Protein AF-A0A4R0YDK5-F1 (afdb_monomer_lite)

Structure (mmCIF, N/CA/C/O backbone):
data_AF-A0A4R0YDK5-F1
#
_entry.id   AF-A0A4R0YDK5-F1
#
loop_
_atom_site.group_PDB
_atom_site.id
_atom_site.type_symbol
_atom_site.label_atom_id
_atom_site.label_alt_id
_atom_site.label_comp_id
_atom_site.label_asym_id
_atom_site.label_entity_id
_atom_site.label_seq_id
_atom_site.pdbx_PDB_ins_code
_atom_site.Cartn_x
_atom_site.Cartn_y
_atom_site.Cartn_z
_atom_site.occupancy
_atom_site.B_iso_or_equiv
_atom_site.auth_seq_id
_atom_site.auth_comp_id
_atom_site.auth_asym_id
_atom_site.auth_atom_id
_atom_site.pdbx_PDB_model_num
ATOM 1 N N . MET A 1 1 ? 19.450 -14.247 -1.147 1.00 50.06 1 MET A N 1
ATOM 2 C CA . MET A 1 1 ? 19.214 -15.461 -1.973 1.00 50.06 1 MET A CA 1
ATOM 3 C C . MET A 1 1 ? 20.019 -16.662 -1.452 1.00 50.06 1 MET A C 1
ATOM 5 O O . MET A 1 1 ? 21.128 -16.451 -0.973 1.00 50.06 1 MET A O 1
ATOM 9 N N . PRO A 1 2 ? 19.511 -17.913 -1.499 1.00 39.69 2 PRO A N 1
ATOM 10 C CA . PRO A 1 2 ? 20.296 -19.097 -1.129 1.00 39.69 2 PRO A CA 1
ATOM 11 C C . PRO A 1 2 ? 21.456 -19.315 -2.115 1.00 39.69 2 PRO A C 1
ATOM 13 O O . PRO A 1 2 ? 21.243 -19.306 -3.321 1.00 39.69 2 PRO A O 1
ATOM 16 N N . ALA A 1 3 ? 22.668 -19.568 -1.617 1.00 51.62 3 ALA A N 1
ATOM 17 C CA . ALA A 1 3 ? 23.927 -19.607 -2.381 1.00 51.62 3 ALA A CA 1
ATOM 18 C C . ALA A 1 3 ? 24.091 -20.772 -3.399 1.00 51.62 3 ALA A C 1
ATOM 20 O O . ALA A 1 3 ? 25.204 -21.069 -3.825 1.00 51.62 3 ALA A O 1
ATOM 21 N N . HIS A 1 4 ? 23.016 -21.467 -3.788 1.00 68.25 4 HIS A N 1
ATOM 22 C CA . HIS A 1 4 ? 23.076 -22.766 -4.480 1.00 68.25 4 HIS A CA 1
ATOM 23 C C . HIS A 1 4 ? 22.198 -22.846 -5.745 1.00 68.25 4 HIS A C 1
ATOM 25 O O . HIS A 1 4 ? 21.450 -23.806 -5.930 1.00 68.25 4 HIS A O 1
ATOM 31 N N . GLY A 1 5 ? 22.246 -21.832 -6.612 1.00 83.75 5 GLY A N 1
ATOM 32 C CA . GLY A 1 5 ? 21.664 -21.923 -7.958 1.00 83.75 5 GLY A CA 1
ATOM 33 C C . GLY A 1 5 ? 22.594 -22.659 -8.930 1.00 83.75 5 GLY A C 1
ATOM 34 O O . GLY A 1 5 ? 23.813 -22.619 -8.777 1.00 83.75 5 GLY A O 1
ATOM 35 N N . ALA A 1 6 ? 22.032 -23.332 -9.935 1.00 94.00 6 ALA A N 1
ATOM 36 C CA . ALA A 1 6 ? 22.816 -23.935 -11.015 1.00 94.00 6 ALA A CA 1
ATOM 37 C C . ALA A 1 6 ? 23.131 -22.884 -12.088 1.00 94.00 6 ALA A C 1
ATOM 39 O O . ALA A 1 6 ? 22.357 -21.954 -12.280 1.00 94.00 6 ALA A O 1
ATOM 40 N N . HIS A 1 7 ? 24.221 -23.032 -12.838 1.00 95.75 7 HIS A N 1
ATOM 41 C CA . HIS A 1 7 ? 24.425 -22.192 -14.022 1.00 95.75 7 HIS A CA 1
ATOM 42 C C . HIS A 1 7 ? 23.353 -22.470 -15.089 1.00 95.75 7 HIS A C 1
ATOM 44 O O . HIS A 1 7 ? 22.724 -23.537 -15.110 1.00 95.75 7 HIS A O 1
ATOM 50 N N . LEU A 1 8 ? 23.184 -21.522 -16.015 1.00 95.94 8 LEU A N 1
ATOM 51 C CA . LEU A 1 8 ? 22.477 -21.779 -17.269 1.00 95.94 8 LEU A CA 1
ATOM 52 C C . LEU A 1 8 ? 23.060 -23.030 -17.960 1.00 95.94 8 LEU A C 1
ATOM 54 O O . LEU A 1 8 ? 24.277 -23.239 -17.909 1.00 95.94 8 LEU A O 1
ATOM 58 N N . PRO A 1 9 ? 22.235 -23.856 -18.636 1.00 96.12 9 PRO A N 1
ATOM 59 C CA . PRO A 1 9 ? 22.744 -24.963 -19.440 1.00 96.12 9 PRO A CA 1
ATOM 60 C C . PRO A 1 9 ? 23.816 -24.462 -20.414 1.00 96.12 9 PRO A C 1
ATOM 62 O O . PRO A 1 9 ? 23.556 -23.515 -21.152 1.00 96.12 9 PRO A O 1
ATOM 65 N N . ALA A 1 10 ? 24.999 -25.086 -20.433 1.00 96.12 10 ALA A N 1
ATOM 66 C CA . ALA A 1 10 ? 26.175 -24.555 -21.136 1.00 96.12 10 ALA A CA 1
ATOM 67 C C . ALA A 1 10 ? 25.886 -24.183 -22.602 1.00 96.12 10 ALA A C 1
ATOM 69 O O . ALA A 1 10 ? 26.146 -23.062 -23.021 1.00 96.12 10 ALA A O 1
ATOM 70 N N . ALA A 1 11 ? 25.223 -25.071 -23.351 1.00 96.75 11 ALA A N 1
ATOM 71 C CA . ALA A 1 11 ? 24.863 -24.814 -24.747 1.00 96.75 11 ALA A CA 1
ATOM 72 C C . ALA A 1 11 ? 23.899 -23.624 -24.934 1.00 96.75 11 ALA A C 1
ATOM 74 O O . ALA A 1 11 ? 23.945 -22.951 -25.968 1.00 96.75 11 ALA A O 1
ATOM 75 N N . LEU A 1 12 ? 23.017 -23.373 -23.958 1.00 97.56 12 LEU A N 1
ATOM 76 C CA . LEU A 1 12 ? 22.140 -22.204 -23.956 1.00 97.56 12 LEU A CA 1
ATOM 77 C C . LEU A 1 12 ? 22.938 -20.950 -23.598 1.00 97.56 12 LEU A C 1
ATOM 79 O O . LEU A 1 12 ? 22.858 -19.975 -24.337 1.00 97.56 12 LEU A O 1
ATOM 83 N N . ARG A 1 13 ? 23.744 -20.994 -22.529 1.00 97.94 13 ARG A N 1
ATOM 84 C CA . ARG A 1 13 ? 24.600 -19.877 -22.109 1.00 97.94 13 ARG A CA 1
ATOM 85 C C . ARG A 1 13 ? 25.478 -19.401 -23.263 1.00 97.94 13 ARG A C 1
ATOM 87 O O . ARG A 1 13 ? 25.336 -18.262 -23.681 1.00 97.94 13 ARG A O 1
ATOM 94 N N . ASP A 1 14 ? 26.262 -20.295 -23.862 1.00 97.88 14 ASP A N 1
ATOM 95 C CA . ASP A 1 14 ? 27.186 -19.947 -24.945 1.00 97.88 14 ASP A CA 1
ATOM 96 C C . ASP A 1 14 ? 26.458 -19.333 -26.155 1.00 97.88 14 ASP A C 1
ATOM 98 O O . ASP A 1 14 ? 27.000 -18.493 -26.874 1.00 97.88 14 ASP A O 1
ATOM 102 N N . ARG A 1 15 ? 25.214 -19.762 -26.419 1.00 98.19 15 ARG A N 1
ATOM 103 C CA . ARG A 1 15 ? 24.383 -19.191 -27.488 1.00 98.19 15 ARG A CA 1
ATOM 104 C C . ARG A 1 15 ? 23.932 -17.772 -27.152 1.00 98.19 15 ARG A C 1
ATOM 106 O O . ARG A 1 15 ? 24.018 -16.901 -28.018 1.00 98.19 15 ARG A O 1
ATOM 113 N N . LEU A 1 16 ? 23.440 -17.555 -25.935 1.00 97.94 16 LEU A N 1
ATOM 114 C CA . LEU A 1 16 ? 22.965 -16.248 -25.488 1.00 97.94 16 LEU A CA 1
ATOM 115 C C . LEU A 1 16 ? 24.133 -15.258 -25.370 1.00 97.94 16 LEU A C 1
ATOM 117 O O . LEU A 1 16 ? 24.024 -14.155 -25.894 1.00 97.94 16 LEU A O 1
ATOM 121 N N . GLU A 1 17 ? 25.277 -15.668 -24.818 1.00 98.31 17 GLU A N 1
ATOM 122 C CA . GLU A 1 17 ? 26.487 -14.835 -24.718 1.00 98.31 17 GLU A CA 1
ATOM 123 C C . GLU A 1 17 ? 26.983 -14.384 -26.098 1.00 98.31 17 GLU A C 1
ATOM 125 O O . GLU A 1 17 ? 27.239 -13.199 -26.301 1.00 98.31 17 GLU A O 1
ATOM 130 N N . ARG A 1 18 ? 27.033 -15.286 -27.092 1.00 98.12 18 ARG A N 1
ATOM 131 C CA . ARG A 1 18 ? 27.377 -14.908 -28.478 1.00 98.12 18 ARG A CA 1
ATOM 132 C C . ARG A 1 18 ? 26.367 -13.953 -29.108 1.00 98.12 18 ARG A C 1
ATOM 134 O O . ARG A 1 18 ? 26.761 -13.086 -29.880 1.00 98.12 18 ARG A O 1
ATOM 141 N N . SER A 1 19 ? 25.080 -14.143 -28.824 1.00 98.25 19 SER A N 1
ATOM 142 C CA . SER A 1 19 ? 24.014 -13.342 -29.433 1.00 98.25 19 SER A CA 1
ATOM 143 C C . SER A 1 19 ? 23.964 -11.933 -28.845 1.00 98.25 19 SER A C 1
ATOM 145 O O . SER A 1 19 ? 23.814 -10.976 -29.596 1.00 98.25 19 SER A O 1
ATOM 147 N N . PHE A 1 20 ? 24.113 -11.798 -27.526 1.00 97.62 20 PHE A N 1
ATOM 148 C CA . PHE A 1 20 ? 24.037 -10.515 -26.820 1.00 97.62 20 PHE A CA 1
ATOM 149 C C . PHE A 1 20 ? 25.391 -9.821 -26.633 1.00 97.62 20 PHE A C 1
ATOM 151 O O . PHE A 1 20 ? 25.420 -8.641 -26.294 1.00 97.62 20 PHE A O 1
ATOM 158 N N . GLY A 1 21 ? 26.509 -10.531 -26.819 1.00 96.88 21 GLY A N 1
ATOM 159 C CA . GLY A 1 21 ? 27.841 -10.008 -26.509 1.00 96.88 21 GLY A CA 1
ATOM 160 C C . GLY A 1 21 ? 28.025 -9.691 -25.021 1.00 96.88 21 GLY A C 1
ATOM 161 O O . GLY A 1 21 ? 28.749 -8.759 -24.684 1.00 96.88 21 GLY A O 1
ATOM 162 N N . ALA A 1 22 ? 27.336 -10.423 -24.140 1.00 95.12 22 ALA A N 1
ATOM 163 C CA . ALA A 1 22 ? 27.299 -10.178 -22.700 1.00 95.12 22 ALA A CA 1
ATOM 164 C C . ALA A 1 22 ? 27.767 -11.407 -21.918 1.00 95.12 22 ALA A C 1
ATOM 166 O O . ALA A 1 22 ? 27.488 -12.529 -22.329 1.00 95.12 22 ALA A O 1
ATOM 167 N N . ASP A 1 23 ? 28.430 -11.186 -20.781 1.00 96.38 23 ASP A N 1
ATOM 168 C CA . ASP A 1 23 ? 28.826 -12.250 -19.855 1.00 96.38 23 ASP A CA 1
ATOM 169 C C . ASP A 1 23 ? 27.635 -12.691 -18.987 1.00 96.38 23 ASP A C 1
ATOM 171 O O . ASP A 1 23 ? 26.971 -11.865 -18.333 1.00 96.38 23 ASP A O 1
ATOM 175 N N . LEU A 1 24 ? 27.358 -13.998 -19.015 1.00 96.75 24 LEU A N 1
ATOM 176 C CA . LEU A 1 24 ? 26.296 -14.663 -18.269 1.00 96.75 24 LEU A CA 1
ATOM 177 C C . LEU A 1 24 ? 26.856 -15.721 -17.298 1.00 96.75 24 LEU A C 1
ATOM 179 O O . LEU A 1 24 ? 26.079 -16.520 -16.764 1.00 96.75 24 LEU A O 1
ATOM 183 N N . SER A 1 25 ? 28.172 -15.744 -17.032 1.00 93.75 25 SER A N 1
ATOM 184 C CA . SER A 1 25 ? 28.809 -16.698 -16.109 1.00 93.75 25 SER A CA 1
ATOM 185 C C . SER A 1 25 ? 28.205 -16.646 -14.709 1.00 93.75 25 SER A C 1
ATOM 187 O O . SER A 1 25 ? 28.039 -17.686 -14.063 1.00 93.75 25 SER A O 1
ATOM 189 N N . GLU A 1 26 ? 27.824 -15.446 -14.267 1.00 91.94 26 GLU A N 1
ATOM 190 C CA . GLU A 1 26 ? 27.266 -15.183 -12.942 1.00 91.94 26 GLU A CA 1
ATOM 191 C C . GLU A 1 26 ? 25.761 -15.424 -12.835 1.00 91.94 26 GLU A C 1
ATOM 193 O O . GLU A 1 26 ? 25.239 -15.499 -11.726 1.00 91.94 26 GLU A O 1
ATOM 198 N N . VAL A 1 27 ? 25.063 -15.669 -13.948 1.00 93.44 27 VAL A N 1
ATOM 199 C CA . VAL A 1 27 ? 23.628 -15.965 -13.895 1.00 93.44 27 VAL A CA 1
ATOM 200 C C . VAL A 1 27 ? 23.398 -17.323 -13.232 1.00 93.44 27 VAL A C 1
ATOM 202 O O . VAL A 1 27 ? 23.964 -18.350 -13.631 1.00 93.44 27 VAL A O 1
ATOM 205 N N . ARG A 1 28 ? 22.559 -17.332 -12.193 1.00 93.94 28 ARG A N 1
ATOM 206 C CA . ARG A 1 28 ? 22.176 -18.533 -11.437 1.00 93.94 28 ARG A CA 1
ATOM 207 C C . ARG A 1 28 ? 20.701 -18.849 -11.649 1.00 93.94 28 ARG A C 1
ATOM 209 O O . ARG A 1 28 ? 19.853 -17.976 -11.557 1.00 93.94 28 ARG A O 1
ATOM 216 N N . VAL A 1 29 ? 20.390 -20.116 -11.895 1.00 95.19 29 VAL A N 1
ATOM 217 C CA . VAL A 1 29 ? 19.039 -20.654 -12.064 1.00 95.19 29 VAL A CA 1
ATOM 218 C C . VAL A 1 29 ? 18.671 -21.471 -10.829 1.00 95.19 29 VAL A C 1
ATOM 220 O O . VAL A 1 29 ? 19.304 -22.489 -10.524 1.00 95.19 29 VAL A O 1
ATOM 223 N N . HIS A 1 30 ? 17.631 -21.053 -10.117 1.00 90.12 30 HIS A N 1
ATOM 224 C CA . HIS A 1 30 ? 17.153 -21.696 -8.900 1.00 90.12 30 HIS A CA 1
ATOM 225 C C . HIS A 1 30 ? 15.891 -22.514 -9.178 1.00 90.12 30 HIS A C 1
ATOM 227 O O . HIS A 1 30 ? 14.885 -21.997 -9.649 1.00 90.12 30 HIS A O 1
ATOM 233 N N . ARG A 1 31 ? 15.942 -23.806 -8.834 1.00 91.12 31 ARG A N 1
ATOM 234 C CA . ARG A 1 31 ? 14.825 -24.768 -8.958 1.00 91.12 31 ARG A CA 1
ATOM 235 C C . ARG A 1 31 ? 14.340 -25.308 -7.611 1.00 91.12 31 ARG A C 1
ATOM 237 O O . ARG A 1 31 ? 13.559 -26.253 -7.552 1.00 91.12 31 ARG A O 1
ATOM 244 N N . CYS A 1 32 ? 14.882 -24.789 -6.511 1.00 83.44 32 CYS A N 1
ATOM 245 C CA . CYS A 1 32 ? 14.547 -25.274 -5.179 1.00 83.44 32 CYS A CA 1
ATOM 246 C C . CYS A 1 32 ? 13.104 -24.901 -4.811 1.00 83.44 32 CYS A C 1
ATOM 248 O O . CYS A 1 32 ? 12.521 -23.984 -5.383 1.00 83.44 32 CYS A O 1
ATOM 250 N N . GLY A 1 33 ? 12.539 -25.568 -3.800 1.00 78.75 33 GLY A N 1
ATOM 251 C CA . GLY A 1 33 ? 11.164 -25.297 -3.366 1.00 78.75 33 GLY A CA 1
ATOM 252 C C . GLY A 1 33 ? 10.904 -23.836 -2.970 1.00 78.75 33 GLY A C 1
ATOM 253 O O . GLY A 1 33 ? 9.773 -23.384 -3.063 1.00 78.75 33 GLY A O 1
ATOM 254 N N . ALA A 1 34 ? 11.934 -23.084 -2.563 1.00 69.56 34 ALA A N 1
ATOM 255 C CA . ALA A 1 34 ? 11.810 -21.648 -2.312 1.00 69.56 34 ALA A CA 1
ATOM 256 C C . ALA A 1 34 ? 11.626 -20.841 -3.607 1.00 69.56 34 ALA A C 1
ATOM 258 O O . ALA A 1 34 ? 10.720 -20.023 -3.669 1.00 69.56 34 ALA A O 1
ATOM 259 N N . ALA A 1 35 ? 12.429 -21.109 -4.642 1.00 71.00 35 ALA A N 1
ATOM 260 C CA . ALA A 1 35 ? 12.285 -20.470 -5.952 1.00 71.00 35 ALA A CA 1
ATOM 261 C C . ALA A 1 35 ? 10.939 -20.810 -6.603 1.00 71.00 35 ALA A C 1
ATOM 263 O O . ALA A 1 35 ? 10.295 -19.930 -7.164 1.00 71.00 35 ALA A O 1
ATOM 264 N N . ARG A 1 36 ? 10.483 -22.062 -6.444 1.00 79.12 36 ARG A N 1
ATOM 265 C CA . ARG A 1 36 ? 9.173 -22.492 -6.935 1.00 79.12 36 ARG A CA 1
ATOM 266 C C . ARG A 1 36 ? 8.032 -21.711 -6.293 1.00 79.12 36 ARG A C 1
ATOM 268 O O . ARG A 1 36 ? 7.207 -21.168 -7.012 1.00 79.12 36 ARG A O 1
ATOM 275 N N . ARG A 1 37 ? 8.036 -21.605 -4.960 1.00 63.34 37 ARG A N 1
ATOM 276 C CA . ARG A 1 37 ? 7.031 -20.820 -4.231 1.00 63.34 37 ARG A CA 1
ATOM 277 C C . ARG A 1 37 ? 7.034 -19.356 -4.646 1.00 63.34 37 ARG A C 1
ATOM 279 O O . ARG A 1 37 ? 5.970 -18.813 -4.858 1.00 63.34 37 ARG A O 1
ATOM 286 N N . ILE A 1 38 ? 8.207 -18.743 -4.820 1.00 56.31 38 ILE A N 1
ATOM 287 C CA . ILE A 1 38 ? 8.290 -17.344 -5.266 1.00 56.31 38 ILE A CA 1
ATOM 288 C C . ILE A 1 38 ? 7.678 -17.183 -6.663 1.00 56.31 38 ILE A C 1
ATOM 290 O O . ILE A 1 38 ? 6.869 -16.289 -6.866 1.00 56.31 38 ILE A O 1
ATOM 294 N N . ALA A 1 39 ? 7.999 -18.060 -7.616 1.00 60.31 39 ALA A N 1
ATOM 295 C CA . ALA A 1 39 ? 7.409 -18.001 -8.954 1.00 60.31 39 ALA A CA 1
ATOM 296 C C . ALA A 1 39 ? 5.880 -18.238 -8.935 1.00 60.31 39 ALA A C 1
ATOM 298 O O . ALA A 1 39 ? 5.138 -17.494 -9.574 1.00 60.31 39 ALA A O 1
ATOM 299 N N . GLU A 1 40 ? 5.391 -19.202 -8.145 1.00 63.84 40 GLU A N 1
ATOM 300 C CA . GLU A 1 40 ? 3.953 -19.441 -7.915 1.00 63.84 40 GLU A CA 1
ATOM 301 C C . GLU A 1 40 ? 3.262 -18.226 -7.269 1.00 63.84 40 GLU A C 1
ATOM 303 O O . GLU A 1 40 ? 2.188 -17.799 -7.703 1.00 63.84 40 GLU A O 1
ATOM 308 N N . ASP A 1 41 ? 3.903 -17.619 -6.271 1.00 48.94 41 ASP A N 1
ATOM 309 C CA . ASP A 1 41 ? 3.436 -16.409 -5.598 1.00 48.94 41 ASP A CA 1
ATOM 310 C C . ASP A 1 41 ? 3.409 -15.219 -6.561 1.00 48.94 41 ASP A C 1
ATOM 312 O O . ASP A 1 41 ? 2.506 -14.401 -6.470 1.00 48.94 41 ASP A O 1
ATOM 316 N N . LEU A 1 42 ? 4.297 -15.159 -7.551 1.00 50.69 42 LEU A N 1
ATOM 317 C CA . LEU A 1 42 ? 4.264 -14.172 -8.637 1.00 50.69 42 LEU A CA 1
ATOM 318 C C . LEU A 1 42 ? 3.262 -14.540 -9.750 1.00 50.69 42 LEU A C 1
ATOM 320 O O . LEU A 1 42 ? 2.916 -13.711 -10.587 1.00 50.69 42 LEU A O 1
ATOM 324 N N . GLY A 1 43 ? 2.741 -15.771 -9.751 1.00 48.53 43 GLY A N 1
ATOM 325 C CA . GLY A 1 43 ? 1.853 -16.287 -10.792 1.00 48.53 43 GLY A CA 1
ATOM 326 C C . GLY A 1 43 ? 2.544 -16.488 -12.141 1.00 48.53 43 GLY A C 1
ATOM 327 O O . GLY A 1 43 ? 1.884 -16.441 -13.175 1.00 48.53 43 GLY A O 1
ATOM 328 N N . THR A 1 44 ? 3.856 -16.712 -12.128 1.00 59.28 44 THR A N 1
ATOM 329 C CA . THR A 1 44 ? 4.672 -16.990 -13.311 1.00 59.28 44 THR A CA 1
ATOM 330 C C . THR A 1 44 ? 5.344 -18.358 -13.195 1.00 59.28 44 THR A C 1
ATOM 332 O O . THR A 1 44 ? 5.497 -18.930 -12.117 1.00 59.28 44 THR A O 1
ATOM 335 N N . ILE A 1 45 ? 5.756 -18.917 -14.329 1.00 69.94 45 ILE A N 1
ATOM 336 C CA . ILE A 1 45 ? 6.531 -20.162 -14.385 1.00 69.94 45 ILE A CA 1
ATOM 337 C C . ILE A 1 45 ? 8.041 -19.916 -14.232 1.00 69.94 45 ILE A C 1
ATOM 339 O O . ILE A 1 45 ? 8.777 -20.856 -13.915 1.00 69.94 45 ILE A O 1
ATOM 343 N N . ALA A 1 46 ? 8.494 -18.673 -14.431 1.00 76.38 46 ALA A N 1
ATOM 344 C CA . ALA A 1 46 ? 9.863 -18.216 -14.215 1.00 76.38 46 ALA A CA 1
ATOM 345 C C . ALA A 1 46 ? 9.914 -16.695 -13.981 1.00 76.38 46 ALA A C 1
ATOM 347 O O . ALA A 1 46 ? 9.043 -15.976 -14.457 1.00 76.38 46 ALA A O 1
ATOM 348 N N . CYS A 1 47 ? 10.922 -16.203 -13.265 1.00 76.19 47 CYS A N 1
ATOM 349 C CA . CYS A 1 47 ? 11.199 -14.767 -13.188 1.00 76.19 47 CYS A CA 1
ATOM 350 C C . CYS A 1 47 ? 12.691 -14.475 -13.002 1.00 76.19 47 CYS A C 1
ATOM 352 O O . CYS A 1 47 ? 13.414 -15.240 -12.352 1.00 76.19 47 CYS A O 1
ATOM 354 N N . ALA A 1 48 ? 13.138 -13.354 -13.556 1.00 78.31 48 ALA A N 1
ATOM 355 C CA . ALA A 1 48 ? 14.451 -12.760 -13.350 1.00 78.31 48 ALA A CA 1
ATOM 356 C C . ALA A 1 48 ? 14.461 -11.830 -12.122 1.00 78.31 48 ALA A C 1
ATOM 358 O O . ALA A 1 48 ? 13.677 -10.889 -12.055 1.00 78.31 48 ALA A O 1
ATOM 359 N N . VAL A 1 49 ? 15.357 -12.073 -11.160 1.00 71.75 49 VAL A N 1
ATOM 360 C CA . VAL A 1 49 ? 15.514 -11.270 -9.930 1.00 71.75 49 VAL A CA 1
ATOM 361 C C . VAL A 1 49 ? 16.996 -11.212 -9.554 1.00 71.75 49 VAL A C 1
ATOM 363 O O . VAL A 1 49 ? 17.632 -12.260 -9.448 1.00 71.75 49 VAL A O 1
ATOM 366 N N . ASP A 1 50 ? 17.560 -10.015 -9.362 1.00 71.62 50 ASP A N 1
ATOM 367 C CA . ASP A 1 50 ? 18.929 -9.787 -8.858 1.00 71.62 50 ASP A CA 1
ATOM 368 C C . ASP A 1 50 ? 20.036 -10.627 -9.519 1.00 71.62 50 ASP A C 1
ATOM 370 O O . ASP A 1 50 ? 20.869 -11.260 -8.865 1.00 71.62 50 ASP A O 1
ATOM 374 N N . GLY A 1 51 ? 20.053 -10.680 -10.852 1.00 76.75 51 GLY A N 1
ATOM 375 C CA . GLY A 1 51 ? 21.060 -11.464 -11.582 1.00 76.75 51 GLY A CA 1
ATOM 376 C C . GLY A 1 51 ? 20.807 -12.978 -11.581 1.00 76.75 51 GLY A C 1
ATOM 377 O O . GLY A 1 51 ? 21.608 -13.733 -12.136 1.00 76.75 51 GLY A O 1
ATOM 378 N N . ALA A 1 52 ? 19.700 -13.436 -10.999 1.00 84.94 52 ALA A N 1
ATOM 379 C CA . ALA A 1 52 ? 19.289 -14.829 -10.942 1.00 84.94 52 ALA A CA 1
ATOM 380 C C . ALA A 1 52 ? 17.944 -15.062 -11.648 1.00 84.94 52 ALA A C 1
ATOM 382 O O . ALA A 1 52 ? 17.182 -14.140 -11.915 1.00 84.94 52 ALA A O 1
ATOM 383 N N . ILE A 1 53 ? 17.656 -16.326 -11.955 1.00 85.25 53 ILE A N 1
ATOM 384 C CA . ILE A 1 53 ? 16.391 -16.791 -12.529 1.00 85.25 53 ILE A CA 1
ATOM 385 C C . ILE A 1 53 ? 15.768 -17.787 -11.553 1.00 85.25 53 ILE A C 1
ATOM 387 O O . ILE A 1 53 ? 16.393 -18.790 -11.197 1.00 85.25 53 ILE A O 1
ATOM 391 N N . LEU A 1 54 ? 14.535 -17.538 -11.130 1.00 81.81 54 LEU A N 1
ATOM 392 C CA . LEU A 1 54 ? 13.760 -18.422 -10.262 1.00 81.81 54 LEU A CA 1
ATOM 393 C C . LEU A 1 54 ? 12.767 -19.213 -11.112 1.00 81.81 54 LEU A C 1
ATOM 395 O O . LEU A 1 54 ? 12.092 -18.634 -11.954 1.00 81.81 54 LEU A O 1
ATOM 399 N N . LEU A 1 55 ? 12.675 -20.529 -10.908 1.00 85.31 55 LEU A N 1
ATOM 400 C CA . LEU A 1 55 ? 11.787 -21.400 -11.683 1.00 85.31 55 LEU A CA 1
ATOM 401 C C . LEU A 1 55 ? 10.657 -21.984 -10.826 1.00 85.31 55 LEU A C 1
ATOM 403 O O . LEU A 1 55 ? 10.913 -22.685 -9.843 1.00 85.31 55 LEU A O 1
ATOM 407 N N . GLY A 1 56 ? 9.416 -21.750 -11.263 1.00 76.19 56 GLY A N 1
ATOM 408 C CA . GLY A 1 56 ? 8.188 -22.374 -10.753 1.00 76.19 56 GLY A CA 1
ATOM 409 C C . GLY A 1 56 ? 8.031 -23.817 -11.221 1.00 76.19 56 GLY A C 1
ATOM 410 O O . GLY A 1 56 ? 7.669 -24.713 -10.461 1.00 76.19 56 GLY A O 1
ATOM 411 N N . ALA A 1 57 ? 8.403 -24.086 -12.466 1.00 81.62 57 ALA A N 1
ATOM 412 C CA . ALA A 1 57 ? 8.350 -25.411 -13.070 1.00 81.62 57 ALA A CA 1
ATOM 413 C C . ALA A 1 57 ? 9.572 -25.643 -13.967 1.00 81.62 57 ALA A C 1
ATOM 415 O O . ALA A 1 57 ? 10.420 -24.766 -14.129 1.00 81.62 57 ALA A O 1
ATOM 416 N N . ASP A 1 58 ? 9.673 -26.833 -14.554 1.00 89.75 58 ASP A N 1
ATOM 417 C CA . ASP A 1 58 ? 10.588 -27.019 -15.675 1.00 89.75 58 ASP A CA 1
ATOM 418 C C . ASP A 1 58 ? 10.067 -26.220 -16.873 1.00 89.75 58 ASP A C 1
ATOM 420 O O . ASP A 1 58 ? 8.915 -26.362 -17.280 1.00 89.75 58 ASP A O 1
ATOM 424 N N . VAL A 1 59 ? 10.919 -25.354 -17.418 1.00 86.25 59 VAL A N 1
ATOM 425 C CA . VAL A 1 59 ? 10.556 -24.416 -18.484 1.00 86.25 59 VAL A CA 1
ATOM 426 C C . VAL A 1 59 ? 11.421 -24.633 -19.727 1.00 86.25 59 VAL A C 1
ATOM 428 O O . VAL A 1 59 ? 12.581 -25.049 -19.615 1.00 86.25 59 VAL A O 1
ATOM 431 N N . PRO A 1 60 ? 10.896 -24.352 -20.931 1.00 87.69 60 PRO A N 1
ATOM 432 C CA . PRO A 1 60 ? 11.673 -24.464 -22.157 1.00 87.69 60 PRO A CA 1
ATOM 433 C C . PRO A 1 60 ? 12.764 -23.386 -22.234 1.00 87.69 60 PRO A C 1
ATOM 435 O O . PRO A 1 60 ? 12.693 -22.339 -21.591 1.00 87.69 60 PRO A O 1
ATOM 438 N N . ALA A 1 61 ? 13.751 -23.604 -23.108 1.00 92.12 61 ALA A N 1
ATOM 439 C CA . ALA A 1 61 ? 14.849 -22.659 -23.334 1.00 92.12 61 ALA A CA 1
ATOM 440 C C . ALA A 1 61 ? 14.378 -21.249 -23.746 1.00 92.12 61 ALA A C 1
ATOM 442 O O . ALA A 1 61 ? 15.079 -20.282 -23.474 1.00 92.12 61 ALA A O 1
ATOM 443 N N . ALA A 1 62 ? 13.198 -21.132 -24.368 1.00 87.25 62 ALA A N 1
ATOM 444 C CA . ALA A 1 62 ? 12.578 -19.851 -24.718 1.00 87.25 62 ALA A CA 1
ATOM 445 C C . ALA A 1 62 ? 12.259 -18.990 -23.496 1.00 87.25 62 ALA A C 1
ATOM 447 O O . ALA A 1 62 ? 12.542 -17.798 -23.519 1.00 87.25 62 ALA A O 1
ATOM 448 N N . VAL A 1 63 ? 11.752 -19.599 -22.424 1.00 85.56 63 VAL A N 1
ATOM 449 C CA . VAL A 1 63 ? 11.460 -18.887 -21.174 1.00 85.56 63 VAL A CA 1
ATOM 450 C C . VAL A 1 63 ? 12.766 -18.467 -20.504 1.00 85.56 63 VAL A C 1
ATOM 452 O O . VAL A 1 63 ? 12.931 -17.306 -20.171 1.00 85.56 63 VAL A O 1
ATOM 455 N N . LEU A 1 64 ? 13.762 -19.355 -20.414 1.00 92.38 64 LEU A N 1
ATOM 456 C CA . LEU A 1 64 ? 15.076 -18.980 -19.867 1.00 92.38 64 LEU A CA 1
ATOM 457 C C . LEU A 1 64 ? 15.750 -17.852 -20.660 1.00 92.38 64 LEU A C 1
ATOM 459 O O . LEU A 1 64 ? 16.367 -16.975 -20.068 1.00 92.38 64 LEU A O 1
ATOM 463 N N . ALA A 1 65 ? 15.653 -17.877 -21.991 1.00 92.12 65 ALA A N 1
ATOM 464 C CA . ALA A 1 65 ? 16.189 -16.815 -22.835 1.00 92.12 65 ALA A CA 1
ATOM 465 C C . ALA A 1 65 ? 15.455 -15.484 -22.611 1.00 92.12 65 ALA A C 1
ATOM 467 O O . ALA A 1 65 ? 16.108 -14.447 -22.610 1.00 92.12 65 ALA A O 1
ATOM 468 N N . HIS A 1 66 ? 14.138 -15.521 -22.391 1.00 89.06 66 HIS A N 1
ATOM 469 C CA . HIS A 1 66 ? 13.323 -14.355 -22.046 1.00 89.06 66 HIS A CA 1
ATOM 470 C C . HIS A 1 66 ? 13.748 -13.744 -20.704 1.00 89.06 66 HIS A C 1
ATOM 472 O O . HIS A 1 66 ? 14.100 -12.568 -20.669 1.00 89.06 66 HIS A O 1
ATOM 478 N N . GLU A 1 67 ? 13.890 -14.555 -19.652 1.00 92.19 67 GLU A N 1
ATOM 479 C CA . GLU A 1 67 ? 14.377 -14.076 -18.348 1.00 92.19 67 GLU A CA 1
ATOM 480 C C . GLU A 1 67 ? 15.806 -13.508 -18.414 1.00 92.19 67 GLU A C 1
ATOM 482 O O . GLU A 1 67 ? 16.132 -12.527 -17.748 1.00 92.19 67 GLU A O 1
ATOM 487 N N . VAL A 1 68 ? 16.681 -14.076 -19.254 1.00 96.50 68 VAL A N 1
ATOM 488 C CA . VAL A 1 68 ? 18.020 -13.505 -19.485 1.00 96.50 68 VAL A CA 1
ATOM 489 C C . VAL A 1 68 ? 17.935 -12.109 -20.101 1.00 96.50 68 VAL A C 1
ATOM 491 O O . VAL A 1 68 ? 18.757 -11.262 -19.753 1.00 96.50 68 VAL A O 1
ATOM 494 N N . VAL A 1 69 ? 16.964 -11.839 -20.982 1.00 94.75 69 VAL A N 1
ATOM 495 C CA . VAL A 1 69 ? 16.789 -10.482 -21.516 1.00 94.75 69 VAL A CA 1
ATOM 496 C C . VAL A 1 69 ? 16.435 -9.521 -20.390 1.00 94.75 69 VAL A C 1
ATOM 498 O O . VAL A 1 69 ? 17.098 -8.497 -20.292 1.00 94.75 69 VAL A O 1
ATOM 501 N N . HIS A 1 70 ? 15.522 -9.873 -19.483 1.00 85.19 70 HIS A N 1
ATOM 502 C CA . HIS A 1 70 ? 15.213 -9.032 -18.319 1.00 85.19 70 HIS A CA 1
ATOM 503 C C . HIS A 1 70 ? 16.439 -8.749 -17.439 1.00 85.19 70 HIS A C 1
ATOM 505 O O . HIS A 1 70 ? 16.667 -7.606 -17.043 1.00 85.19 70 HIS A O 1
ATOM 511 N N . LEU A 1 71 ? 17.311 -9.740 -17.217 1.00 89.19 71 LEU A N 1
ATOM 512 C CA . LEU A 1 71 ? 18.575 -9.520 -16.500 1.00 89.19 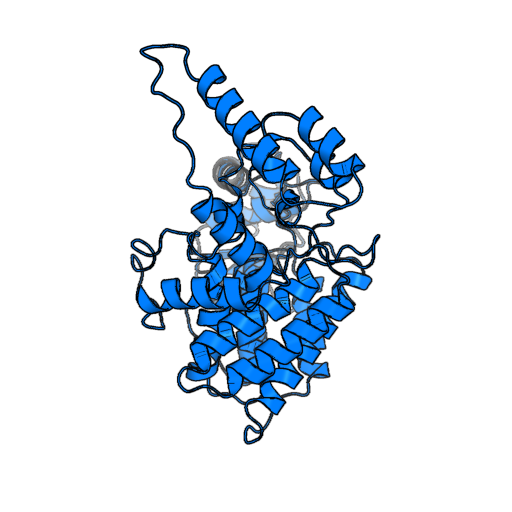71 LEU A CA 1
ATOM 513 C C . LEU A 1 71 ? 19.530 -8.562 -17.224 1.00 89.19 71 LEU A C 1
ATOM 515 O O . LEU A 1 71 ? 20.304 -7.863 -16.573 1.00 89.19 71 LEU A O 1
ATOM 519 N N . LEU A 1 72 ? 19.522 -8.542 -18.558 1.00 94.00 72 LEU A N 1
ATOM 520 C CA . LEU A 1 72 ? 20.327 -7.613 -19.355 1.00 94.00 72 LEU A CA 1
ATOM 521 C C . LEU A 1 72 ? 19.692 -6.220 -19.422 1.00 94.00 72 LEU A C 1
ATOM 523 O O . LEU A 1 72 ? 20.414 -5.229 -19.362 1.00 94.00 72 LEU A O 1
ATOM 527 N N . GLN A 1 73 ? 18.365 -6.144 -19.496 1.00 90.56 73 GLN A N 1
ATOM 528 C CA . GLN A 1 73 ? 17.590 -4.908 -19.409 1.00 90.56 73 GLN A CA 1
ATOM 529 C C . GLN A 1 73 ? 17.852 -4.201 -18.072 1.00 90.56 73 GLN A C 1
ATOM 531 O O . GLN A 1 73 ? 18.082 -2.996 -18.060 1.00 90.56 73 GLN A O 1
ATOM 536 N N . ALA A 1 74 ? 17.950 -4.953 -16.969 1.00 83.31 74 ALA A N 1
ATOM 537 C CA . ALA A 1 74 ? 18.294 -4.431 -15.644 1.00 83.31 74 ALA A CA 1
ATOM 538 C C . ALA A 1 74 ? 19.730 -3.869 -15.533 1.00 83.31 74 ALA A C 1
ATOM 540 O O . ALA A 1 74 ? 20.053 -3.188 -14.564 1.00 83.31 74 ALA A O 1
ATOM 541 N N . ARG A 1 75 ? 20.613 -4.140 -16.510 1.00 88.06 75 ARG A N 1
ATOM 542 C CA . ARG A 1 75 ? 21.967 -3.550 -16.576 1.00 88.06 75 ARG A CA 1
ATOM 543 C C . ARG A 1 75 ? 21.994 -2.216 -17.323 1.00 88.06 75 ARG A C 1
ATOM 545 O O . ARG A 1 75 ? 23.021 -1.536 -17.295 1.00 88.06 75 ARG A O 1
ATOM 552 N N . LEU A 1 76 ? 20.930 -1.873 -18.050 1.00 85.31 76 LEU A N 1
ATOM 553 C CA . LEU A 1 76 ? 20.854 -0.621 -18.792 1.00 85.31 76 LEU A CA 1
ATOM 554 C C . LEU A 1 76 ? 20.432 0.526 -17.864 1.00 85.31 76 LEU A C 1
ATOM 556 O O . LEU A 1 76 ? 19.616 0.322 -16.970 1.00 85.31 76 LEU A O 1
ATOM 560 N N . PRO A 1 77 ? 20.956 1.744 -18.076 1.00 76.44 77 PRO A N 1
ATOM 561 C CA . PRO A 1 77 ? 20.483 2.918 -17.360 1.00 76.44 77 PRO A CA 1
ATOM 562 C C . PRO A 1 77 ? 19.104 3.358 -17.874 1.00 76.44 77 PRO A C 1
ATOM 564 O O . PRO A 1 77 ? 18.856 3.353 -19.081 1.00 76.44 77 PRO A O 1
ATOM 567 N N . GLY A 1 78 ? 18.253 3.823 -16.960 1.00 74.81 78 GLY A N 1
ATOM 568 C CA . GLY A 1 78 ? 16.920 4.354 -17.257 1.00 74.81 78 GLY A CA 1
ATOM 569 C C . GLY A 1 78 ? 15.794 3.397 -16.872 1.00 74.81 78 GLY A C 1
ATOM 570 O O . GLY A 1 78 ? 16.035 2.361 -16.264 1.00 74.81 78 GLY A O 1
ATOM 571 N N . ALA A 1 79 ? 14.569 3.773 -17.228 1.00 68.75 79 ALA A N 1
ATOM 572 C CA . ALA A 1 79 ? 13.366 2.965 -17.070 1.00 68.75 79 ALA A CA 1
ATOM 573 C C . ALA A 1 79 ? 12.535 3.063 -18.351 1.00 68.75 79 ALA A C 1
ATOM 575 O O . ALA A 1 79 ? 12.607 4.064 -19.073 1.00 68.75 79 ALA A O 1
ATOM 576 N N . ALA A 1 80 ? 11.772 2.021 -18.650 1.00 70.06 80 ALA A N 1
ATOM 577 C CA . ALA A 1 80 ? 10.856 2.008 -19.776 1.00 70.06 80 ALA A CA 1
ATOM 578 C C . ALA A 1 80 ? 9.563 1.281 -19.398 1.00 70.06 80 ALA A C 1
ATOM 580 O O . ALA A 1 80 ? 9.598 0.409 -18.533 1.00 70.06 80 ALA A O 1
ATOM 581 N N . PRO A 1 81 ? 8.436 1.585 -20.072 1.00 72.25 81 PRO A N 1
ATOM 582 C CA . PRO A 1 81 ? 7.167 0.930 -19.781 1.00 72.25 81 PRO A CA 1
ATOM 583 C C . PRO A 1 81 ? 7.271 -0.597 -19.862 1.00 72.25 81 PRO A C 1
ATOM 585 O O . PRO A 1 81 ? 7.824 -1.124 -20.835 1.00 72.25 81 PRO A O 1
ATOM 588 N N . VAL A 1 82 ? 6.655 -1.303 -18.908 1.00 64.38 82 VAL A N 1
ATOM 589 C CA . VAL A 1 82 ? 6.636 -2.779 -18.834 1.00 64.38 82 VAL A CA 1
ATOM 590 C C . VAL A 1 82 ? 6.284 -3.416 -20.179 1.00 64.38 82 VAL A C 1
ATOM 592 O O . VAL A 1 82 ? 6.987 -4.304 -20.650 1.00 64.38 82 VAL A O 1
ATOM 595 N N . ALA A 1 83 ? 5.254 -2.914 -20.868 1.00 64.94 83 ALA A N 1
ATOM 596 C CA . ALA A 1 83 ? 4.836 -3.446 -22.167 1.00 64.94 83 ALA A CA 1
ATOM 597 C C . ALA A 1 83 ? 5.944 -3.383 -23.240 1.00 64.94 83 ALA A C 1
ATOM 599 O O . ALA A 1 83 ? 6.043 -4.280 -24.081 1.00 64.94 83 ALA A O 1
ATOM 600 N N . ALA A 1 84 ? 6.788 -2.346 -23.211 1.00 74.19 84 ALA A N 1
ATOM 601 C CA . ALA A 1 84 ? 7.919 -2.208 -24.123 1.00 74.19 84 ALA A CA 1
ATOM 602 C C . ALA A 1 84 ? 9.059 -3.168 -23.749 1.00 74.19 84 ALA A C 1
ATOM 604 O O . ALA A 1 84 ? 9.612 -3.824 -24.636 1.00 74.19 84 ALA A O 1
ATOM 605 N N . ALA A 1 85 ? 9.366 -3.296 -22.453 1.00 77.88 85 ALA A N 1
ATOM 606 C CA . ALA A 1 85 ? 10.373 -4.231 -21.955 1.00 77.88 85 ALA A CA 1
ATOM 607 C C . ALA A 1 85 ? 9.988 -5.691 -22.265 1.00 77.88 85 ALA A C 1
ATOM 609 O O . ALA A 1 85 ? 10.810 -6.444 -22.788 1.00 77.88 85 ALA A O 1
ATOM 610 N N . GLU A 1 86 ? 8.722 -6.058 -22.057 1.00 80.12 86 GLU A N 1
ATOM 611 C CA . GLU A 1 86 ? 8.130 -7.364 -22.379 1.00 80.12 86 GLU A CA 1
ATOM 612 C C . GLU A 1 86 ? 8.159 -7.684 -23.879 1.00 80.12 86 GLU A C 1
ATOM 614 O O . GLU A 1 86 ? 8.516 -8.791 -24.304 1.00 80.12 86 GLU A O 1
ATOM 619 N N . ALA A 1 87 ? 7.790 -6.709 -24.717 1.00 74.38 87 ALA A N 1
ATOM 620 C CA . ALA A 1 87 ? 7.823 -6.865 -26.166 1.00 74.38 87 ALA A CA 1
ATOM 621 C C . ALA A 1 87 ? 9.258 -7.077 -26.675 1.00 74.38 87 ALA A C 1
ATOM 623 O O . ALA A 1 87 ? 9.491 -7.963 -27.507 1.00 74.38 87 ALA A O 1
ATOM 624 N N . GLU A 1 88 ? 10.223 -6.313 -26.150 1.00 92.50 88 GLU A N 1
ATOM 625 C CA . GLU A 1 88 ? 11.638 -6.490 -26.470 1.00 92.50 88 GLU A CA 1
ATOM 626 C C . GLU A 1 88 ? 12.156 -7.849 -25.978 1.00 92.50 88 GLU A C 1
ATOM 628 O O . GLU A 1 88 ? 12.767 -8.578 -26.762 1.00 92.50 88 GLU A O 1
ATOM 633 N N . ALA A 1 89 ? 11.857 -8.243 -24.737 1.00 87.56 89 ALA A N 1
ATOM 634 C CA . ALA A 1 89 ? 12.287 -9.517 -24.168 1.00 87.56 89 ALA A CA 1
ATOM 635 C C . ALA A 1 89 ? 11.799 -10.709 -24.995 1.00 87.56 89 ALA A C 1
ATOM 637 O O . ALA A 1 89 ? 12.580 -11.601 -25.338 1.00 87.56 89 ALA A O 1
ATOM 638 N N . ARG A 1 90 ? 10.527 -10.707 -25.414 1.00 86.06 90 ARG A N 1
ATOM 639 C CA . ARG A 1 90 ? 9.964 -11.743 -26.296 1.00 86.06 90 ARG A CA 1
ATOM 640 C C . ARG A 1 90 ? 10.656 -11.782 -27.661 1.00 86.06 90 ARG A C 1
ATOM 642 O O . ARG A 1 90 ? 10.984 -12.862 -28.158 1.00 86.06 90 ARG A O 1
ATOM 649 N N . HIS A 1 91 ? 10.892 -10.617 -28.265 1.00 86.94 91 HIS A N 1
ATOM 650 C CA . HIS A 1 91 ? 11.531 -10.513 -29.576 1.00 86.94 91 HIS A CA 1
ATOM 651 C C . HIS A 1 91 ? 13.000 -10.964 -29.545 1.00 86.94 91 HIS A C 1
ATOM 653 O O . HIS A 1 91 ? 13.426 -11.774 -30.375 1.00 86.94 91 HIS A O 1
ATOM 659 N N . LEU A 1 92 ? 13.776 -10.466 -28.580 1.00 93.75 92 LEU A N 1
ATOM 660 C CA . LEU A 1 92 ? 15.203 -10.749 -28.467 1.00 93.75 92 LEU A CA 1
ATOM 661 C C . LEU A 1 92 ? 15.474 -12.181 -28.004 1.00 93.75 92 LEU A C 1
ATOM 663 O O . LEU A 1 92 ? 16.405 -12.797 -28.520 1.00 93.75 92 LEU A O 1
ATOM 667 N N . ALA A 1 93 ? 14.644 -12.759 -27.131 1.00 93.62 93 ALA A N 1
ATOM 668 C CA . ALA A 1 93 ? 14.760 -14.169 -26.761 1.00 93.62 93 ALA A CA 1
ATOM 669 C C . ALA A 1 93 ? 14.633 -15.090 -27.985 1.00 93.62 93 ALA A C 1
ATOM 671 O O . ALA A 1 93 ? 15.470 -15.971 -28.196 1.00 93.62 93 ALA A O 1
ATOM 672 N N . ALA A 1 94 ? 13.632 -14.852 -28.841 1.00 87.06 94 ALA A N 1
ATOM 673 C CA . ALA A 1 94 ? 13.439 -15.621 -30.068 1.00 87.06 94 ALA A CA 1
ATOM 674 C C . ALA A 1 94 ? 14.628 -15.473 -31.036 1.00 87.06 94 ALA A C 1
ATOM 676 O O . ALA A 1 94 ? 15.119 -16.464 -31.583 1.00 87.06 94 ALA A O 1
ATOM 677 N N . ARG A 1 95 ? 15.139 -14.248 -31.211 1.00 95.88 95 ARG A N 1
ATOM 678 C CA . ARG A 1 95 ? 16.302 -13.971 -32.070 1.00 95.88 95 ARG A CA 1
ATOM 679 C C . ARG A 1 95 ? 17.593 -14.598 -31.552 1.00 95.88 95 ARG A C 1
ATOM 681 O O . ARG A 1 95 ? 18.314 -15.222 -32.329 1.00 95.88 95 ARG A O 1
ATOM 688 N N . ALA A 1 96 ? 17.871 -14.474 -30.258 1.00 96.00 96 ALA A N 1
ATOM 689 C CA . ALA A 1 96 ? 19.056 -15.053 -29.637 1.00 96.00 96 ALA A CA 1
ATOM 690 C C . ALA A 1 96 ? 19.021 -16.587 -29.701 1.00 96.00 96 ALA A C 1
ATOM 692 O O . ALA A 1 96 ? 20.033 -17.236 -29.975 1.00 96.00 96 ALA A O 1
ATOM 693 N N . LEU A 1 97 ? 17.840 -17.197 -29.552 1.00 94.31 97 LEU A N 1
ATOM 694 C CA . LEU A 1 97 ? 17.679 -18.633 -29.769 1.00 94.31 97 LEU A CA 1
ATOM 695 C C . LEU A 1 97 ? 17.897 -19.049 -31.226 1.00 94.31 97 LEU A C 1
ATOM 697 O O . LEU A 1 97 ? 18.409 -20.145 -31.453 1.00 94.31 97 LEU A O 1
ATOM 701 N N . ALA A 1 98 ? 17.597 -18.184 -32.193 1.00 94.62 98 ALA A N 1
ATOM 702 C CA . ALA A 1 98 ? 17.961 -18.378 -33.597 1.00 94.62 98 ALA A CA 1
ATOM 703 C C . ALA A 1 98 ? 19.458 -18.117 -33.887 1.00 94.62 98 ALA A C 1
ATOM 705 O O . ALA A 1 98 ? 19.898 -18.299 -35.019 1.00 94.62 98 ALA A O 1
ATOM 706 N N . GLY A 1 99 ? 20.251 -17.719 -32.882 1.00 94.81 99 GLY A N 1
ATOM 707 C CA . GLY A 1 99 ? 21.680 -17.421 -33.016 1.00 94.81 99 GLY A CA 1
ATOM 708 C C . GLY A 1 99 ? 21.972 -16.080 -33.690 1.00 94.81 99 GLY A C 1
ATOM 709 O O . GLY A 1 99 ? 23.079 -15.876 -34.188 1.00 94.81 99 GLY A O 1
ATOM 710 N N . LEU A 1 100 ? 20.985 -15.184 -33.746 1.00 96.06 100 LEU A N 1
ATOM 711 C CA . LEU A 1 100 ? 21.138 -13.866 -34.350 1.00 96.06 100 LEU A CA 1
ATOM 712 C C . LEU A 1 100 ? 21.711 -12.867 -33.335 1.00 96.06 100 LEU A C 1
ATOM 714 O O . LEU A 1 100 ? 21.290 -12.881 -32.175 1.00 96.06 100 LEU A O 1
ATOM 718 N N . PRO A 1 101 ? 22.585 -11.938 -33.766 1.00 97.19 101 PRO A N 1
ATOM 719 C CA . PRO A 1 101 ? 23.018 -10.831 -32.926 1.00 97.19 101 PRO A CA 1
ATOM 720 C C . PRO A 1 101 ? 21.828 -10.007 -32.423 1.00 97.19 101 PRO A C 1
ATOM 722 O O . PRO A 1 101 ? 20.890 -9.697 -33.176 1.00 97.19 101 PRO A O 1
ATOM 725 N N . CYS A 1 102 ? 21.885 -9.663 -31.142 1.00 96.88 102 CYS A N 1
ATOM 726 C CA . CYS A 1 102 ? 20.856 -8.963 -30.395 1.00 96.88 102 CYS A CA 1
ATOM 727 C C . CYS A 1 102 ? 21.491 -7.835 -29.581 1.00 96.88 102 CYS A C 1
ATOM 729 O O . CYS A 1 102 ? 22.565 -7.995 -29.007 1.00 96.88 102 CYS A O 1
ATOM 731 N N . ARG A 1 103 ? 20.799 -6.699 -29.502 1.00 95.69 103 ARG A N 1
ATOM 732 C CA . ARG A 1 103 ? 21.156 -5.588 -28.622 1.00 95.69 103 ARG A CA 1
ATOM 733 C C . ARG A 1 103 ? 19.926 -5.246 -27.805 1.00 95.69 103 ARG A C 1
ATOM 735 O O . ARG A 1 103 ? 18.885 -4.970 -28.389 1.00 95.69 103 ARG A O 1
ATOM 742 N N . VAL A 1 104 ? 20.073 -5.282 -26.489 1.00 95.56 104 VAL A N 1
ATOM 743 C CA . VAL A 1 104 ? 19.053 -4.793 -25.564 1.00 95.56 104 VAL A CA 1
ATOM 744 C C . VAL A 1 104 ? 19.092 -3.267 -25.602 1.00 95.56 104 VAL A C 1
ATOM 746 O O . VAL A 1 104 ? 20.176 -2.680 -25.515 1.00 95.56 104 VAL A O 1
ATOM 749 N N . ALA A 1 105 ? 17.944 -2.637 -25.821 1.00 93.31 105 ALA A N 1
ATOM 750 C CA . ALA A 1 105 ? 17.808 -1.192 -25.968 1.00 93.31 105 ALA A CA 1
ATOM 751 C C . ALA A 1 105 ? 16.788 -0.601 -24.991 1.00 93.31 105 ALA A C 1
ATOM 753 O O . ALA A 1 105 ? 16.894 0.581 -24.665 1.00 93.31 105 ALA A O 1
ATOM 754 N N . VAL A 1 106 ? 15.832 -1.403 -24.527 1.00 87.19 106 VAL A N 1
ATOM 755 C CA . VAL A 1 106 ? 14.827 -0.985 -23.556 1.00 87.19 106 VAL A CA 1
ATOM 756 C C . VAL A 1 106 ? 15.363 -1.316 -22.160 1.00 87.19 106 VAL A C 1
ATOM 758 O O . VAL A 1 106 ? 15.586 -2.492 -21.879 1.00 87.19 106 VAL A O 1
ATOM 761 N N . PRO A 1 107 ? 15.647 -0.331 -21.284 1.00 85.50 107 PRO A N 1
ATOM 762 C CA . PRO A 1 107 ? 15.991 -0.646 -19.903 1.00 85.50 107 PRO A CA 1
ATOM 763 C C . PRO A 1 107 ? 14.830 -1.383 -19.240 1.00 85.50 107 PRO A C 1
ATOM 765 O O . PRO A 1 107 ? 13.675 -1.212 -19.636 1.00 85.50 107 PRO A O 1
ATOM 768 N N . ALA A 1 108 ? 15.139 -2.220 -18.248 1.00 69.06 108 ALA A N 1
ATOM 769 C CA . ALA A 1 108 ? 14.080 -2.823 -17.452 1.00 69.06 108 ALA A CA 1
ATOM 770 C C . ALA A 1 108 ? 13.278 -1.681 -16.839 1.00 69.06 108 ALA A C 1
ATOM 772 O O . ALA A 1 108 ? 13.828 -0.601 -16.594 1.00 69.06 108 ALA A O 1
ATOM 773 N N . ASP A 1 109 ? 11.991 -1.905 -16.609 1.00 58.75 109 ASP A N 1
ATOM 774 C CA . ASP A 1 109 ? 11.282 -0.979 -15.755 1.00 58.75 109 ASP A CA 1
ATOM 775 C C . ASP A 1 109 ? 12.018 -0.980 -14.412 1.00 58.75 109 ASP A C 1
ATOM 777 O O . ASP A 1 109 ? 12.006 -1.973 -13.680 1.00 58.75 109 ASP A O 1
ATOM 781 N N . ALA A 1 110 ? 12.694 0.124 -14.098 1.00 42.53 110 ALA A N 1
ATOM 782 C CA . ALA A 1 110 ? 12.870 0.504 -12.717 1.00 42.53 110 ALA A CA 1
ATOM 783 C C . ALA A 1 110 ? 11.498 1.005 -12.273 1.00 42.53 110 ALA A C 1
ATOM 785 O O . ALA A 1 110 ? 11.339 2.184 -11.961 1.00 42.53 110 ALA A O 1
ATOM 786 N N . ALA A 1 111 ? 10.515 0.097 -12.261 1.00 39.22 111 ALA A N 1
ATOM 787 C CA . ALA A 1 111 ? 9.400 0.243 -11.366 1.00 39.22 111 ALA A CA 1
ATOM 788 C C . ALA A 1 111 ? 10.110 0.413 -10.036 1.00 39.22 111 ALA A C 1
ATOM 790 O O . ALA A 1 111 ? 10.905 -0.439 -9.622 1.00 39.22 111 ALA A O 1
ATOM 791 N N . GLN A 1 112 ? 10.014 1.626 -9.510 1.00 32.97 112 GLN A N 1
ATOM 792 C CA . GLN A 1 112 ? 10.616 1.951 -8.242 1.00 32.97 112 GLN A CA 1
ATOM 793 C C . GLN A 1 112 ? 10.033 0.982 -7.212 1.00 32.97 112 GLN A C 1
ATOM 795 O O . GLN A 1 112 ? 8.975 0.422 -7.441 1.00 32.97 112 GLN A O 1
ATOM 800 N N . PRO A 1 113 ? 10.689 0.735 -6.081 1.00 37.56 113 PRO A N 1
ATOM 801 C CA . PRO A 1 113 ? 10.069 -0.018 -4.996 1.00 37.56 113 PRO A CA 1
ATOM 802 C C . PRO A 1 113 ? 8.757 0.654 -4.558 1.00 37.56 113 PRO A C 1
ATOM 804 O O . PRO A 1 113 ? 8.836 1.609 -3.796 1.00 37.56 113 PRO A O 1
ATOM 807 N N . LEU A 1 114 ? 7.593 0.166 -4.989 1.00 52.38 114 LEU A N 1
ATOM 808 C CA . LEU A 1 114 ? 6.285 0.795 -4.766 1.00 52.38 114 LEU A CA 1
ATOM 809 C C . LEU A 1 114 ? 5.749 0.420 -3.373 1.00 52.38 114 LEU A C 1
ATOM 811 O O . LEU A 1 114 ? 5.147 -0.631 -3.167 1.00 52.38 114 LEU A O 1
ATOM 815 N N . ARG A 1 115 ? 6.074 1.234 -2.366 1.00 62.03 115 ARG A N 1
ATOM 816 C CA . ARG A 1 115 ? 5.837 0.976 -0.926 1.00 62.03 115 ARG A CA 1
ATOM 817 C C . ARG A 1 115 ? 4.531 1.554 -0.438 1.00 62.03 115 ARG A C 1
ATOM 819 O O . ARG A 1 115 ? 3.986 1.066 0.551 1.00 62.03 115 ARG A O 1
ATOM 826 N N . TRP A 1 116 ? 4.140 2.642 -1.084 1.00 59.00 116 TRP A N 1
ATOM 827 C CA . TRP A 1 116 ? 2.970 3.453 -0.802 1.00 59.00 116 TRP A CA 1
ATOM 828 C C . TRP A 1 116 ? 1.977 3.443 -1.960 1.00 59.00 116 TRP A C 1
ATOM 830 O O . TRP A 1 116 ? 0.974 4.133 -1.875 1.00 59.00 116 TRP A O 1
ATOM 840 N N . GLU A 1 117 ? 2.248 2.691 -3.029 1.00 68.44 117 GLU A N 1
ATOM 841 C CA . GLU A 1 117 ? 1.223 2.429 -4.033 1.00 68.44 117 GLU A CA 1
ATOM 842 C C . GLU A 1 117 ? 0.090 1.590 -3.460 1.00 68.44 117 GLU A C 1
ATOM 844 O O . GLU A 1 117 ? 0.217 0.996 -2.385 1.00 68.44 117 GLU A O 1
ATOM 849 N N . GLU A 1 118 ? -0.974 1.491 -4.253 1.00 70.06 118 GLU A N 1
ATOM 850 C CA . GLU A 1 118 ? -2.223 0.810 -3.961 1.00 70.06 118 GLU A CA 1
ATOM 851 C C . GLU A 1 118 ? -1.978 -0.466 -3.145 1.00 70.06 118 GLU A C 1
ATOM 853 O O . GLU A 1 118 ? -2.264 -0.490 -1.950 1.00 70.06 118 GLU A O 1
ATOM 858 N N . ALA A 1 119 ? -1.305 -1.480 -3.705 1.00 77.81 119 ALA A N 1
ATOM 859 C CA . ALA A 1 119 ? -1.081 -2.764 -3.030 1.00 77.81 119 ALA A CA 1
ATOM 860 C C . ALA A 1 119 ? -0.278 -2.675 -1.709 1.00 77.81 119 ALA A C 1
ATOM 862 O O . ALA A 1 119 ? -0.382 -3.561 -0.847 1.00 77.81 119 ALA A O 1
ATOM 863 N N . GLY A 1 120 ? 0.532 -1.630 -1.530 1.00 83.88 120 GLY A N 1
ATOM 864 C CA . GLY A 1 120 ? 1.290 -1.361 -0.311 1.00 83.88 120 GLY A CA 1
ATOM 865 C C . GLY A 1 120 ? 0.388 -1.171 0.910 1.00 83.88 120 GLY A C 1
ATOM 866 O O . GLY A 1 120 ? 0.717 -1.688 1.990 1.00 83.88 120 GLY A O 1
ATOM 867 N N . HIS A 1 121 ? -0.779 -0.537 0.735 1.00 90.12 121 HIS A N 1
ATOM 868 C CA . HIS A 1 121 ? -1.786 -0.374 1.788 1.00 90.12 121 HIS A CA 1
ATOM 869 C C . HIS A 1 121 ? -2.293 -1.726 2.282 1.00 90.12 121 HIS A C 1
ATOM 871 O O . HIS A 1 121 ? -2.259 -1.997 3.489 1.00 90.12 121 HIS A O 1
ATOM 877 N N . TYR A 1 122 ? -2.661 -2.625 1.366 1.00 94.00 122 TYR A N 1
ATOM 878 C CA . TYR A 1 122 ? -3.095 -3.972 1.720 1.00 94.00 122 TYR A CA 1
ATOM 879 C C . TYR A 1 122 ? -2.012 -4.756 2.471 1.00 94.00 122 TYR A C 1
ATOM 881 O O . TYR A 1 122 ? -2.228 -5.211 3.600 1.00 94.00 122 TYR A O 1
ATOM 889 N N . TYR A 1 123 ? -0.828 -4.938 1.876 1.00 93.69 123 TYR A N 1
ATOM 890 C CA . TYR A 1 123 ? 0.173 -5.860 2.427 1.00 93.69 123 TYR A CA 1
ATOM 891 C C . TYR A 1 123 ? 0.809 -5.351 3.725 1.00 93.69 123 TYR A C 1
ATOM 893 O O . TYR A 1 123 ? 1.088 -6.160 4.619 1.00 93.69 123 TYR A O 1
ATOM 901 N N . THR A 1 124 ? 0.985 -4.034 3.873 1.00 94.62 124 THR A N 1
ATOM 902 C CA . THR A 1 124 ? 1.496 -3.433 5.113 1.00 94.62 124 THR A CA 1
ATOM 903 C C . THR A 1 124 ? 0.496 -3.614 6.248 1.00 94.62 124 THR A C 1
ATOM 905 O O . THR A 1 124 ? 0.852 -4.159 7.298 1.00 94.62 124 THR A O 1
ATOM 908 N N . VAL A 1 125 ? -0.772 -3.247 6.033 1.00 97.00 125 VAL A N 1
ATOM 909 C CA . VAL A 1 125 ? -1.827 -3.392 7.047 1.00 97.00 125 VAL A CA 1
ATOM 910 C C . VAL A 1 125 ? -2.009 -4.859 7.434 1.00 97.00 125 VAL A C 1
ATOM 912 O O . VAL A 1 125 ? -2.059 -5.178 8.625 1.00 97.00 125 VAL A O 1
ATOM 915 N N . TYR A 1 126 ? -2.023 -5.767 6.454 1.00 97.50 126 TYR A N 1
ATOM 916 C CA . TYR A 1 126 ? -2.156 -7.200 6.704 1.00 97.50 126 TYR A CA 1
ATOM 917 C C . TYR A 1 126 ? -0.992 -7.726 7.557 1.00 97.50 126 TYR A C 1
ATOM 919 O O . TYR A 1 126 ? -1.206 -8.409 8.565 1.00 97.50 126 TYR A O 1
ATOM 927 N N . TYR A 1 127 ? 0.251 -7.381 7.205 1.00 97.31 127 TYR A N 1
ATOM 928 C CA . TYR A 1 127 ? 1.416 -7.813 7.973 1.00 97.31 127 TYR A CA 1
ATOM 929 C C . TYR A 1 127 ? 1.352 -7.311 9.419 1.00 97.31 127 TYR A C 1
ATOM 931 O O . TYR A 1 127 ? 1.540 -8.092 10.355 1.00 97.31 127 TYR A O 1
ATOM 939 N N . VAL A 1 128 ? 1.049 -6.025 9.618 1.00 98.12 128 VAL A N 1
ATOM 940 C CA . VAL A 1 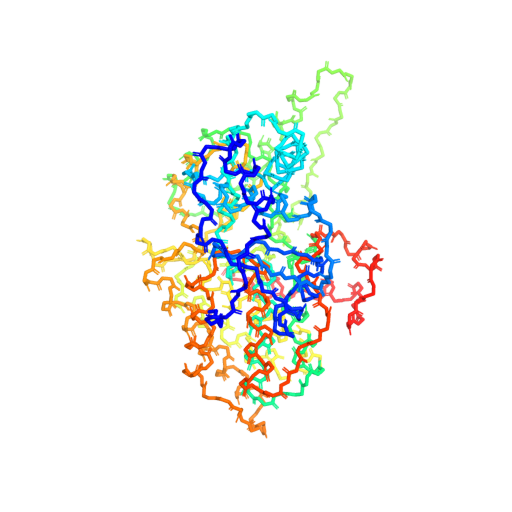128 ? 0.989 -5.415 10.953 1.00 98.12 128 VAL A CA 1
ATOM 941 C C . VAL A 1 128 ? -0.125 -6.031 11.799 1.00 98.12 128 VAL A C 1
ATOM 943 O O . VAL A 1 128 ? 0.111 -6.368 12.961 1.00 98.12 128 VAL A O 1
ATOM 946 N N . ALA A 1 129 ? -1.306 -6.268 11.225 1.00 98.25 129 ALA A N 1
ATOM 947 C CA . ALA A 1 129 ? -2.408 -6.940 11.911 1.00 98.25 129 ALA A CA 1
ATOM 948 C C . ALA A 1 129 ? -2.006 -8.347 12.396 1.00 98.25 129 ALA A C 1
ATOM 950 O O . ALA A 1 129 ? -2.207 -8.696 13.567 1.00 98.25 129 ALA A O 1
ATOM 951 N N . LEU A 1 130 ? -1.367 -9.142 11.527 1.00 98.44 130 LEU A N 1
ATOM 952 C CA . LEU A 1 130 ? -0.838 -10.463 11.883 1.00 98.44 130 LEU A CA 1
ATOM 953 C C . LEU A 1 130 ? 0.242 -10.369 12.973 1.00 98.44 130 LEU A C 1
ATOM 955 O O . LEU A 1 130 ? 0.237 -11.167 13.916 1.00 98.44 130 LEU A O 1
ATOM 959 N N . ALA A 1 131 ? 1.137 -9.381 12.890 1.00 98.25 131 ALA A N 1
ATOM 960 C CA . ALA A 1 131 ? 2.171 -9.131 13.894 1.00 98.25 131 ALA A CA 1
ATOM 961 C C . ALA A 1 131 ? 1.580 -8.751 15.260 1.00 98.25 131 ALA A C 1
ATOM 963 O O . ALA A 1 131 ? 2.115 -9.146 16.299 1.00 98.25 131 ALA A O 1
ATOM 964 N N . CYS A 1 132 ? 0.430 -8.076 15.287 1.00 98.38 132 CYS A N 1
ATOM 965 C CA . CYS A 1 132 ? -0.326 -7.795 16.508 1.00 98.38 132 CYS A CA 1
ATOM 966 C C . CYS A 1 132 ? -1.096 -9.002 17.068 1.00 98.38 132 CYS A C 1
ATOM 968 O O . CYS A 1 132 ? -1.676 -8.889 18.149 1.00 98.38 132 CYS A O 1
ATOM 970 N N . GLY A 1 133 ? -1.053 -10.156 16.394 1.00 97.94 133 GLY A N 1
ATOM 971 C CA . GLY A 1 133 ? -1.655 -11.405 16.857 1.00 97.94 133 GLY A CA 1
ATOM 972 C C . GLY A 1 133 ? -3.051 -11.683 16.317 1.00 97.94 133 GLY A C 1
ATOM 973 O O . GLY A 1 133 ? -3.686 -12.631 16.776 1.00 97.94 133 GLY A O 1
ATOM 974 N N . MET A 1 134 ? -3.525 -10.891 15.356 1.00 97.50 134 MET A N 1
ATOM 975 C CA . MET A 1 134 ? -4.845 -11.068 14.762 1.00 97.50 134 MET A CA 1
ATOM 976 C C . MET A 1 134 ? -4.959 -12.407 14.012 1.00 97.50 134 MET A C 1
ATOM 978 O O . MET A 1 134 ? -3.954 -13.008 13.605 1.00 97.50 134 MET A O 1
ATOM 982 N N . SER A 1 135 ? -6.190 -12.908 13.870 1.00 97.19 135 SER A N 1
ATOM 983 C CA . SER A 1 135 ? -6.469 -14.072 13.029 1.00 97.19 135 SER A CA 1
ATOM 984 C C . SER A 1 135 ? -6.160 -13.745 11.563 1.00 97.19 135 SER A C 1
ATOM 986 O O . SER A 1 135 ? -6.125 -12.579 11.170 1.00 97.19 135 SER A O 1
ATOM 988 N N . ASN A 1 136 ? -5.912 -14.772 10.749 1.00 97.00 136 ASN A N 1
ATOM 989 C CA . ASN A 1 136 ? -5.596 -14.554 9.340 1.00 97.00 136 ASN A CA 1
ATOM 990 C C . ASN A 1 136 ? -6.764 -13.905 8.579 1.00 97.00 136 ASN A C 1
ATOM 992 O O . ASN A 1 136 ? -6.539 -13.029 7.749 1.00 97.00 136 ASN A O 1
ATOM 996 N N . ASP A 1 137 ? -7.991 -14.311 8.907 1.00 96.44 137 ASP A N 1
ATOM 997 C CA . ASP A 1 137 ? -9.210 -13.851 8.244 1.00 96.44 137 ASP A CA 1
ATOM 998 C C . ASP A 1 137 ? -9.545 -12.403 8.619 1.00 96.44 137 ASP A C 1
ATOM 1000 O O . ASP A 1 137 ? -9.862 -11.601 7.743 1.00 96.44 137 ASP A O 1
ATOM 1004 N N . ASP A 1 138 ? -9.422 -12.034 9.897 1.00 96.56 138 ASP A N 1
ATOM 1005 C CA . ASP A 1 138 ? -9.704 -10.662 10.339 1.00 96.56 138 ASP A CA 1
ATOM 1006 C C . ASP A 1 138 ? -8.633 -9.689 9.836 1.00 96.56 138 ASP A C 1
ATOM 1008 O O . ASP A 1 138 ? -8.948 -8.586 9.391 1.00 96.56 138 ASP A O 1
ATOM 1012 N N . ALA A 1 139 ? -7.366 -10.118 9.839 1.00 97.56 139 ALA A N 1
ATOM 1013 C CA . ALA A 1 139 ? -6.266 -9.325 9.305 1.00 97.56 139 ALA A CA 1
ATOM 1014 C C . ALA A 1 139 ? -6.438 -9.064 7.799 1.00 97.56 139 ALA A C 1
ATOM 1016 O O . ALA A 1 139 ? -6.251 -7.934 7.351 1.00 97.56 139 ALA A O 1
ATOM 1017 N N . MET A 1 140 ? -6.862 -10.079 7.037 1.00 97.06 140 MET A N 1
ATOM 1018 C CA . MET A 1 140 ? -7.202 -9.934 5.621 1.00 97.06 140 MET A CA 1
ATOM 1019 C C . MET A 1 140 ? -8.380 -8.978 5.409 1.00 97.06 140 MET A C 1
ATOM 1021 O O . MET A 1 140 ? -8.305 -8.128 4.529 1.00 97.06 140 MET A O 1
ATOM 1025 N N . ARG A 1 141 ? -9.448 -9.073 6.213 1.00 96.88 141 ARG A N 1
ATOM 1026 C CA . ARG A 1 141 ? -10.628 -8.198 6.084 1.00 96.88 141 ARG A CA 1
ATOM 1027 C C . ARG A 1 141 ? -10.288 -6.730 6.296 1.00 96.88 141 ARG A C 1
ATOM 1029 O O . ARG A 1 141 ? -10.731 -5.888 5.525 1.00 96.88 141 ARG A O 1
ATOM 1036 N N . ILE A 1 142 ? -9.499 -6.424 7.324 1.00 97.56 142 ILE A N 1
ATOM 1037 C CA . ILE A 1 142 ? -9.060 -5.048 7.586 1.00 97.56 142 ILE A CA 1
ATOM 1038 C C . ILE A 1 142 ? -8.162 -4.553 6.454 1.00 97.56 142 ILE A C 1
ATOM 1040 O O . ILE A 1 142 ? -8.337 -3.429 5.996 1.00 97.56 142 ILE A O 1
ATOM 1044 N N . ALA A 1 143 ? -7.233 -5.388 5.982 1.00 96.75 143 ALA A N 1
ATOM 1045 C CA . ALA A 1 143 ? -6.358 -5.041 4.868 1.00 96.75 143 ALA A CA 1
ATOM 1046 C C . ALA A 1 143 ? -7.137 -4.800 3.567 1.00 96.75 143 ALA A C 1
ATOM 1048 O O . ALA A 1 143 ? -6.857 -3.839 2.862 1.00 96.75 143 ALA A O 1
ATOM 1049 N N . PHE A 1 144 ? -8.147 -5.625 3.276 1.00 96.38 144 PHE A N 1
ATOM 1050 C CA . PHE A 1 144 ? -9.048 -5.436 2.140 1.00 96.38 144 PHE A CA 1
ATOM 1051 C C . PHE A 1 144 ? -9.733 -4.067 2.201 1.00 96.38 144 PHE A C 1
ATOM 1053 O O . PHE A 1 144 ? -9.748 -3.338 1.218 1.00 96.38 144 PHE A O 1
ATOM 1060 N N . TRP A 1 145 ? -10.246 -3.678 3.369 1.00 97.19 145 TRP A N 1
ATOM 1061 C CA . TRP A 1 145 ? -10.884 -2.372 3.529 1.00 97.19 145 TRP A CA 1
ATOM 1062 C C . TRP A 1 145 ? -9.911 -1.197 3.556 1.00 97.19 145 TRP A C 1
ATOM 1064 O O . TRP A 1 145 ? -10.310 -0.091 3.212 1.00 97.19 145 TRP A O 1
ATOM 1074 N N . ALA A 1 146 ? -8.654 -1.424 3.937 1.00 96.69 146 ALA A N 1
ATOM 1075 C CA . ALA A 1 146 ? -7.604 -0.430 3.766 1.00 96.69 146 ALA A CA 1
ATOM 1076 C C . ALA A 1 146 ? -7.279 -0.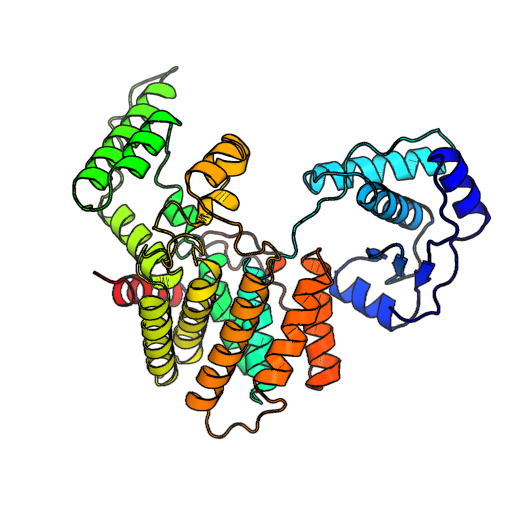206 2.285 1.00 96.69 146 ALA A C 1
ATOM 1078 O O . ALA A 1 146 ? -7.032 0.916 1.907 1.00 96.69 146 ALA A O 1
ATOM 1079 N N . GLN A 1 147 ? -7.347 -1.234 1.443 1.00 94.25 147 GLN A N 1
ATOM 1080 C CA . GLN A 1 147 ? -7.111 -1.108 0.001 1.00 94.25 147 GLN A CA 1
ATOM 1081 C C . GLN A 1 147 ? -8.280 -0.480 -0.773 1.00 94.25 147 GLN A C 1
ATOM 1083 O O . GLN A 1 147 ? -8.108 0.063 -1.860 1.00 94.25 147 GLN A O 1
ATOM 1088 N N . PHE A 1 148 ? -9.491 -0.612 -0.233 1.00 95.06 148 PHE A N 1
ATOM 1089 C CA . PHE A 1 148 ? -10.740 -0.294 -0.922 1.00 95.06 148 PHE A CA 1
ATOM 1090 C C . PHE A 1 148 ? -10.831 1.123 -1.529 1.00 95.06 148 PHE A C 1
ATOM 1092 O O . PHE A 1 148 ? -11.451 1.230 -2.586 1.00 95.06 148 PHE A O 1
ATOM 1099 N N . PRO A 1 149 ? -10.261 2.195 -0.928 1.00 94.62 149 PRO A N 1
ATOM 1100 C CA . PRO A 1 149 ? -10.242 3.523 -1.545 1.00 94.62 149 PRO A CA 1
ATOM 1101 C C . PRO A 1 149 ? -9.560 3.559 -2.907 1.00 94.62 149 PRO A C 1
ATOM 1103 O O . PRO A 1 149 ? -10.079 4.208 -3.804 1.00 94.62 149 PRO A O 1
ATOM 1106 N N . ASP A 1 150 ? -8.461 2.828 -3.071 1.00 89.38 150 ASP A N 1
ATOM 1107 C CA . ASP A 1 150 ? -7.687 2.850 -4.313 1.00 89.38 150 ASP A CA 1
ATOM 1108 C C . ASP A 1 150 ? -8.298 1.944 -5.395 1.00 89.38 150 ASP A C 1
ATOM 1110 O O . ASP A 1 150 ? -8.182 2.221 -6.579 1.00 89.38 150 ASP A O 1
ATOM 1114 N N . GLU A 1 151 ? -8.994 0.861 -5.019 1.00 87.50 151 GLU A N 1
ATOM 1115 C CA . GLU A 1 151 ? -9.567 -0.070 -6.009 1.00 87.50 151 GLU A CA 1
ATOM 1116 C C . GLU A 1 151 ? -10.934 0.375 -6.568 1.00 87.50 151 GLU A C 1
ATOM 1118 O O . GLU A 1 151 ? -11.405 -0.176 -7.569 1.00 87.50 151 GLU A O 1
ATOM 1123 N N . VAL A 1 152 ? -11.612 1.327 -5.917 1.00 88.81 152 VAL A N 1
ATOM 1124 C CA . VAL A 1 152 ? -12.960 1.775 -6.297 1.00 88.81 152 VAL A CA 1
ATOM 1125 C C . VAL A 1 152 ? -12.914 3.224 -6.753 1.00 88.81 152 VAL A C 1
ATOM 1127 O O . VAL A 1 152 ? -12.738 4.126 -5.937 1.00 88.81 152 VAL A O 1
ATOM 1130 N N . SER A 1 153 ? -13.169 3.468 -8.041 1.00 85.00 153 SER A N 1
ATOM 1131 C CA . SER A 1 153 ? -13.004 4.793 -8.658 1.00 85.00 153 SER A CA 1
ATOM 1132 C C . SER A 1 153 ? -13.806 5.919 -7.982 1.00 85.00 153 SER A C 1
ATOM 1134 O O . SER A 1 153 ? -13.431 7.084 -8.080 1.00 85.00 153 SER A O 1
ATOM 1136 N N . GLU A 1 154 ? -14.925 5.618 -7.312 1.00 87.44 154 GLU A N 1
ATOM 1137 C CA . GLU A 1 154 ? -15.694 6.610 -6.542 1.00 87.44 154 GLU A CA 1
ATOM 1138 C C . GLU A 1 154 ? -15.002 7.079 -5.252 1.00 87.44 154 GLU A C 1
ATOM 1140 O O . GLU A 1 154 ? -15.362 8.127 -4.709 1.00 87.44 154 GLU A O 1
ATOM 1145 N N . LEU A 1 155 ? -14.063 6.290 -4.738 1.00 90.50 155 LEU A N 1
ATOM 1146 C CA . LEU A 1 155 ? -13.285 6.571 -3.536 1.00 90.50 155 LEU A CA 1
ATOM 1147 C C . LEU A 1 155 ? -11.822 6.897 -3.847 1.00 90.50 155 LEU A C 1
ATOM 1149 O O . LEU A 1 155 ? -11.159 7.394 -2.946 1.00 90.50 155 LEU A O 1
ATOM 1153 N N . ASP A 1 156 ? -11.366 6.680 -5.081 1.00 86.38 156 ASP A N 1
ATOM 1154 C CA . ASP A 1 156 ? -9.999 6.956 -5.518 1.00 86.38 156 ASP A CA 1
ATOM 1155 C C . ASP A 1 156 ? -9.739 8.461 -5.712 1.00 86.38 156 ASP A C 1
ATOM 1157 O O . ASP A 1 156 ? -10.520 9.204 -6.323 1.00 86.38 156 ASP A O 1
ATOM 1161 N N . ALA A 1 157 ? -8.588 8.925 -5.231 1.00 71.19 157 ALA A N 1
ATOM 1162 C CA . ALA A 1 157 ? -8.178 10.318 -5.321 1.00 71.19 157 ALA A CA 1
ATOM 1163 C C . ALA A 1 157 ? -7.827 10.780 -6.744 1.00 71.19 157 ALA A C 1
ATOM 1165 O O . ALA A 1 157 ? -8.026 11.968 -7.053 1.00 71.19 157 ALA A O 1
ATOM 1166 N N . VAL A 1 158 ? -7.329 9.894 -7.615 1.00 63.53 158 VAL A N 1
ATOM 1167 C CA . VAL A 1 158 ? -6.913 10.233 -8.985 1.00 63.53 158 VAL A CA 1
ATOM 1168 C C . VAL A 1 158 ? -8.125 10.413 -9.892 1.00 63.53 158 VAL A C 1
ATOM 1170 O O . VAL A 1 158 ? -8.218 11.439 -10.569 1.00 63.53 158 VAL A O 1
ATOM 1173 N N . LYS A 1 159 ? -9.102 9.504 -9.889 1.00 62.56 159 LYS A N 1
ATOM 1174 C CA . LYS A 1 159 ? -10.361 9.652 -10.644 1.00 62.56 159 LYS A CA 1
ATOM 1175 C C . LYS A 1 159 ? -11.228 10.772 -10.094 1.00 62.56 159 LYS A C 1
ATOM 1177 O O . LYS A 1 159 ? -11.788 11.537 -10.884 1.00 62.56 159 LYS A O 1
ATOM 1182 N N . ALA A 1 160 ? -11.248 10.956 -8.774 1.00 51.69 160 ALA A N 1
ATOM 1183 C CA . ALA A 1 160 ? -11.795 12.163 -8.167 1.00 51.69 160 ALA A CA 1
ATOM 1184 C C . ALA A 1 160 ? -11.074 13.429 -8.693 1.00 51.69 160 ALA A C 1
ATOM 1186 O O . ALA A 1 160 ? -11.689 14.468 -8.937 1.00 51.69 160 ALA A O 1
ATOM 1187 N N . GLY A 1 161 ? -9.765 13.354 -8.941 1.00 41.59 161 GLY A N 1
ATOM 1188 C CA . GLY A 1 161 ? -8.969 14.436 -9.526 1.00 41.59 161 GLY A CA 1
ATOM 1189 C C . GLY A 1 161 ? -9.195 14.670 -11.025 1.00 41.59 161 GLY A C 1
ATOM 1190 O O . GLY A 1 161 ? -9.240 15.821 -11.448 1.00 41.59 161 GLY A O 1
ATOM 1191 N N . PHE A 1 162 ? -9.395 13.623 -11.835 1.00 40.91 162 PHE A N 1
ATOM 1192 C CA . PHE A 1 162 ? -9.530 13.697 -13.304 1.00 40.91 162 PHE A CA 1
ATOM 1193 C C . PHE A 1 162 ? -10.789 14.419 -13.802 1.00 40.91 162 PHE A C 1
ATOM 1195 O O . PHE A 1 162 ? -10.898 14.713 -14.993 1.00 40.91 162 PHE A O 1
ATOM 1202 N N . ALA A 1 163 ? -11.703 14.793 -12.906 1.00 38.66 163 ALA A N 1
ATOM 1203 C CA . ALA A 1 163 ? -12.737 15.771 -13.222 1.00 38.66 163 ALA A CA 1
ATOM 1204 C C . ALA A 1 163 ? -12.161 17.184 -13.490 1.00 38.66 163 ALA A C 1
ATOM 1206 O O . ALA A 1 163 ? -12.889 18.032 -13.995 1.00 38.66 163 ALA A O 1
ATOM 1207 N N . MET A 1 164 ? -10.886 17.455 -13.176 1.00 37.06 164 MET A N 1
ATOM 1208 C CA . MET A 1 164 ? -10.141 18.675 -13.520 1.00 37.06 164 MET A CA 1
ATOM 1209 C C . MET A 1 164 ? -9.259 18.444 -14.753 1.00 37.06 164 MET A C 1
ATOM 1211 O O . MET A 1 164 ? -8.162 17.894 -14.629 1.00 37.06 164 MET A O 1
ATOM 1215 N N . PRO A 1 165 ? -9.647 18.891 -15.951 1.00 39.62 165 PRO A N 1
ATOM 1216 C CA . PRO A 1 165 ? -8.762 18.762 -17.089 1.00 39.62 165 PRO A CA 1
ATOM 1217 C C . PRO A 1 165 ? -7.843 19.987 -17.153 1.00 39.62 165 PRO A C 1
ATOM 1219 O O . PRO A 1 165 ? -8.130 20.927 -17.866 1.00 39.62 165 PRO A O 1
ATOM 1222 N N . LEU A 1 166 ? -6.735 20.030 -16.410 1.00 44.28 166 LEU A N 1
ATOM 1223 C CA . LEU A 1 166 ? -5.793 21.160 -16.474 1.00 44.28 166 LEU A CA 1
ATOM 1224 C C . LEU A 1 166 ? -5.090 21.238 -17.843 1.00 44.28 166 LEU A C 1
ATOM 1226 O O . LEU A 1 166 ? -4.027 20.659 -18.050 1.00 44.28 166 LEU A O 1
ATOM 1230 N N . THR A 1 167 ? -5.644 21.982 -18.803 1.00 38.56 167 THR A N 1
ATOM 1231 C CA . THR A 1 167 ? -4.918 22.327 -20.033 1.00 38.56 167 THR A CA 1
ATOM 1232 C C . THR A 1 167 ? -3.977 23.499 -19.795 1.00 38.56 167 THR A C 1
ATOM 1234 O O . THR A 1 167 ? -4.390 24.655 -19.832 1.00 38.56 167 THR A O 1
ATOM 1237 N N . GLY A 1 168 ? -2.689 23.196 -19.636 1.00 40.25 168 GLY A N 1
ATOM 1238 C CA . GLY A 1 168 ? -1.606 24.131 -19.935 1.00 40.25 168 GLY A CA 1
ATOM 1239 C C . GLY A 1 168 ? -0.652 24.430 -18.765 1.00 40.25 168 GLY A C 1
ATOM 1240 O O . GLY A 1 168 ? -1.113 24.779 -17.678 1.00 40.25 168 GLY A O 1
ATOM 1241 N N . PRO A 1 169 ? 0.679 24.415 -18.991 1.00 41.34 169 PRO A N 1
ATOM 1242 C CA . PRO A 1 169 ? 1.695 24.748 -17.979 1.00 41.34 169 PRO A CA 1
ATOM 1243 C C . PRO A 1 169 ? 1.541 26.142 -17.338 1.00 41.34 169 PRO A C 1
ATOM 1245 O O . PRO A 1 169 ? 1.986 26.368 -16.215 1.00 41.34 169 PRO A O 1
ATOM 1248 N N . ALA A 1 170 ? 0.900 27.086 -18.037 1.00 41.69 170 ALA A N 1
ATOM 1249 C CA . ALA A 1 170 ? 0.750 28.473 -17.592 1.00 41.69 170 ALA A CA 1
ATOM 1250 C C . ALA A 1 170 ? -0.259 28.647 -16.441 1.00 41.69 170 ALA A C 1
ATOM 1252 O O . ALA A 1 170 ? 0.008 29.407 -15.511 1.00 41.69 170 ALA A O 1
ATOM 1253 N N . ALA A 1 171 ? -1.381 27.919 -16.466 1.00 44.09 171 ALA A N 1
ATOM 1254 C CA . ALA A 1 171 ? -2.399 27.989 -15.413 1.00 44.09 171 ALA A CA 1
ATOM 1255 C C . ALA A 1 171 ? -1.871 27.421 -14.082 1.00 44.09 171 ALA A C 1
ATOM 1257 O O . ALA A 1 171 ? -2.129 27.966 -13.010 1.00 44.09 171 ALA A O 1
ATOM 1258 N N . LEU A 1 172 ? -1.041 26.375 -14.159 1.00 45.84 172 LEU A N 1
ATOM 1259 C CA . LEU A 1 172 ? -0.432 25.739 -12.992 1.00 45.84 172 LEU A CA 1
ATOM 1260 C C . LEU A 1 172 ? 0.636 26.625 -12.325 1.00 45.84 172 LEU A C 1
ATOM 1262 O O . LEU A 1 172 ? 0.693 26.700 -11.100 1.00 45.84 172 LEU A O 1
ATOM 1266 N N . ALA A 1 173 ? 1.451 27.340 -13.111 1.00 42.75 173 ALA A N 1
ATOM 1267 C CA . ALA A 1 173 ? 2.462 28.264 -12.588 1.00 42.75 173 ALA A CA 1
ATOM 1268 C C . ALA A 1 173 ? 1.837 29.470 -11.861 1.00 42.75 173 ALA A C 1
ATOM 1270 O O . ALA A 1 173 ? 2.346 29.914 -10.831 1.00 42.75 173 ALA A O 1
ATOM 1271 N N . GLN A 1 174 ? 0.706 29.972 -12.366 1.00 43.22 174 GLN A N 1
ATOM 1272 C CA . GLN A 1 174 ? -0.058 31.044 -11.726 1.00 43.22 174 GLN A CA 1
ATOM 1273 C C . GLN A 1 174 ? -0.703 30.579 -10.410 1.00 43.22 174 GLN A C 1
ATOM 1275 O O . GLN A 1 174 ? -0.733 31.327 -9.434 1.00 43.22 174 GLN A O 1
ATOM 1280 N N . TRP A 1 175 ? -1.156 29.326 -10.362 1.00 47.06 175 TRP A N 1
ATOM 1281 C CA . TRP A 1 175 ? -1.739 28.708 -9.176 1.00 47.06 175 TRP A CA 1
ATOM 1282 C C . TRP A 1 175 ? -0.689 28.417 -8.085 1.00 47.06 175 TRP A C 1
ATOM 1284 O O . TRP A 1 175 ? -0.865 28.835 -6.938 1.00 47.06 175 TRP A O 1
ATOM 1294 N N . ALA A 1 176 ? 0.450 27.809 -8.441 1.00 44.06 176 ALA A N 1
ATOM 1295 C CA . ALA A 1 176 ? 1.537 27.481 -7.511 1.00 44.06 176 ALA A CA 1
ATOM 1296 C C . ALA A 1 176 ? 2.179 28.723 -6.856 1.00 44.06 176 ALA A C 1
ATOM 1298 O O . ALA A 1 176 ? 2.669 28.654 -5.730 1.00 44.06 176 ALA A O 1
ATOM 1299 N N . GLY A 1 177 ? 2.141 29.877 -7.532 1.00 41.31 177 GLY A N 1
ATOM 1300 C CA . GLY A 1 177 ? 2.656 31.145 -7.007 1.00 41.31 177 GLY A CA 1
ATOM 1301 C C . GLY A 1 177 ? 1.726 31.884 -6.035 1.00 41.31 177 GLY A C 1
ATOM 1302 O O . GLY A 1 177 ? 2.135 32.905 -5.486 1.00 41.31 177 GLY A O 1
ATOM 1303 N N . SER A 1 178 ? 0.489 31.419 -5.821 1.00 44.28 178 SER A N 1
ATOM 1304 C CA . SER A 1 178 ? -0.561 32.231 -5.180 1.00 44.28 178 SER A CA 1
ATOM 1305 C C . SER A 1 178 ? -0.690 32.106 -3.654 1.00 44.28 178 SER A C 1
ATOM 1307 O O . SER A 1 178 ? -1.468 32.851 -3.070 1.00 44.28 178 SER A O 1
ATOM 1309 N N . GLY A 1 179 ? 0.091 31.246 -2.987 1.00 36.50 179 GLY A N 1
ATOM 1310 C CA . GLY A 1 179 ? 0.290 31.308 -1.528 1.00 36.50 179 GLY A CA 1
ATOM 1311 C C . GLY A 1 179 ? -0.991 31.424 -0.679 1.00 36.50 179 GLY A C 1
ATOM 1312 O O . GLY A 1 179 ? -1.134 32.387 0.057 1.00 36.50 179 GLY A O 1
ATOM 1313 N N . PHE A 1 180 ? -1.878 30.427 -0.763 1.00 36.47 180 PHE A N 1
ATOM 1314 C CA . PHE A 1 180 ? -3.057 30.165 0.089 1.00 36.47 180 PHE A CA 1
ATOM 1315 C C . PHE A 1 180 ? -4.155 31.241 0.268 1.00 36.47 180 PHE A C 1
ATOM 1317 O O . PHE A 1 180 ? -3.968 32.314 0.833 1.00 36.47 180 PHE A O 1
ATOM 1324 N N . GLY A 1 181 ? -5.380 30.802 -0.051 1.00 33.34 181 GLY A N 1
ATOM 1325 C CA . GLY A 1 181 ? -6.672 31.406 0.283 1.00 33.34 181 GLY A CA 1
ATOM 1326 C C . GLY A 1 181 ? -7.726 30.932 -0.718 1.00 33.34 181 GLY A C 1
ATOM 1327 O O . GLY A 1 181 ? -7.990 31.636 -1.684 1.00 33.34 181 GLY A O 1
ATOM 1328 N N . ILE A 1 182 ? -8.246 29.706 -0.565 1.00 50.78 182 ILE A N 1
ATOM 1329 C CA . ILE A 1 182 ? -8.995 29.039 -1.643 1.00 50.78 182 ILE A CA 1
ATOM 1330 C C . ILE A 1 182 ? -10.323 28.441 -1.162 1.00 50.78 182 ILE A C 1
ATOM 1332 O O . ILE A 1 182 ? -10.335 27.394 -0.509 1.00 50.78 182 ILE A O 1
ATOM 1336 N N . PRO A 1 183 ? -11.433 29.125 -1.478 1.00 47.88 183 PRO A N 1
ATOM 1337 C CA . PRO A 1 183 ? -12.585 28.440 -2.083 1.00 47.88 183 PRO A CA 1
ATOM 1338 C C . PRO A 1 183 ? -12.932 28.964 -3.494 1.00 47.88 183 PRO A C 1
ATOM 1340 O O . PRO A 1 183 ? -12.876 28.196 -4.450 1.00 47.88 183 PRO A O 1
ATOM 1343 N N . ASP A 1 184 ? -13.180 30.268 -3.652 1.00 43.28 184 ASP A N 1
ATOM 1344 C CA . ASP A 1 184 ? -13.844 30.816 -4.853 1.00 43.28 184 ASP A CA 1
ATOM 1345 C C . ASP A 1 184 ? -12.970 30.761 -6.126 1.00 43.28 184 ASP A C 1
ATOM 1347 O O . ASP A 1 184 ? -13.440 30.434 -7.212 1.00 43.28 184 ASP A O 1
ATOM 1351 N N . ALA A 1 185 ? -11.657 30.989 -5.997 1.00 45.34 185 ALA A N 1
ATOM 1352 C CA . ALA A 1 185 ? -10.742 31.026 -7.143 1.00 45.34 185 ALA A CA 1
ATOM 1353 C C . ALA A 1 185 ? -10.461 29.644 -7.773 1.00 45.34 185 ALA A C 1
ATOM 1355 O O . ALA A 1 185 ? -10.117 29.569 -8.951 1.00 45.34 185 ALA A O 1
ATOM 1356 N N . LEU A 1 186 ? -10.592 28.546 -7.012 1.00 46.69 186 LEU A N 1
ATOM 1357 C CA . LEU A 1 186 ? -10.441 27.184 -7.555 1.00 46.69 186 LEU A CA 1
ATOM 1358 C C . LEU A 1 186 ? -11.701 26.745 -8.305 1.00 46.69 186 LEU A C 1
ATOM 1360 O O . LEU A 1 186 ? -11.580 26.036 -9.299 1.00 46.69 186 LEU A O 1
ATOM 1364 N N . GLU A 1 187 ? -12.878 27.173 -7.843 1.00 48.56 187 GLU A N 1
ATOM 1365 C CA . GLU A 1 187 ? -14.160 26.910 -8.502 1.00 48.56 187 GLU A CA 1
ATOM 1366 C C . GLU A 1 187 ? -14.239 27.644 -9.849 1.00 48.56 187 GLU A C 1
ATOM 1368 O O . GLU A 1 187 ? -14.526 27.022 -10.874 1.00 48.56 187 GLU A O 1
ATOM 1373 N N . ASP A 1 188 ? -13.860 28.925 -9.881 1.00 46.00 188 ASP A N 1
ATOM 1374 C CA . ASP A 1 188 ? -13.816 29.715 -11.116 1.00 46.00 188 ASP A CA 1
ATOM 1375 C C . ASP A 1 188 ? -12.780 29.169 -12.114 1.00 46.00 188 ASP A C 1
ATOM 1377 O O . ASP A 1 188 ? -13.090 28.997 -13.295 1.00 46.00 188 ASP A O 1
ATOM 1381 N N . MET A 1 189 ? -11.581 28.799 -11.645 1.00 49.69 189 MET A N 1
ATOM 1382 C CA . MET A 1 189 ? -10.544 28.184 -12.483 1.00 49.69 189 MET A CA 1
ATOM 1383 C C . MET A 1 189 ? -10.983 26.816 -13.029 1.00 49.69 189 MET A C 1
ATOM 1385 O O . MET A 1 189 ? -10.752 26.516 -14.199 1.00 49.69 189 MET A O 1
ATOM 1389 N N . TYR A 1 190 ? -11.643 25.987 -12.212 1.00 48.00 190 TYR A N 1
ATOM 1390 C CA . TYR A 1 190 ? -12.204 24.698 -12.634 1.00 48.00 190 TYR A CA 1
ATOM 1391 C C . TYR A 1 190 ? -13.206 24.887 -13.780 1.00 48.00 190 TYR A C 1
ATOM 1393 O O . TYR A 1 190 ? -13.119 24.214 -14.810 1.00 48.00 190 TYR A O 1
ATOM 1401 N N . VAL A 1 191 ? -14.141 25.829 -13.621 1.00 48.31 191 VAL A N 1
ATOM 1402 C CA . VAL A 1 191 ? -15.161 26.151 -14.627 1.00 48.31 191 VAL A CA 1
ATOM 1403 C C . VAL A 1 191 ? -14.518 26.704 -15.900 1.00 48.31 191 VAL A C 1
ATOM 1405 O O . VAL A 1 191 ? -14.884 26.292 -17.001 1.00 48.31 191 VAL A O 1
ATOM 1408 N N . GLU A 1 192 ? -13.548 27.607 -15.777 1.00 46.12 192 GLU A N 1
ATOM 1409 C CA . GLU A 1 192 ? -12.867 28.238 -16.910 1.00 46.12 192 GLU A CA 1
ATOM 1410 C C . GLU A 1 192 ? -12.075 27.225 -17.749 1.00 46.12 192 GLU A C 1
ATOM 1412 O O . GLU A 1 192 ? -12.192 27.202 -18.978 1.00 46.12 192 GLU A O 1
ATOM 1417 N N . VAL A 1 193 ? -11.343 26.322 -17.097 1.00 45.62 193 VAL A N 1
ATOM 1418 C CA . VAL A 1 193 ? -10.528 25.314 -17.777 1.00 45.62 193 VAL A CA 1
ATOM 1419 C C . VAL A 1 193 ? -11.397 24.227 -18.432 1.00 45.62 193 VAL A C 1
ATOM 1421 O O . VAL A 1 193 ? -11.159 23.877 -19.591 1.00 45.62 193 VAL A O 1
ATOM 1424 N N . ASN A 1 194 ? -12.459 23.750 -17.767 1.00 42.38 194 ASN A N 1
ATOM 1425 C CA . ASN A 1 194 ? -13.416 22.818 -18.387 1.00 42.38 194 ASN A CA 1
ATOM 1426 C C . ASN A 1 194 ? -14.102 23.438 -19.622 1.00 42.38 194 ASN A C 1
ATOM 1428 O O . ASN A 1 194 ? -14.269 22.778 -20.652 1.00 42.38 194 ASN A O 1
ATOM 1432 N N . ASN A 1 195 ? -14.446 24.730 -19.559 1.00 43.69 195 ASN A N 1
ATOM 1433 C CA . ASN A 1 195 ? -15.036 25.461 -20.685 1.00 43.69 195 ASN A CA 1
ATOM 1434 C C . ASN A 1 195 ? -14.047 25.667 -21.848 1.00 43.69 195 ASN A C 1
ATOM 1436 O O . ASN A 1 195 ? -14.453 25.614 -23.012 1.00 43.69 195 ASN A O 1
ATOM 1440 N N . GLY A 1 196 ? -12.753 25.854 -21.564 1.00 42.31 196 GLY A N 1
ATOM 1441 C CA . GLY A 1 196 ? -11.707 25.975 -22.586 1.00 42.31 196 GLY A CA 1
ATOM 1442 C C . GLY A 1 196 ? -11.541 24.712 -23.443 1.00 42.31 196 GLY A C 1
ATOM 1443 O O . GLY A 1 196 ? -11.289 24.793 -24.647 1.00 42.31 196 GLY A O 1
ATOM 1444 N N . ILE A 1 197 ? -11.762 23.535 -22.857 1.00 38.34 197 ILE A N 1
ATOM 1445 C CA . ILE A 1 197 ? -11.577 22.234 -23.521 1.00 38.34 197 ILE A CA 1
ATOM 1446 C C . ILE A 1 197 ? -12.762 21.845 -24.395 1.00 38.34 197 ILE A C 1
ATOM 1448 O O . ILE A 1 197 ? -12.563 21.329 -25.498 1.00 38.34 197 ILE A O 1
ATOM 1452 N N . ALA A 1 198 ? -13.985 22.168 -23.968 1.00 37.66 198 ALA A N 1
ATOM 1453 C CA . ALA A 1 198 ? -15.169 22.035 -24.815 1.00 37.66 198 ALA A CA 1
ATOM 1454 C C . ALA A 1 198 ? -15.041 22.861 -26.115 1.00 37.66 198 ALA A C 1
ATOM 1456 O O . ALA A 1 198 ? -15.550 22.459 -27.162 1.00 37.66 198 ALA A O 1
ATOM 1457 N N . GLY A 1 199 ? -14.303 23.978 -26.072 1.00 37.47 199 GLY A N 1
ATOM 1458 C CA . GLY A 1 199 ? -13.964 24.787 -27.247 1.00 37.47 199 GLY A CA 1
ATOM 1459 C C . GLY A 1 199 ? -12.883 24.179 -28.152 1.00 37.47 199 GLY A C 1
ATOM 1460 O O . GLY A 1 199 ? -12.957 24.333 -29.370 1.00 37.47 199 GLY A O 1
ATOM 1461 N N . LEU A 1 200 ? -11.907 23.457 -27.590 1.00 36.84 200 LEU A N 1
ATOM 1462 C CA . LEU A 1 200 ? -10.781 22.865 -28.331 1.00 36.84 200 LEU A CA 1
ATOM 1463 C C . LEU A 1 200 ? -11.150 21.581 -29.097 1.00 36.84 200 LEU A C 1
ATOM 1465 O O . LEU A 1 200 ? -10.573 21.319 -30.150 1.00 36.84 200 LEU A O 1
ATOM 1469 N N . TYR A 1 201 ? -12.134 20.811 -28.621 1.00 35.44 201 TYR A N 1
ATOM 1470 C CA . TYR A 1 201 ? -12.606 19.584 -29.288 1.00 35.44 201 TYR A CA 1
ATOM 1471 C C . TYR A 1 201 ? -13.819 19.794 -30.219 1.00 35.44 201 TYR A C 1
ATOM 1473 O O . TYR A 1 201 ? -14.236 18.871 -30.918 1.00 35.44 201 TYR A O 1
ATOM 1481 N N . GLY A 1 202 ? -14.358 21.016 -30.309 1.00 32.78 202 GLY A N 1
ATOM 1482 C CA . GLY A 1 202 ? -15.535 21.377 -31.116 1.00 32.78 202 GLY A CA 1
ATOM 1483 C C . GLY A 1 202 ? -15.297 21.534 -32.626 1.00 32.78 202 GLY A C 1
ATOM 1484 O O . GLY A 1 202 ? -15.978 22.328 -33.274 1.00 32.78 202 GLY A O 1
ATOM 1485 N N . GLY A 1 203 ? -14.337 20.804 -33.201 1.00 32.62 203 GLY A N 1
ATOM 1486 C CA . GLY A 1 203 ? -13.953 20.917 -34.612 1.00 32.62 203 GLY A CA 1
ATOM 1487 C C . GLY A 1 203 ? -14.957 20.352 -35.626 1.00 32.62 203 GLY A C 1
ATOM 1488 O O . GLY A 1 203 ? -14.891 20.729 -36.791 1.00 32.62 203 GLY A O 1
ATOM 1489 N N . TYR A 1 204 ? -15.910 19.500 -35.232 1.00 32.38 204 TYR A N 1
ATOM 1490 C CA . TYR A 1 204 ? -16.961 19.017 -36.138 1.00 32.38 204 TYR A CA 1
ATOM 1491 C C . TYR A 1 204 ? -18.285 18.763 -35.402 1.00 32.38 204 TYR A C 1
ATOM 1493 O O . TYR A 1 204 ? -18.468 17.736 -34.761 1.00 32.38 204 TYR A O 1
ATOM 1501 N N . GLY A 1 205 ? -19.243 19.679 -35.590 1.00 33.06 205 GLY A N 1
ATOM 1502 C CA . GLY A 1 205 ? -20.677 19.410 -35.435 1.00 33.06 205 GLY A CA 1
ATOM 1503 C C . GLY A 1 205 ? -21.303 19.807 -34.094 1.00 33.06 205 GLY A C 1
ATOM 1504 O O . GLY A 1 205 ? -21.219 19.068 -33.130 1.00 33.06 205 GLY A O 1
ATOM 1505 N N . ARG A 1 206 ? -22.030 20.938 -34.107 1.00 33.94 206 ARG A N 1
ATOM 1506 C CA . ARG A 1 206 ? -22.965 21.452 -33.078 1.00 33.94 206 ARG A CA 1
ATOM 1507 C C . ARG A 1 206 ? -22.432 21.492 -31.637 1.00 33.94 206 ARG A C 1
ATOM 1509 O O . ARG A 1 206 ? -22.424 20.500 -30.926 1.00 33.94 206 ARG A O 1
ATOM 1516 N N . ILE A 1 207 ? -22.139 22.716 -31.194 1.00 33.66 207 ILE A N 1
ATOM 1517 C CA . ILE A 1 207 ? -21.910 23.106 -29.799 1.00 33.66 207 ILE A CA 1
ATOM 1518 C C . ILE A 1 207 ? -23.050 22.549 -28.929 1.00 33.66 207 ILE A C 1
ATOM 1520 O O . ILE A 1 207 ? -24.171 23.062 -28.966 1.00 33.66 207 ILE A O 1
ATOM 1524 N N . ALA A 1 208 ? -22.775 21.492 -28.165 1.00 33.59 208 ALA A N 1
ATOM 1525 C CA . ALA A 1 208 ? -23.573 21.184 -26.990 1.00 33.59 208 ALA A CA 1
ATOM 1526 C C . ALA A 1 208 ? -23.305 22.297 -25.959 1.00 33.59 208 ALA A C 1
ATOM 1528 O O . ALA A 1 208 ? -22.149 22.699 -25.805 1.00 33.59 208 ALA A O 1
ATOM 1529 N N . PRO A 1 209 ? -24.335 22.853 -25.295 1.00 32.53 209 PRO A N 1
ATOM 1530 C CA . PRO A 1 209 ? -24.115 23.822 -24.228 1.00 32.53 209 PRO A CA 1
ATOM 1531 C C . PRO A 1 209 ? -23.201 23.214 -23.151 1.00 32.53 209 PRO A C 1
ATOM 1533 O O . PRO A 1 209 ? -23.209 21.992 -22.983 1.00 32.53 209 PRO A O 1
ATOM 1536 N N . PRO A 1 210 ? -22.416 24.043 -22.438 1.00 38.69 210 PRO A N 1
ATOM 1537 C CA . PRO A 1 210 ? -21.470 23.572 -21.434 1.00 38.69 210 PRO A CA 1
ATOM 1538 C C . PRO A 1 210 ? -22.180 22.634 -20.463 1.00 38.69 210 PRO A C 1
ATOM 1540 O O . PRO A 1 210 ? -23.186 23.004 -19.847 1.00 38.69 210 PRO A O 1
ATOM 1543 N N . VAL A 1 211 ? -21.666 21.411 -20.333 1.00 40.22 211 VAL A N 1
ATOM 1544 C CA . VAL A 1 211 ? -22.052 20.545 -19.225 1.00 40.22 211 VAL A CA 1
ATOM 1545 C C . VAL A 1 211 ? -21.437 21.203 -17.999 1.00 40.22 211 VAL A C 1
ATOM 1547 O O . VAL A 1 211 ? -20.236 21.093 -17.771 1.00 40.22 211 VAL A O 1
ATOM 1550 N N . ARG A 1 212 ? -22.237 21.962 -17.243 1.00 42.28 212 ARG A N 1
ATOM 1551 C CA . ARG A 1 212 ? -21.862 22.311 -15.872 1.00 42.28 212 ARG A CA 1
ATOM 1552 C C . ARG A 1 212 ? -21.593 20.987 -15.173 1.00 42.28 212 ARG A C 1
ATOM 1554 O O . ARG A 1 212 ? -22.532 20.220 -14.967 1.00 42.28 212 ARG A O 1
ATOM 1561 N N . VAL A 1 213 ? -20.334 20.707 -14.854 1.00 45.78 213 VAL A N 1
ATOM 1562 C CA . VAL A 1 213 ? -20.053 19.684 -13.853 1.00 45.78 213 VAL A CA 1
ATOM 1563 C C . VAL A 1 213 ? -20.686 20.205 -12.572 1.00 45.78 213 VAL A C 1
ATOM 1565 O O . VAL A 1 213 ? -20.500 21.369 -12.210 1.00 45.78 213 VAL A O 1
ATOM 1568 N N . ASP A 1 214 ? -21.545 19.393 -11.972 1.00 55.34 214 ASP A N 1
ATOM 1569 C CA . ASP A 1 214 ? -22.251 19.766 -10.757 1.00 55.34 214 ASP A CA 1
ATOM 1570 C C . ASP A 1 214 ? -21.212 20.090 -9.673 1.00 55.34 214 ASP A C 1
ATOM 1572 O O . ASP A 1 214 ? -20.336 19.270 -9.389 1.00 55.34 214 ASP A O 1
ATOM 1576 N N . THR A 1 215 ? -21.276 21.281 -9.073 1.00 55.06 215 THR A N 1
ATOM 1577 C CA . THR A 1 215 ? -20.335 21.710 -8.023 1.00 55.06 215 THR A CA 1
ATOM 1578 C C . THR A 1 215 ? -20.365 20.759 -6.826 1.00 55.06 215 THR A C 1
ATOM 1580 O O . THR A 1 215 ? -19.375 20.627 -6.101 1.00 55.06 215 THR A O 1
ATOM 1583 N N . SER A 1 216 ? -21.455 19.999 -6.663 1.00 63.66 216 SER A N 1
ATOM 1584 C CA . SER A 1 216 ? -21.524 18.916 -5.690 1.00 63.66 216 SER A CA 1
ATOM 1585 C C . SER A 1 216 ? -20.498 17.808 -5.947 1.00 63.66 216 SER A C 1
ATOM 1587 O O . SER A 1 216 ? -19.985 17.245 -4.984 1.00 63.66 216 SER A O 1
ATOM 1589 N N . GLN A 1 217 ? -20.182 17.486 -7.208 1.00 64.75 217 GLN A N 1
ATOM 1590 C CA . GLN A 1 217 ? -19.190 16.460 -7.556 1.00 64.75 217 GLN A CA 1
ATOM 1591 C C . GLN A 1 217 ? -17.772 16.922 -7.217 1.00 64.75 217 GLN A C 1
ATOM 1593 O O . GLN A 1 217 ? -16.988 16.149 -6.675 1.00 64.75 217 GLN A O 1
ATOM 1598 N N . PHE A 1 218 ? -17.463 18.203 -7.431 1.00 65.62 218 PHE A N 1
ATOM 1599 C CA . PHE A 1 218 ? -16.170 18.764 -7.040 1.00 65.62 218 PHE A CA 1
ATOM 1600 C C . PHE A 1 218 ? -15.947 18.689 -5.525 1.00 65.62 218 PHE A C 1
ATOM 1602 O O . PHE A 1 218 ? -14.888 18.258 -5.066 1.00 65.62 218 PHE A O 1
ATOM 1609 N N . GLN A 1 219 ? -16.967 19.043 -4.737 1.00 76.19 219 GLN A N 1
ATOM 1610 C CA . GLN A 1 219 ? -16.878 18.936 -3.284 1.00 76.19 219 GLN A CA 1
ATOM 1611 C C . GLN A 1 219 ? -16.701 17.483 -2.825 1.00 76.19 219 GLN A C 1
ATOM 1613 O O . GLN A 1 219 ? -15.948 17.242 -1.887 1.00 76.19 219 GLN A O 1
ATOM 1618 N N . VAL A 1 220 ? -17.364 16.522 -3.477 1.00 79.81 220 VAL A N 1
ATOM 1619 C CA . VAL A 1 220 ? -17.181 15.091 -3.187 1.00 79.81 220 VAL A CA 1
ATOM 1620 C C . VAL A 1 220 ? -15.739 14.662 -3.453 1.00 79.81 220 VAL A C 1
ATOM 1622 O O . VAL A 1 220 ? -15.131 14.019 -2.604 1.00 79.81 220 VAL A O 1
ATOM 1625 N N . ASN A 1 221 ? -15.156 15.093 -4.567 1.00 79.12 221 ASN A N 1
ATOM 1626 C CA . ASN A 1 221 ? -13.784 14.743 -4.920 1.00 79.12 221 ASN A CA 1
ATOM 1627 C C . ASN A 1 221 ? -12.763 15.340 -3.942 1.00 79.12 221 ASN A C 1
ATOM 1629 O O . ASN A 1 221 ? -11.820 14.667 -3.532 1.00 79.12 221 ASN A O 1
ATOM 1633 N N . LEU A 1 222 ? -12.974 16.584 -3.504 1.00 78.19 222 LEU A N 1
ATOM 1634 C CA . LEU A 1 222 ? -12.164 17.183 -2.441 1.00 78.19 222 LEU A CA 1
ATOM 1635 C C . LEU A 1 222 ? -12.355 16.478 -1.096 1.00 78.19 222 LEU A C 1
ATOM 1637 O O . LEU A 1 222 ? -11.384 16.312 -0.358 1.00 78.19 222 LEU A O 1
ATOM 1641 N N . ASP A 1 223 ? -13.586 16.075 -0.773 1.00 87.88 223 ASP A N 1
ATOM 1642 C CA . ASP A 1 223 ? -13.885 15.294 0.426 1.00 87.88 223 ASP A CA 1
ATOM 1643 C C . ASP A 1 223 ? -13.125 13.957 0.390 1.00 87.88 223 ASP A C 1
ATOM 1645 O O . ASP A 1 223 ? -12.529 13.594 1.398 1.00 87.88 223 ASP A O 1
ATOM 1649 N N . VAL A 1 224 ? -13.056 13.275 -0.758 1.00 89.56 224 VAL A N 1
ATOM 1650 C CA . VAL A 1 224 ? -12.264 12.048 -0.970 1.00 89.56 224 VAL A CA 1
ATOM 1651 C C . VAL A 1 224 ? -10.766 12.307 -0.818 1.00 89.56 224 VAL A C 1
ATOM 1653 O O . VAL A 1 224 ? -10.133 11.735 0.069 1.00 89.56 224 VAL A O 1
ATOM 1656 N N . GLN A 1 225 ? -10.199 13.232 -1.594 1.00 85.31 225 GLN A N 1
ATOM 1657 C CA . GLN A 1 225 ? -8.757 13.505 -1.579 1.00 85.31 225 GLN A CA 1
ATOM 1658 C C . GLN A 1 225 ? -8.252 13.926 -0.195 1.00 85.31 225 GLN A C 1
ATOM 1660 O O . GLN A 1 225 ? -7.195 13.496 0.260 1.00 85.31 225 GLN A O 1
ATOM 1665 N N . ARG A 1 226 ? -9.006 14.773 0.510 1.00 88.38 226 ARG A N 1
ATOM 1666 C CA . ARG A 1 226 ? -8.622 15.246 1.847 1.00 88.38 226 ARG A CA 1
ATOM 1667 C C . ARG A 1 226 ? -9.011 14.264 2.934 1.00 88.38 226 ARG A C 1
ATOM 1669 O O . ARG A 1 226 ? -8.321 14.166 3.941 1.00 88.38 226 ARG A O 1
ATOM 1676 N N . GLY A 1 227 ? -10.149 13.602 2.785 1.00 94.50 227 GLY A N 1
ATOM 1677 C CA . GLY A 1 227 ? -10.748 12.748 3.797 1.00 94.50 227 GLY A CA 1
ATOM 1678 C C . GLY A 1 227 ? -10.155 11.351 3.828 1.00 94.50 227 GLY A C 1
ATOM 1679 O O . GLY A 1 227 ? -9.818 10.894 4.915 1.00 94.50 227 GLY A O 1
ATOM 1680 N N . LEU A 1 228 ? -10.004 10.700 2.678 1.00 95.44 228 LEU A N 1
ATOM 1681 C CA . LEU A 1 228 ? -9.454 9.348 2.576 1.00 95.44 228 LEU A CA 1
ATOM 1682 C C . LEU A 1 228 ? -7.958 9.364 2.255 1.00 95.44 228 LEU A C 1
ATOM 1684 O O . LEU A 1 228 ? -7.240 8.602 2.884 1.00 95.44 228 LEU A O 1
ATOM 1688 N N . HIS A 1 229 ? -7.477 10.307 1.433 1.00 92.62 229 HIS A N 1
ATOM 1689 C CA . HIS A 1 229 ? -6.084 10.294 0.950 1.00 92.62 229 HIS A CA 1
ATOM 1690 C C . HIS A 1 229 ? -5.154 11.353 1.552 1.00 92.62 229 HIS A C 1
ATOM 1692 O O . HIS A 1 229 ? -4.055 11.600 1.073 1.00 92.62 229 HIS A O 1
ATOM 1698 N N . CYS A 1 230 ? -5.580 12.047 2.609 1.00 92.56 230 CYS A N 1
ATOM 1699 C CA . CYS A 1 230 ? -4.743 13.012 3.338 1.00 92.56 230 CYS A CA 1
ATOM 1700 C C . CYS A 1 230 ? -4.062 14.105 2.486 1.00 92.56 230 CYS A C 1
ATOM 1702 O O . CYS A 1 230 ? -3.088 14.719 2.933 1.00 92.56 230 CYS A O 1
ATOM 1704 N N . LEU A 1 231 ? -4.608 14.432 1.312 1.00 84.12 231 LEU A N 1
ATOM 1705 C CA . LEU A 1 231 ? -4.129 15.517 0.458 1.00 84.12 231 LEU A CA 1
ATOM 1706 C C . LEU A 1 231 ? -4.646 16.871 0.944 1.00 84.12 231 LEU A C 1
ATOM 1708 O O . LEU A 1 231 ? -5.410 17.564 0.267 1.00 84.12 231 LEU A O 1
ATOM 1712 N N . THR A 1 232 ? -4.295 17.231 2.173 1.00 84.88 232 THR A N 1
ATOM 1713 C CA . THR A 1 232 ? -4.885 18.371 2.882 1.00 84.88 232 THR A CA 1
ATOM 1714 C C . THR A 1 232 ? -4.082 19.657 2.734 1.00 84.88 232 THR A C 1
ATOM 1716 O O . THR A 1 232 ? -4.611 20.734 3.000 1.00 84.88 232 THR A O 1
ATOM 1719 N N . GLY A 1 233 ? -2.806 19.573 2.344 1.00 82.19 233 GLY A N 1
ATOM 1720 C CA . GLY A 1 233 ? -1.869 20.697 2.433 1.00 82.19 233 GLY A CA 1
ATOM 1721 C C . GLY A 1 233 ? -1.546 21.134 3.871 1.00 82.19 233 GLY A C 1
ATOM 1722 O O . GLY A 1 233 ? -0.834 22.116 4.066 1.00 82.19 233 GLY A O 1
ATOM 1723 N N . ALA A 1 234 ? -2.077 20.447 4.890 1.00 86.25 234 ALA A N 1
ATOM 1724 C CA . ALA A 1 234 ? -1.900 20.810 6.292 1.00 86.25 234 ALA A CA 1
ATOM 1725 C C . ALA A 1 234 ? -0.500 20.441 6.799 1.00 86.25 234 ALA A C 1
ATOM 1727 O O . ALA A 1 234 ? 0.229 19.684 6.168 1.00 86.25 234 ALA A O 1
ATOM 1728 N N . ASN A 1 235 ? -0.115 20.931 7.978 1.00 92.94 235 ASN A N 1
ATOM 1729 C CA . ASN A 1 235 ? 1.101 20.457 8.637 1.00 92.94 235 ASN A CA 1
ATOM 1730 C C . ASN A 1 235 ? 1.021 18.937 8.877 1.00 92.94 235 ASN A C 1
ATOM 1732 O O . ASN A 1 235 ? 0.052 18.463 9.478 1.00 92.94 235 ASN A O 1
ATOM 1736 N N . TRP A 1 236 ? 2.043 18.175 8.471 1.00 93.81 236 TRP A N 1
ATOM 1737 C CA . TRP A 1 236 ? 1.959 16.708 8.493 1.00 93.81 236 TRP A CA 1
ATOM 1738 C C . TRP A 1 236 ? 1.814 16.118 9.899 1.00 93.81 236 TRP A C 1
ATOM 1740 O O . TRP A 1 236 ? 1.249 15.039 10.066 1.00 93.81 236 TRP A O 1
ATOM 1750 N N . THR A 1 237 ? 2.300 16.813 10.934 1.00 95.25 237 THR A N 1
ATOM 1751 C CA . THR A 1 237 ? 2.270 16.308 12.314 1.00 95.25 237 THR A CA 1
ATOM 1752 C C . THR A 1 237 ? 0.856 16.438 12.847 1.00 95.25 237 THR A C 1
ATOM 1754 O O . THR A 1 237 ? 0.330 15.521 13.476 1.00 95.25 237 THR A O 1
ATOM 1757 N N . VAL A 1 238 ? 0.220 17.575 12.554 1.00 95.38 238 VAL A N 1
ATOM 1758 C CA . VAL A 1 238 ? -1.191 17.813 12.863 1.00 95.38 238 VAL A CA 1
ATOM 1759 C C . VAL A 1 238 ? -2.066 16.805 12.120 1.00 95.38 238 VAL A C 1
ATOM 1761 O O . VAL A 1 238 ? -2.933 16.191 12.743 1.00 95.38 238 VAL A O 1
ATOM 1764 N N . GLU A 1 239 ? -1.795 16.577 10.833 1.00 95.62 239 GLU A N 1
ATOM 1765 C CA . GLU A 1 239 ? -2.531 15.609 10.018 1.00 95.62 239 GLU A CA 1
ATOM 1766 C C . GLU A 1 239 ? -2.399 14.183 10.572 1.00 95.62 239 GLU A C 1
ATOM 1768 O O . GLU A 1 239 ? -3.400 13.546 10.894 1.00 95.62 239 GLU A O 1
ATOM 1773 N N . THR A 1 240 ? -1.175 13.701 10.796 1.00 97.12 240 THR A N 1
ATOM 1774 C CA . THR A 1 240 ? -0.918 12.345 11.317 1.00 97.12 240 THR A CA 1
ATOM 1775 C C . THR A 1 240 ? -1.576 12.131 12.685 1.00 97.12 240 THR A C 1
ATOM 1777 O O . THR A 1 240 ? -2.182 11.087 12.949 1.00 97.12 240 THR A O 1
ATOM 1780 N N . ASN A 1 241 ? -1.529 13.137 13.566 1.00 97.62 241 ASN A N 1
ATOM 1781 C CA . ASN A 1 241 ? -2.204 13.080 14.864 1.00 97.62 241 ASN A CA 1
ATOM 1782 C C . ASN A 1 241 ? -3.727 12.996 14.712 1.00 97.62 241 ASN A C 1
ATOM 1784 O O . ASN A 1 241 ? -4.372 12.210 15.409 1.00 97.62 241 ASN A O 1
ATOM 1788 N N . ARG A 1 242 ? -4.313 13.757 13.781 1.00 97.50 242 ARG A N 1
ATOM 1789 C CA . ARG A 1 242 ? -5.742 13.668 13.459 1.00 97.50 242 ARG A CA 1
ATOM 1790 C C . ARG A 1 242 ? -6.105 12.268 12.959 1.00 97.50 242 ARG A C 1
ATOM 1792 O O . ARG A 1 242 ? -7.065 11.689 13.466 1.00 97.50 242 ARG A O 1
ATOM 1799 N N . ARG A 1 243 ? -5.328 11.692 12.035 1.00 97.88 243 ARG A N 1
ATOM 1800 C CA . ARG A 1 243 ? -5.555 10.330 11.507 1.00 97.88 243 ARG A CA 1
ATOM 1801 C C . ARG A 1 243 ? -5.419 9.251 12.566 1.00 97.88 243 ARG A C 1
ATOM 1803 O O . ARG A 1 243 ? -6.208 8.308 12.583 1.00 97.88 243 ARG A O 1
ATOM 1810 N N . THR A 1 244 ? -4.510 9.446 13.515 1.00 98.00 244 THR A N 1
ATOM 1811 C CA . THR A 1 244 ? -4.413 8.598 14.708 1.00 98.00 244 THR A CA 1
ATOM 1812 C C . THR A 1 244 ? -5.731 8.609 15.493 1.00 98.00 244 THR A C 1
ATOM 1814 O O . THR A 1 244 ? -6.266 7.550 15.810 1.00 98.00 244 THR A O 1
ATOM 1817 N N . GLN A 1 245 ? -6.298 9.790 15.776 1.00 97.62 245 GLN A N 1
ATOM 1818 C CA . GLN A 1 245 ? -7.563 9.894 16.520 1.00 97.62 245 GLN A CA 1
ATOM 1819 C C . GLN A 1 245 ? -8.755 9.317 15.751 1.00 97.62 245 GLN A C 1
ATOM 1821 O O . GLN A 1 245 ? -9.588 8.634 16.347 1.00 97.62 245 GLN A O 1
ATOM 1826 N N . ILE A 1 246 ? -8.819 9.552 14.438 1.00 96.94 246 ILE A N 1
ATOM 1827 C CA . ILE A 1 246 ? -9.838 8.960 13.562 1.00 96.94 246 ILE A CA 1
ATOM 1828 C C . ILE A 1 246 ? -9.775 7.431 13.645 1.00 96.94 246 ILE A C 1
ATOM 1830 O O . ILE A 1 246 ? -10.791 6.800 13.929 1.00 96.94 246 ILE A O 1
ATOM 1834 N N . SER A 1 247 ? -8.581 6.848 13.509 1.00 97.38 247 SER A N 1
ATOM 1835 C CA . SER A 1 247 ? -8.391 5.393 13.545 1.00 97.38 247 SER A CA 1
ATOM 1836 C C . SER A 1 247 ? -8.780 4.781 14.893 1.00 97.38 247 SER A C 1
ATOM 1838 O O . SER A 1 247 ? -9.447 3.749 14.957 1.00 97.38 247 SER A O 1
ATOM 1840 N N . LEU A 1 248 ? -8.435 5.446 16.001 1.00 95.50 248 LEU A N 1
ATOM 1841 C CA . LEU A 1 248 ? -8.844 5.014 17.342 1.00 95.50 248 LEU A CA 1
ATOM 1842 C C . LEU A 1 248 ? -10.363 5.089 17.562 1.00 95.50 248 LEU A C 1
ATOM 1844 O O . LEU A 1 248 ? -10.907 4.295 18.333 1.00 95.50 248 LEU A O 1
ATOM 1848 N N . GLY A 1 249 ? -11.042 6.044 16.922 1.00 95.19 249 GLY A N 1
ATOM 1849 C CA . GLY A 1 249 ? -12.500 6.157 16.938 1.00 95.19 249 GLY A CA 1
ATOM 1850 C C . GLY A 1 249 ? -13.179 5.071 16.102 1.00 95.19 249 GLY A C 1
ATOM 1851 O O . GLY A 1 249 ? -14.120 4.437 16.581 1.00 95.19 249 GLY A O 1
ATOM 1852 N N . ALA A 1 250 ? -12.664 4.825 14.896 1.00 94.00 250 ALA A N 1
ATOM 1853 C CA . ALA A 1 250 ? -13.165 3.829 13.951 1.00 94.00 250 ALA A CA 1
ATOM 1854 C C . ALA A 1 250 ? -13.153 2.404 14.531 1.00 94.00 250 ALA A C 1
ATOM 1856 O O . ALA A 1 250 ? -14.130 1.667 14.416 1.00 94.00 250 ALA A O 1
ATOM 1857 N N . ALA A 1 251 ? -12.091 2.051 15.261 1.00 89.31 251 ALA A N 1
ATOM 1858 C CA . ALA A 1 251 ? -11.936 0.742 15.895 1.00 89.31 251 ALA A CA 1
ATOM 1859 C C . ALA A 1 251 ? -13.022 0.378 16.931 1.00 89.31 251 ALA A C 1
ATOM 1861 O O . ALA A 1 251 ? -13.110 -0.776 17.344 1.00 89.31 251 ALA A O 1
ATOM 1862 N N . ARG A 1 252 ? -13.826 1.341 17.404 1.00 82.81 252 ARG A N 1
ATOM 1863 C CA . ARG A 1 252 ? -14.813 1.142 18.485 1.00 82.81 252 ARG A CA 1
ATOM 1864 C C . ARG A 1 252 ? -16.244 0.917 17.987 1.00 82.81 252 ARG A C 1
ATOM 1866 O O . ARG A 1 252 ? -17.164 0.927 18.805 1.00 82.81 252 ARG A O 1
ATOM 1873 N N . ARG A 1 253 ? -16.456 0.791 16.675 1.00 80.31 253 ARG A N 1
ATOM 1874 C CA . ARG A 1 253 ? -17.792 0.748 16.058 1.00 80.31 253 ARG A CA 1
ATOM 1875 C C . ARG A 1 253 ? -18.270 -0.668 15.750 1.00 80.31 253 ARG A C 1
ATOM 1877 O O . ARG A 1 253 ? -17.507 -1.620 15.823 1.00 80.31 253 ARG A O 1
ATOM 1884 N N . GLU A 1 254 ? -19.559 -0.810 15.446 1.00 67.88 254 GLU A N 1
ATOM 1885 C CA . GLU A 1 254 ? -20.163 -2.119 15.154 1.00 67.88 254 GLU A CA 1
ATOM 1886 C C . GLU A 1 254 ? -19.567 -2.739 13.877 1.00 67.88 254 GLU A C 1
ATOM 1888 O O . GLU A 1 254 ? -19.102 -3.878 13.921 1.00 67.88 254 GLU A O 1
ATOM 1893 N N . ASP A 1 255 ? -19.444 -1.964 12.792 1.00 76.06 255 ASP A N 1
ATOM 1894 C CA . ASP A 1 255 ? -18.728 -2.354 11.563 1.00 76.06 255 ASP A CA 1
ATOM 1895 C C . ASP A 1 255 ? -17.250 -1.925 11.591 1.00 76.06 255 ASP A C 1
ATOM 1897 O O . ASP A 1 255 ? -16.734 -1.204 10.734 1.00 76.06 255 ASP A O 1
ATOM 1901 N N . HIS A 1 256 ? -16.568 -2.313 12.666 1.00 83.75 256 HIS A N 1
ATOM 1902 C CA . HIS A 1 256 ? -15.202 -1.877 12.929 1.00 83.75 256 HIS A CA 1
ATOM 1903 C C . HIS A 1 256 ? -14.215 -2.258 11.822 1.00 83.75 256 HIS A C 1
ATOM 1905 O O . HIS A 1 256 ? -13.265 -1.516 11.634 1.00 83.75 256 HIS A O 1
ATOM 1911 N N . TYR A 1 257 ? -14.390 -3.354 11.074 1.00 94.94 257 TYR A N 1
ATOM 1912 C CA . TYR A 1 257 ? -13.412 -3.717 10.038 1.00 94.94 257 TYR A CA 1
ATOM 1913 C C . TYR A 1 257 ? -13.409 -2.746 8.860 1.00 94.94 257 TYR A C 1
ATOM 1915 O O . TYR A 1 257 ? -12.326 -2.388 8.398 1.00 94.94 257 TYR A O 1
ATOM 1923 N N . PHE A 1 258 ? -14.585 -2.310 8.405 1.00 96.44 258 PHE A N 1
ATOM 1924 C CA . PHE A 1 258 ? -14.701 -1.371 7.294 1.00 96.44 258 PHE A CA 1
ATOM 1925 C C . PHE A 1 258 ? -14.133 0.003 7.660 1.00 96.44 258 PHE A C 1
ATOM 1927 O O . PHE A 1 258 ? -13.159 0.455 7.057 1.00 96.44 258 PHE A O 1
ATOM 1934 N N . GLU A 1 259 ? -14.684 0.645 8.697 1.00 96.62 259 GLU A N 1
ATOM 1935 C CA . GLU A 1 259 ? -14.271 2.003 9.074 1.00 96.62 259 GLU A CA 1
ATOM 1936 C C . GLU A 1 259 ? -12.816 2.028 9.567 1.00 96.62 259 GLU A C 1
ATOM 1938 O O . GLU A 1 259 ? -12.081 2.970 9.266 1.00 96.62 259 GLU A O 1
ATOM 1943 N N . PHE A 1 260 ? -12.366 0.994 10.293 1.00 97.69 260 PHE A N 1
ATOM 1944 C CA . PHE A 1 260 ? -10.975 0.923 10.740 1.00 97.69 260 PHE A CA 1
ATOM 1945 C C . PHE A 1 260 ? -10.019 0.683 9.571 1.00 97.69 260 PHE A C 1
ATOM 1947 O O . PHE A 1 260 ? -9.001 1.364 9.504 1.00 97.69 260 PHE A O 1
ATOM 1954 N N . GLY A 1 261 ? -10.351 -0.203 8.625 1.00 97.50 261 GLY A N 1
ATOM 1955 C CA . GLY A 1 261 ? -9.560 -0.407 7.408 1.00 97.50 261 GLY A CA 1
ATOM 1956 C C . GLY A 1 261 ? -9.377 0.893 6.624 1.00 97.50 261 GLY A C 1
ATOM 1957 O O . GLY A 1 261 ? -8.242 1.330 6.438 1.00 97.50 261 GLY A O 1
ATOM 1958 N N . LEU A 1 262 ? -10.476 1.586 6.304 1.00 97.44 262 LEU A N 1
ATOM 1959 C CA . LEU A 1 262 ? -10.435 2.902 5.651 1.00 97.44 262 LEU A CA 1
ATOM 1960 C C . LEU A 1 262 ? -9.612 3.932 6.437 1.00 97.44 262 LEU A C 1
ATOM 1962 O O . LEU A 1 262 ? -8.908 4.758 5.862 1.00 97.44 262 LEU A O 1
ATOM 1966 N N . SER A 1 263 ? -9.689 3.912 7.769 1.00 97.94 263 SER A N 1
ATOM 1967 C CA . SER A 1 263 ? -8.908 4.845 8.584 1.00 97.94 263 SER A CA 1
ATOM 1968 C C . SER A 1 263 ? -7.407 4.545 8.559 1.00 97.94 263 SER A C 1
ATOM 1970 O O . SER A 1 263 ? -6.603 5.474 8.632 1.00 97.94 263 SER A O 1
ATOM 1972 N N . LEU A 1 264 ? -7.024 3.267 8.431 1.00 97.88 264 LEU A N 1
ATOM 1973 C CA . LEU A 1 264 ? -5.630 2.844 8.312 1.00 97.88 264 LEU A CA 1
ATOM 1974 C C . LEU A 1 264 ? -5.046 3.200 6.945 1.00 97.88 264 LEU A C 1
ATOM 1976 O O . LEU A 1 264 ? -3.871 3.558 6.897 1.00 97.88 264 LEU A O 1
ATOM 1980 N N . HIS A 1 265 ? -5.860 3.174 5.884 1.00 97.00 265 HIS A N 1
ATOM 1981 C CA . HIS A 1 265 ? -5.507 3.744 4.578 1.00 97.00 265 HIS A CA 1
ATOM 1982 C C . HIS A 1 265 ? -5.066 5.200 4.731 1.00 97.00 265 HIS A C 1
ATOM 1984 O O . HIS A 1 265 ? -3.893 5.530 4.565 1.00 97.00 265 HIS A O 1
ATOM 1990 N N . ALA A 1 266 ? -5.980 6.039 5.229 1.00 96.88 266 ALA A N 1
ATOM 1991 C CA . ALA A 1 266 ? -5.723 7.458 5.446 1.00 96.88 266 ALA A CA 1
ATOM 1992 C C . ALA A 1 266 ? -4.548 7.696 6.414 1.00 96.88 266 ALA A C 1
ATOM 1994 O O . ALA A 1 266 ? -3.791 8.658 6.288 1.00 96.88 266 ALA A O 1
ATOM 1995 N N . TYR A 1 267 ? -4.369 6.830 7.414 1.00 97.81 267 TYR A N 1
ATOM 1996 C CA . TYR A 1 267 ? -3.207 6.893 8.294 1.00 97.81 267 TYR A CA 1
ATOM 1997 C C . TYR A 1 267 ? -1.901 6.649 7.529 1.00 97.81 267 TYR A C 1
ATOM 1999 O O . TYR A 1 267 ? -0.957 7.414 7.723 1.00 97.81 267 TYR A O 1
ATOM 2007 N N . GLY A 1 268 ? -1.848 5.641 6.655 1.00 95.12 268 GLY A N 1
ATOM 2008 C CA . GLY A 1 268 ? -0.721 5.399 5.750 1.00 95.12 268 GLY A CA 1
ATOM 2009 C C . GLY A 1 268 ? -0.411 6.615 4.876 1.00 95.12 268 GLY A C 1
ATOM 2010 O O . GLY A 1 268 ? 0.717 7.112 4.886 1.00 95.12 268 GLY A O 1
ATOM 2011 N N . ASP A 1 269 ? -1.442 7.188 4.260 1.00 93.62 269 ASP A N 1
ATOM 2012 C CA . ASP A 1 269 ? -1.341 8.362 3.384 1.00 93.62 269 ASP A CA 1
ATOM 2013 C C . ASP A 1 269 ? -0.814 9.610 4.096 1.00 93.62 269 ASP A C 1
ATOM 2015 O O . ASP A 1 269 ? -0.125 10.444 3.503 1.00 93.62 269 ASP A O 1
ATOM 2019 N N . SER A 1 270 ? -1.031 9.720 5.412 1.00 94.50 270 SER A N 1
ATOM 2020 C CA . SER A 1 270 ? -0.443 10.799 6.219 1.00 94.50 270 SER A CA 1
ATOM 2021 C C . SER A 1 270 ? 1.095 10.749 6.315 1.00 94.50 270 SER A C 1
ATOM 2023 O O . SER A 1 270 ? 1.730 11.737 6.701 1.00 94.50 270 SER A O 1
ATOM 2025 N N . PHE A 1 271 ? 1.710 9.617 5.955 1.00 92.94 271 PHE A N 1
ATOM 2026 C CA . PHE A 1 271 ? 3.158 9.452 5.803 1.00 92.94 271 PHE A CA 1
ATOM 2027 C C . PHE A 1 271 ? 3.578 9.500 4.333 1.00 92.94 271 PHE A C 1
ATOM 2029 O O . PHE A 1 271 ? 4.575 10.157 4.021 1.00 92.94 271 PHE A O 1
ATOM 2036 N N . ALA A 1 272 ? 2.816 8.856 3.442 1.00 86.31 272 ALA A N 1
ATOM 2037 C CA . ALA A 1 272 ? 3.106 8.836 2.010 1.00 86.31 272 ALA A CA 1
ATOM 2038 C C . ALA A 1 272 ? 3.136 10.258 1.428 1.00 86.31 272 ALA A C 1
ATOM 2040 O O . ALA A 1 272 ? 4.130 10.680 0.832 1.00 86.31 272 ALA A O 1
ATOM 2041 N N . HIS A 1 273 ? 2.126 11.076 1.721 1.00 85.25 273 HIS A N 1
ATOM 2042 C CA . HIS A 1 273 ? 1.970 12.392 1.102 1.00 85.25 273 HIS A CA 1
ATOM 2043 C C . HIS A 1 273 ? 2.674 13.536 1.841 1.00 85.25 273 HIS A C 1
ATOM 2045 O O . HIS A 1 273 ? 2.206 14.672 1.838 1.00 85.25 273 HIS A O 1
ATOM 2051 N N . ARG A 1 274 ? 3.807 13.269 2.494 1.00 85.56 274 ARG A N 1
ATOM 2052 C CA . ARG A 1 274 ? 4.618 14.303 3.152 1.00 85.56 274 ARG A CA 1
ATOM 2053 C C . ARG A 1 274 ? 5.545 15.011 2.170 1.00 85.56 274 ARG A C 1
ATOM 2055 O O . ARG A 1 274 ? 6.335 14.375 1.479 1.00 85.56 274 ARG A O 1
ATOM 2062 N N . ASN A 1 275 ? 5.519 16.340 2.183 1.00 79.38 275 ASN A N 1
ATOM 2063 C CA . ASN A 1 275 ? 6.499 17.179 1.507 1.00 79.38 275 ASN A CA 1
ATOM 2064 C C . ASN A 1 275 ? 7.632 17.544 2.477 1.00 79.38 275 ASN A C 1
ATOM 2066 O O . ASN A 1 275 ? 7.480 18.415 3.339 1.00 79.38 275 ASN A O 1
ATOM 2070 N N . HIS A 1 276 ? 8.775 16.869 2.334 1.00 79.75 276 HIS A N 1
ATOM 2071 C CA . HIS A 1 276 ? 9.932 17.035 3.219 1.00 79.75 276 HIS A CA 1
ATOM 2072 C C . HIS A 1 276 ? 10.573 18.424 3.181 1.00 79.75 276 HIS A C 1
ATOM 2074 O O . HIS A 1 276 ? 11.216 18.804 4.161 1.00 79.75 276 HIS A O 1
ATOM 2080 N N . ASP A 1 277 ? 10.347 19.195 2.121 1.00 76.94 277 ASP A N 1
ATOM 2081 C CA . ASP A 1 277 ? 10.896 20.542 1.989 1.00 76.94 277 ASP A CA 1
ATOM 2082 C C . ASP A 1 277 ? 10.053 21.572 2.757 1.00 76.94 277 ASP A C 1
ATOM 2084 O O . ASP A 1 277 ? 10.583 22.568 3.249 1.00 76.94 277 ASP A O 1
ATOM 2088 N N . SER A 1 278 ? 8.744 21.327 2.904 1.00 79.50 278 SER A N 1
ATOM 2089 C CA . SER A 1 278 ? 7.813 22.271 3.535 1.00 79.50 278 SER A CA 1
ATOM 2090 C C . SER A 1 278 ? 7.330 21.863 4.928 1.00 79.50 278 SER A C 1
ATOM 2092 O O . SER A 1 278 ? 6.812 22.709 5.660 1.00 79.50 278 SER A O 1
ATOM 2094 N N . GLY A 1 279 ? 7.445 20.590 5.317 1.00 84.69 279 GLY A N 1
ATOM 2095 C CA . GLY A 1 279 ? 6.865 20.089 6.570 1.00 84.69 279 GLY A CA 1
ATOM 2096 C C . GLY A 1 279 ? 5.337 19.940 6.540 1.00 84.69 279 GLY A C 1
ATOM 2097 O O . GLY A 1 279 ? 4.695 19.879 7.594 1.00 84.69 279 GLY A O 1
ATOM 2098 N N . HIS A 1 280 ? 4.744 19.936 5.345 1.00 86.31 280 HIS A N 1
ATOM 2099 C CA . HIS A 1 280 ? 3.301 19.850 5.122 1.00 86.31 280 HIS A CA 1
ATOM 2100 C C . HIS A 1 280 ? 2.942 18.607 4.303 1.00 86.31 280 HIS A C 1
ATOM 2102 O O . HIS A 1 280 ? 3.799 17.973 3.691 1.00 86.31 280 HIS A O 1
ATOM 2108 N N . MET A 1 281 ? 1.662 18.257 4.306 1.00 82.56 281 MET A N 1
ATOM 2109 C CA . MET A 1 281 ? 1.081 17.303 3.373 1.00 82.56 281 MET A CA 1
ATOM 2110 C C . MET A 1 281 ? 1.089 17.884 1.959 1.00 82.56 281 MET A C 1
ATOM 2112 O O . MET A 1 281 ? 1.055 19.105 1.782 1.00 82.56 281 MET A O 1
ATOM 2116 N N . TYR A 1 282 ? 1.058 17.030 0.941 1.00 76.50 282 TYR A N 1
ATOM 2117 C CA . TYR A 1 282 ? 0.693 17.477 -0.394 1.00 76.50 282 TYR A CA 1
ATOM 2118 C C . TYR A 1 282 ? -0.725 18.053 -0.386 1.00 76.50 282 TYR A C 1
ATOM 2120 O O . TYR A 1 282 ? -1.608 17.618 0.357 1.00 76.50 282 TYR A O 1
ATOM 2128 N N . ALA A 1 283 ? -0.930 19.088 -1.195 1.00 72.31 283 ALA A N 1
ATOM 2129 C CA . ALA A 1 283 ? -2.254 19.641 -1.408 1.00 72.31 283 ALA A CA 1
ATOM 2130 C C . ALA A 1 283 ? -3.071 18.716 -2.321 1.00 72.31 283 ALA A C 1
ATOM 2132 O O . ALA A 1 283 ? -2.514 17.992 -3.153 1.00 72.31 283 ALA A O 1
ATOM 2133 N N . SER A 1 284 ? -4.397 18.795 -2.190 1.00 69.19 284 SER A N 1
ATOM 2134 C CA . SER A 1 284 ? -5.354 18.203 -3.131 1.00 69.19 284 SER A CA 1
ATOM 2135 C C . SER A 1 284 ? -4.945 18.545 -4.566 1.00 69.19 284 SER A C 1
ATOM 2137 O O . SER A 1 284 ? -4.391 19.622 -4.804 1.00 69.19 284 SER A O 1
ATOM 2139 N N . ILE A 1 285 ? -5.222 17.653 -5.516 1.00 61.81 285 ILE A N 1
ATOM 2140 C CA . ILE A 1 285 ? -4.877 17.775 -6.944 1.00 61.81 285 ILE A CA 1
ATOM 2141 C C . ILE A 1 285 ? -3.370 17.622 -7.239 1.00 61.81 285 ILE A C 1
ATOM 2143 O O . ILE A 1 285 ? -3.019 16.947 -8.201 1.00 61.81 285 ILE A O 1
ATOM 2147 N N . LEU A 1 286 ? -2.466 18.179 -6.423 1.00 55.16 286 LEU A N 1
ATOM 2148 C CA . LEU A 1 286 ? -1.016 18.072 -6.654 1.00 55.16 286 LEU A CA 1
ATOM 2149 C C . LEU A 1 286 ? -0.387 16.760 -6.188 1.00 55.16 286 LEU A C 1
ATOM 2151 O O . LEU A 1 286 ? 0.608 16.338 -6.769 1.00 55.16 286 LEU A O 1
ATOM 2155 N N . GLY A 1 287 ? -0.896 16.166 -5.106 1.00 50.97 287 GLY A N 1
ATOM 2156 C CA . GLY A 1 287 ? -0.220 15.059 -4.419 1.00 50.97 287 GLY A CA 1
ATOM 2157 C C . GLY A 1 287 ? -0.033 13.785 -5.238 1.00 50.97 287 GLY A C 1
ATOM 2158 O O . GLY A 1 287 ? 0.927 13.069 -4.986 1.00 50.97 287 GLY A O 1
ATOM 2159 N N . HIS A 1 288 ? -0.867 13.573 -6.259 1.00 54.16 288 HIS A N 1
ATOM 2160 C CA . HIS A 1 288 ? -0.722 12.483 -7.231 1.00 54.16 288 HIS A CA 1
ATOM 2161 C C . HIS A 1 288 ? -0.019 12.922 -8.517 1.00 54.16 288 HIS A C 1
ATOM 2163 O O . HIS A 1 288 ? 0.016 12.177 -9.488 1.00 54.16 288 HIS A O 1
ATOM 2169 N N . GLY A 1 289 ? 0.548 14.131 -8.565 1.00 46.03 289 GLY A N 1
ATOM 2170 C CA . GLY A 1 289 ? 1.299 14.634 -9.714 1.00 46.03 289 GLY A CA 1
ATOM 2171 C C . GLY A 1 289 ? 2.279 13.615 -10.315 1.00 46.03 289 GLY A C 1
ATOM 2172 O O . GLY A 1 289 ? 2.287 13.524 -11.533 1.00 46.03 289 GLY A O 1
ATOM 2173 N N . PRO A 1 290 ? 3.022 12.810 -9.522 1.00 42.09 290 PRO A N 1
ATOM 2174 C CA . PRO A 1 290 ? 3.886 11.737 -10.026 1.00 42.09 290 PRO A CA 1
ATOM 2175 C C . PRO A 1 290 ? 3.150 10.512 -10.607 1.00 42.09 290 PRO A C 1
ATOM 2177 O O . PRO A 1 290 ? 3.590 9.992 -11.631 1.00 42.09 290 PRO A O 1
ATOM 2180 N N . GLU A 1 291 ? 2.034 10.096 -10.001 1.00 42.22 291 GLU A N 1
ATOM 2181 C CA . GLU A 1 291 ? 1.238 8.894 -10.340 1.00 42.22 291 GLU A CA 1
ATOM 2182 C C . GLU A 1 291 ? 0.174 9.157 -11.424 1.00 42.22 291 GLU A C 1
ATOM 2184 O O . GLU A 1 291 ? -0.307 8.253 -12.107 1.00 42.22 291 GLU A O 1
ATOM 2189 N N . THR A 1 292 ? -0.218 10.415 -11.620 1.00 39.69 292 THR A N 1
ATOM 2190 C CA . THR A 1 292 ? -1.243 10.786 -12.598 1.00 39.69 292 THR A CA 1
ATOM 2191 C C . THR A 1 292 ? -0.771 10.540 -14.033 1.00 39.69 292 THR A C 1
ATOM 2193 O O . THR A 1 292 ? 0.380 10.778 -14.392 1.00 39.69 292 THR A O 1
ATOM 2196 N N . LYS A 1 293 ? -1.698 10.229 -14.955 1.00 36.34 293 LYS A N 1
ATOM 2197 C CA . LYS A 1 293 ? -1.405 10.294 -16.407 1.00 36.34 293 LYS A CA 1
ATOM 2198 C C . LYS A 1 293 ? -0.897 11.684 -16.844 1.00 36.34 293 LYS A C 1
ATOM 2200 O O . LYS A 1 293 ? -0.407 11.828 -17.957 1.00 36.34 293 LYS A O 1
ATOM 2205 N N . PHE A 1 294 ? -0.988 12.708 -15.988 1.00 35.38 294 PHE A N 1
ATOM 2206 C CA . PHE A 1 294 ? -0.458 14.043 -16.232 1.00 35.38 294 PHE A CA 1
ATOM 2207 C C . PHE A 1 294 ? 1.075 14.081 -16.257 1.00 35.38 294 PHE A C 1
ATOM 2209 O O . PHE A 1 294 ? 1.613 14.741 -17.134 1.00 35.38 294 PHE A O 1
ATOM 2216 N N . THR A 1 295 ? 1.800 13.338 -15.416 1.00 36.81 295 THR A N 1
ATOM 2217 C CA . THR A 1 295 ? 3.265 13.172 -15.552 1.00 36.81 295 THR A CA 1
ATOM 2218 C C . THR A 1 295 ? 3.631 12.423 -16.821 1.00 36.81 295 THR A C 1
ATOM 2220 O O . THR A 1 295 ? 4.576 12.805 -17.509 1.00 36.81 295 THR A O 1
ATOM 2223 N N . GLN A 1 296 ? 2.842 11.406 -17.181 1.00 36.75 296 GLN A N 1
ATOM 2224 C CA . GLN A 1 296 ? 3.022 10.660 -18.431 1.00 36.75 296 GLN A CA 1
ATOM 2225 C C . GLN A 1 296 ? 2.797 11.539 -19.678 1.00 36.75 296 GLN A C 1
ATOM 2227 O O . GLN A 1 296 ? 3.389 11.280 -20.724 1.00 36.75 296 GLN A O 1
ATOM 2232 N N . ILE A 1 297 ? 1.960 12.581 -19.576 1.00 33.94 297 ILE A N 1
ATOM 2233 C CA . ILE A 1 297 ? 1.607 13.490 -20.681 1.00 33.94 297 ILE A CA 1
ATOM 2234 C C . ILE A 1 297 ? 2.451 14.780 -20.683 1.00 33.94 297 ILE A C 1
ATOM 2236 O O . ILE A 1 297 ? 2.779 15.287 -21.755 1.00 33.94 297 ILE A O 1
ATOM 2240 N N . ALA A 1 298 ? 2.797 15.330 -19.518 1.00 34.78 298 ALA A N 1
ATOM 2241 C CA . ALA A 1 298 ? 3.409 16.653 -19.360 1.00 34.78 298 ALA A CA 1
ATOM 2242 C C . ALA A 1 298 ? 4.895 16.625 -18.944 1.00 34.78 298 ALA A C 1
ATOM 2244 O O . ALA A 1 298 ? 5.553 17.664 -18.995 1.00 34.78 298 ALA A O 1
ATOM 2245 N N . GLY A 1 299 ? 5.436 15.449 -18.600 1.00 35.97 299 GLY A N 1
ATOM 2246 C CA . GLY A 1 299 ? 6.856 15.224 -18.310 1.00 35.97 299 GLY A CA 1
ATOM 2247 C C . GLY A 1 299 ? 7.330 15.676 -16.918 1.00 35.97 299 GLY A C 1
ATOM 2248 O O . GLY A 1 299 ? 6.671 16.446 -16.219 1.00 35.97 299 GLY A O 1
ATOM 2249 N N . ASP A 1 300 ? 8.526 15.209 -16.536 1.00 41.03 300 ASP A N 1
ATOM 2250 C CA . ASP A 1 300 ? 9.173 15.368 -15.214 1.00 41.03 300 ASP A CA 1
ATOM 2251 C C . ASP A 1 300 ? 9.319 16.815 -14.695 1.00 41.03 300 ASP A C 1
ATOM 2253 O O . ASP A 1 300 ? 9.645 17.029 -13.524 1.00 41.03 300 ASP A O 1
ATOM 2257 N N . GLU A 1 301 ? 9.151 17.830 -15.547 1.00 38.72 301 GLU A N 1
ATOM 2258 C CA . GLU A 1 301 ? 9.303 19.236 -15.157 1.00 38.72 301 GLU A CA 1
ATOM 2259 C C . GLU A 1 301 ? 8.182 19.717 -14.229 1.00 38.72 301 GLU A C 1
ATOM 2261 O O . GLU A 1 301 ? 8.456 20.488 -13.309 1.00 38.72 301 GLU A O 1
ATOM 2266 N N . ILE A 1 302 ? 6.950 19.224 -14.390 1.00 42.47 302 ILE A N 1
ATOM 2267 C CA . ILE A 1 302 ? 5.820 19.648 -13.549 1.00 42.47 302 ILE A CA 1
ATOM 2268 C C . ILE A 1 302 ? 5.908 19.046 -12.141 1.00 42.47 302 ILE A C 1
ATOM 2270 O O . ILE A 1 302 ? 5.701 19.766 -11.163 1.00 42.47 302 ILE A O 1
ATOM 2274 N N . SER A 1 303 ? 6.312 17.779 -12.013 1.00 43.06 303 SER A N 1
ATOM 2275 C CA . SER A 1 303 ? 6.578 17.154 -10.705 1.00 43.06 303 SER A CA 1
ATOM 2276 C C . SER A 1 303 ? 7.679 17.882 -9.937 1.00 43.06 303 SER A C 1
ATOM 2278 O O . SER A 1 303 ? 7.542 18.135 -8.739 1.00 43.06 303 SER A O 1
ATOM 2280 N N . ARG A 1 304 ? 8.736 18.317 -10.641 1.00 44.25 304 ARG A N 1
ATOM 2281 C CA . ARG A 1 304 ? 9.802 19.148 -10.062 1.00 44.25 304 ARG A CA 1
ATOM 2282 C C . ARG A 1 304 ? 9.313 20.537 -9.647 1.00 44.25 304 ARG A C 1
ATOM 2284 O O . ARG A 1 304 ? 9.711 21.011 -8.588 1.00 44.25 304 ARG A O 1
ATOM 2291 N N . MET A 1 305 ? 8.443 21.181 -10.430 1.00 39.78 305 MET A N 1
ATOM 2292 C CA . MET A 1 305 ? 7.860 22.489 -10.083 1.00 39.78 305 MET A CA 1
ATOM 2293 C C . MET A 1 305 ? 6.900 22.425 -8.886 1.00 39.78 305 MET A C 1
ATOM 2295 O O . MET A 1 305 ? 6.817 23.390 -8.131 1.00 39.78 305 MET A O 1
ATOM 2299 N N . ALA A 1 306 ? 6.205 21.302 -8.687 1.00 43.59 306 ALA A N 1
ATOM 2300 C CA . ALA A 1 306 ? 5.323 21.087 -7.539 1.00 43.59 306 ALA A CA 1
ATOM 2301 C C . ALA A 1 306 ? 6.072 20.697 -6.247 1.00 43.59 306 ALA A C 1
ATOM 2303 O O . ALA A 1 306 ? 5.453 20.618 -5.184 1.00 43.59 306 ALA A O 1
ATOM 2304 N N . GLY A 1 307 ? 7.383 20.424 -6.321 1.00 45.47 307 GLY A N 1
ATOM 2305 C CA . GLY A 1 307 ? 8.163 19.903 -5.191 1.00 45.47 307 GLY A CA 1
ATOM 2306 C C . GLY A 1 307 ? 7.647 18.552 -4.673 1.00 45.47 307 GLY A C 1
ATOM 2307 O O . GLY A 1 307 ? 7.877 18.199 -3.516 1.00 45.47 307 GLY A O 1
ATOM 2308 N N . ALA A 1 308 ? 6.897 17.815 -5.499 1.00 48.62 308 ALA A N 1
ATOM 2309 C CA . ALA A 1 308 ? 6.349 16.515 -5.149 1.00 48.62 308 ALA A CA 1
ATOM 2310 C C . ALA A 1 308 ? 7.422 15.447 -5.398 1.00 48.62 308 ALA A C 1
ATOM 2312 O O . ALA A 1 308 ? 7.701 15.084 -6.537 1.00 48.62 308 ALA A O 1
ATOM 2313 N N . GLN A 1 309 ? 8.058 14.985 -4.322 1.00 53.53 309 GLN A N 1
ATOM 2314 C CA . GLN A 1 309 ? 8.911 13.795 -4.340 1.00 53.53 309 GLN A CA 1
ATOM 2315 C C . GLN A 1 309 ? 8.012 12.561 -4.394 1.00 53.53 309 GLN A C 1
ATOM 2317 O O . GLN A 1 309 ? 7.039 12.500 -3.639 1.00 53.53 309 GLN A O 1
ATOM 2322 N N . HIS A 1 310 ? 8.337 11.573 -5.231 1.00 56.22 310 HIS A N 1
ATOM 2323 C CA . HIS A 1 310 ? 7.582 10.319 -5.230 1.00 56.22 310 HIS A CA 1
ATOM 2324 C C . HIS A 1 310 ? 7.599 9.740 -3.802 1.00 56.22 310 HIS A C 1
ATOM 2326 O O . HIS A 1 310 ? 8.674 9.702 -3.184 1.00 56.22 310 HIS A O 1
ATOM 2332 N N . PRO A 1 311 ? 6.454 9.324 -3.229 1.00 55.78 311 PRO A N 1
ATOM 2333 C CA . PRO A 1 311 ? 6.408 8.790 -1.864 1.00 55.78 311 PRO A CA 1
ATOM 2334 C C . PRO A 1 311 ? 7.372 7.606 -1.673 1.00 55.78 311 PRO A C 1
ATOM 2336 O O . PRO A 1 311 ? 7.907 7.396 -0.580 1.00 55.78 311 PRO A O 1
ATOM 2339 N N . ASP A 1 312 ? 7.666 6.903 -2.766 1.00 56.56 312 ASP A N 1
ATOM 2340 C CA . ASP A 1 312 ? 8.561 5.750 -2.813 1.00 56.56 312 ASP A CA 1
ATOM 2341 C C . ASP A 1 312 ? 10.057 6.041 -2.997 1.00 56.56 312 ASP A C 1
ATOM 2343 O O . ASP A 1 312 ? 10.879 5.124 -2.886 1.00 56.56 312 ASP A O 1
ATOM 2347 N N . GLU A 1 313 ? 10.463 7.298 -3.185 1.00 58.22 313 GLU A N 1
ATOM 2348 C CA . GLU A 1 313 ? 11.881 7.635 -3.325 1.00 58.22 313 GLU A CA 1
ATOM 2349 C C . GLU A 1 313 ? 12.682 7.313 -2.046 1.00 58.22 313 GLU A C 1
ATOM 2351 O O . GLU A 1 313 ? 12.367 7.734 -0.931 1.00 58.22 313 GLU A O 1
ATOM 2356 N N . LEU A 1 314 ? 13.774 6.557 -2.204 1.00 52.41 314 LEU A N 1
ATOM 2357 C CA . LEU A 1 314 ? 14.530 5.895 -1.129 1.00 52.41 314 LEU A CA 1
ATOM 2358 C C . LEU A 1 314 ? 15.458 6.767 -0.284 1.00 52.41 314 LEU A C 1
ATOM 2360 O O . LEU A 1 314 ? 16.511 6.317 0.174 1.00 52.41 314 LEU A O 1
ATOM 2364 N N . SER A 1 315 ? 15.096 8.014 -0.031 1.00 63.56 315 SER A N 1
ATOM 2365 C CA . SER A 1 315 ? 15.895 8.814 0.887 1.00 63.56 315 SER A CA 1
ATOM 2366 C C . SER A 1 315 ? 15.867 8.192 2.302 1.00 63.56 315 SER A C 1
ATOM 2368 O O . SER A 1 315 ? 14.851 7.662 2.759 1.00 63.56 315 SER A O 1
ATOM 2370 N N . THR A 1 316 ? 16.982 8.251 3.043 1.00 69.56 316 THR A N 1
ATOM 2371 C CA . THR A 1 316 ? 17.032 7.843 4.466 1.00 69.56 316 THR A CA 1
ATOM 2372 C C . THR A 1 316 ? 15.884 8.438 5.309 1.00 69.56 316 THR A C 1
ATOM 2374 O O . THR A 1 316 ? 15.377 7.743 6.193 1.00 69.56 316 THR A O 1
ATOM 2377 N N . PRO A 1 317 ? 15.438 9.693 5.078 1.00 74.19 317 PRO A N 1
ATOM 2378 C CA . PRO A 1 317 ? 14.198 10.219 5.647 1.00 74.19 317 PRO A CA 1
ATOM 2379 C C . PRO A 1 317 ? 12.959 9.351 5.387 1.00 74.19 317 PRO A C 1
ATOM 2381 O O . PRO A 1 317 ? 12.299 8.973 6.351 1.00 74.19 317 PRO A O 1
ATOM 2384 N N . ARG A 1 318 ? 12.684 8.963 4.137 1.00 76.50 318 ARG A N 1
ATOM 2385 C CA . ARG A 1 318 ? 11.498 8.170 3.764 1.00 76.50 318 ARG A CA 1
ATOM 2386 C C . ARG A 1 318 ? 11.478 6.783 4.401 1.00 76.50 318 ARG A C 1
ATOM 2388 O O . ARG A 1 318 ? 10.425 6.329 4.835 1.00 76.50 318 ARG A O 1
ATOM 2395 N N . ARG A 1 319 ? 12.643 6.145 4.570 1.00 81.50 319 ARG A N 1
ATOM 2396 C CA . ARG A 1 319 ? 12.743 4.894 5.345 1.00 81.50 319 ARG A CA 1
ATOM 2397 C C . ARG A 1 319 ? 12.252 5.075 6.784 1.00 81.50 319 ARG A C 1
ATOM 2399 O O . ARG A 1 319 ? 11.473 4.261 7.269 1.00 81.50 319 ARG A O 1
ATOM 2406 N N . ARG A 1 320 ? 12.704 6.134 7.464 1.00 85.56 320 ARG A N 1
ATOM 2407 C CA . ARG A 1 320 ? 12.282 6.420 8.846 1.00 85.56 320 ARG A CA 1
ATOM 2408 C C . ARG A 1 320 ? 10.794 6.734 8.933 1.00 85.56 320 ARG A C 1
ATOM 2410 O O . ARG A 1 320 ? 10.166 6.366 9.919 1.00 85.56 320 ARG A O 1
ATOM 2417 N N . GLU A 1 321 ? 10.234 7.374 7.910 1.00 88.44 321 GLU A N 1
ATOM 2418 C CA . GLU A 1 321 ? 8.792 7.615 7.839 1.00 88.44 321 GLU A CA 1
ATOM 2419 C C . GLU A 1 321 ? 7.998 6.323 7.704 1.00 88.44 321 GLU A C 1
ATOM 2421 O O . GLU A 1 321 ? 7.036 6.123 8.440 1.00 88.44 321 GLU A O 1
ATOM 2426 N N . PHE A 1 322 ? 8.436 5.406 6.842 1.00 88.38 322 PHE A N 1
ATOM 2427 C CA . PHE A 1 322 ? 7.798 4.100 6.723 1.00 88.38 322 PHE A CA 1
ATOM 2428 C C . PHE A 1 322 ? 7.890 3.296 8.032 1.00 88.38 322 PHE A C 1
ATOM 2430 O O . PHE A 1 322 ? 6.888 2.775 8.520 1.00 88.38 322 PHE A O 1
ATOM 2437 N N . GLU A 1 323 ? 9.065 3.257 8.670 1.00 91.56 323 GLU A N 1
ATOM 2438 C CA . GLU A 1 323 ? 9.235 2.625 9.989 1.00 91.56 323 GLU A CA 1
ATOM 2439 C C . GLU A 1 323 ? 8.318 3.268 11.052 1.00 91.56 323 GLU A C 1
ATOM 2441 O O . GLU A 1 323 ? 7.726 2.565 11.880 1.00 91.56 323 GLU A O 1
ATOM 2446 N N . GLY A 1 324 ? 8.159 4.596 11.008 1.00 94.56 324 GLY A N 1
ATOM 2447 C CA . GLY A 1 324 ? 7.238 5.353 11.855 1.00 94.56 324 GLY A CA 1
ATOM 2448 C C . GLY A 1 324 ? 5.772 5.001 11.604 1.00 94.56 324 GLY A C 1
ATOM 2449 O O . GLY A 1 324 ? 5.030 4.781 12.562 1.00 94.56 324 GLY A O 1
ATOM 2450 N N . CYS A 1 325 ? 5.376 4.872 10.338 1.00 95.38 325 CYS A N 1
ATOM 2451 C CA . CYS A 1 325 ? 4.041 4.451 9.931 1.00 95.38 325 CYS A CA 1
ATOM 2452 C C . CYS A 1 325 ? 3.718 3.048 10.455 1.00 95.38 325 CYS A C 1
ATOM 2454 O O . CYS A 1 325 ? 2.726 2.869 11.161 1.00 95.38 325 CYS A O 1
ATOM 2456 N N . VAL A 1 326 ? 4.600 2.070 10.224 1.00 96.25 326 VAL A N 1
ATOM 2457 C CA . VAL A 1 326 ? 4.423 0.693 10.716 1.00 96.25 326 VAL A CA 1
ATOM 2458 C C . VAL A 1 326 ? 4.341 0.650 12.241 1.00 96.25 326 VAL A C 1
ATOM 2460 O O . VAL A 1 326 ? 3.474 -0.021 12.806 1.00 96.25 326 VAL A O 1
ATOM 2463 N N . THR A 1 327 ? 5.212 1.395 12.926 1.00 97.88 327 THR A N 1
ATOM 2464 C CA . THR A 1 327 ? 5.206 1.478 14.393 1.00 97.88 327 THR A CA 1
ATOM 2465 C C . THR A 1 327 ? 3.892 2.062 14.913 1.00 97.88 327 THR A C 1
ATOM 2467 O O . THR A 1 327 ? 3.313 1.547 15.873 1.00 97.88 327 THR A O 1
ATOM 2470 N N . GLY A 1 328 ? 3.397 3.119 14.272 1.00 98.00 328 GLY A N 1
ATOM 2471 C CA . GLY A 1 328 ? 2.141 3.759 14.632 1.00 98.00 328 GLY A CA 1
ATOM 2472 C C . GLY A 1 328 ? 0.915 2.894 14.337 1.00 98.00 328 GLY A C 1
ATOM 2473 O O . GLY A 1 328 ? 0.052 2.762 15.205 1.00 98.00 328 GLY A O 1
ATOM 2474 N N . MET A 1 329 ? 0.870 2.216 13.186 1.00 98.06 329 MET A N 1
ATOM 2475 C CA . MET A 1 329 ? -0.171 1.231 12.873 1.00 98.06 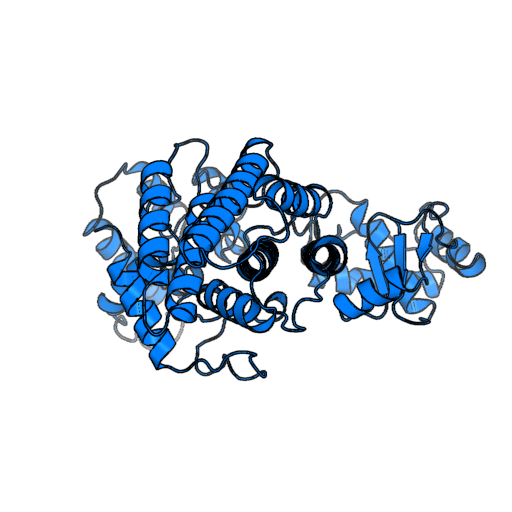329 MET A CA 1
ATOM 2476 C C . MET A 1 329 ? -0.185 0.098 13.901 1.00 98.06 329 MET A C 1
ATOM 2478 O O . MET A 1 329 ? -1.250 -0.264 14.400 1.00 98.06 329 MET A O 1
ATOM 2482 N N . HIS A 1 330 ? 0.984 -0.425 14.290 1.00 98.31 330 HIS A N 1
ATOM 2483 C CA . HIS A 1 330 ? 1.073 -1.442 15.343 1.00 98.31 330 HIS A CA 1
ATOM 2484 C C . HIS A 1 330 ? 0.448 -0.924 16.644 1.00 98.31 330 HIS A C 1
ATOM 2486 O O . HIS A 1 330 ? -0.420 -1.583 17.213 1.00 98.31 330 HIS A O 1
ATOM 2492 N N . ALA A 1 331 ? 0.777 0.299 17.071 1.00 98.19 331 ALA A N 1
ATOM 2493 C CA . ALA A 1 331 ? 0.178 0.918 18.256 1.00 98.19 331 ALA A CA 1
ATOM 2494 C C . ALA A 1 331 ? -1.353 1.096 18.150 1.00 98.19 331 ALA A C 1
ATOM 2496 O O . ALA A 1 331 ? -2.067 0.867 19.137 1.00 98.19 331 ALA A O 1
ATOM 2497 N N . LEU A 1 332 ? -1.867 1.457 16.968 1.00 98.25 332 LEU A N 1
ATOM 2498 C CA . LEU A 1 332 ? -3.305 1.532 16.688 1.00 98.25 332 LEU A CA 1
ATOM 2499 C C . LEU A 1 332 ? -3.971 0.164 16.870 1.00 98.25 332 LEU A C 1
ATOM 2501 O O . LEU A 1 332 ? -4.930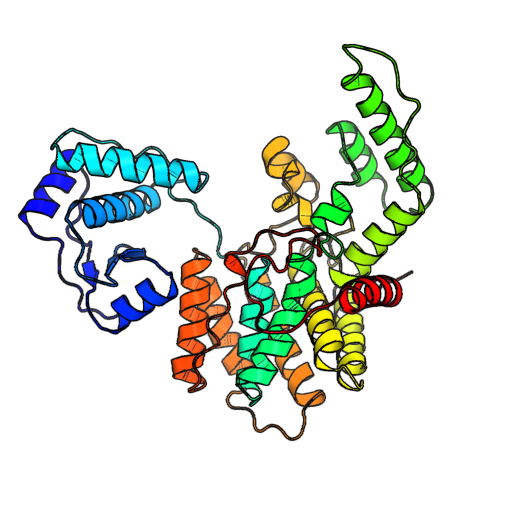 0.061 17.635 1.00 98.25 332 LEU A O 1
ATOM 2505 N N . PHE A 1 333 ? -3.426 -0.901 16.275 1.00 97.88 333 PHE A N 1
ATOM 2506 C CA . PHE A 1 333 ? -3.927 -2.267 16.467 1.00 97.88 333 PHE A CA 1
ATOM 2507 C C . PHE A 1 333 ? -3.859 -2.719 17.928 1.00 97.88 333 PHE A C 1
ATOM 2509 O O . PHE A 1 333 ? -4.812 -3.307 18.435 1.00 97.88 333 PHE A O 1
ATOM 2516 N N . ARG A 1 334 ? -2.765 -2.427 18.639 1.00 97.06 334 ARG A N 1
ATOM 2517 C CA . ARG A 1 334 ? -2.624 -2.775 20.064 1.00 97.06 334 ARG A CA 1
ATOM 2518 C C . ARG A 1 334 ? -3.665 -2.085 20.938 1.00 97.06 334 ARG A C 1
ATOM 2520 O O . ARG A 1 334 ? -4.107 -2.671 21.922 1.00 97.06 334 ARG A O 1
ATOM 2527 N N . THR A 1 335 ? -4.051 -0.864 20.582 1.00 96.62 335 THR A N 1
ATOM 2528 C CA . THR A 1 335 ? -5.061 -0.095 21.315 1.00 96.62 335 THR A CA 1
ATOM 2529 C C . THR A 1 335 ? -6.479 -0.525 20.940 1.00 96.62 335 THR A C 1
ATOM 2531 O O . THR A 1 335 ? -7.332 -0.630 21.818 1.00 96.62 335 THR A O 1
ATOM 2534 N N . ALA A 1 336 ? -6.729 -0.801 19.659 1.00 94.94 336 ALA A N 1
ATOM 2535 C CA . ALA A 1 336 ? -8.004 -1.301 19.150 1.00 94.94 336 ALA A CA 1
ATOM 2536 C C . ALA A 1 336 ? -8.325 -2.714 19.670 1.00 94.94 336 ALA A C 1
ATOM 2538 O O . ALA A 1 336 ? -9.465 -3.005 20.023 1.00 94.94 336 ALA A O 1
ATOM 2539 N N . TYR A 1 337 ? -7.308 -3.574 19.781 1.00 95.06 337 TYR A N 1
ATOM 2540 C CA . TYR A 1 337 ? -7.452 -4.986 20.138 1.00 95.06 337 TYR A CA 1
ATOM 2541 C C . TYR A 1 337 ? -6.520 -5.373 21.302 1.00 95.06 337 TYR A C 1
ATOM 2543 O O . TYR A 1 337 ? -5.591 -6.174 21.132 1.00 95.06 337 TYR A O 1
ATOM 2551 N N . PRO A 1 338 ? -6.760 -4.846 22.519 1.00 95.81 338 PRO A N 1
ATOM 2552 C CA . PRO A 1 338 ? -5.838 -4.985 23.651 1.00 95.81 338 PRO A CA 1
ATOM 2553 C C . PRO A 1 338 ? -5.658 -6.432 24.130 1.00 95.81 338 PRO A C 1
ATOM 2555 O O . PRO A 1 338 ? -4.631 -6.764 24.721 1.00 95.81 338 PRO A O 1
ATOM 2558 N N . ASN A 1 339 ? -6.631 -7.302 23.847 1.00 96.19 339 ASN A N 1
ATOM 2559 C CA . ASN A 1 339 ? -6.627 -8.704 24.266 1.00 96.19 339 ASN A CA 1
ATOM 2560 C C . ASN A 1 339 ? -5.806 -9.620 23.347 1.00 96.19 339 ASN A C 1
ATOM 2562 O O . ASN A 1 339 ? -5.580 -10.781 23.690 1.00 96.19 339 ASN A O 1
ATOM 2566 N N . LEU A 1 340 ? -5.361 -9.139 22.181 1.00 96.00 340 LEU A N 1
ATOM 2567 C CA . LEU A 1 340 ? -4.497 -9.936 21.315 1.00 96.00 340 LEU A CA 1
ATOM 2568 C C . LEU A 1 340 ? -3.110 -10.082 21.946 1.00 96.00 340 LEU A C 1
ATOM 2570 O O . LEU A 1 340 ? -2.599 -9.164 22.592 1.00 96.00 340 LEU A O 1
ATOM 2574 N N . THR A 1 341 ? -2.465 -11.225 21.724 1.00 97.44 341 THR A N 1
ATOM 2575 C CA . THR A 1 341 ? -1.055 -11.422 22.085 1.00 97.44 341 THR A CA 1
ATOM 2576 C C . THR A 1 341 ? -0.199 -11.149 20.849 1.00 97.44 341 THR A C 1
ATOM 2578 O O . THR A 1 341 ? -0.349 -11.870 19.861 1.00 97.44 341 THR A O 1
ATOM 2581 N N . PRO A 1 342 ? 0.677 -10.129 20.865 1.00 97.38 342 PRO A N 1
ATOM 2582 C CA . PRO A 1 342 ? 1.478 -9.790 19.699 1.00 97.38 342 PRO A CA 1
ATOM 2583 C C . PRO A 1 342 ? 2.483 -10.908 19.406 1.00 97.38 342 PRO A C 1
ATOM 2585 O O . PRO A 1 342 ? 3.057 -11.502 20.318 1.00 97.38 342 PRO A O 1
ATOM 2588 N N . ARG A 1 343 ? 2.690 -11.188 18.120 1.00 97.81 343 ARG A N 1
ATOM 2589 C CA . ARG A 1 343 ? 3.673 -12.164 17.631 1.00 97.81 343 ARG A CA 1
ATOM 2590 C C . ARG A 1 343 ? 5.054 -11.539 17.459 1.00 97.81 343 ARG A C 1
ATOM 2592 O O . ARG A 1 343 ? 6.049 -12.250 17.546 1.00 97.81 343 ARG A O 1
ATOM 2599 N N . GLU A 1 344 ? 5.107 -10.225 17.251 1.00 97.12 344 GLU A N 1
ATOM 2600 C CA . GLU A 1 344 ? 6.344 -9.439 17.197 1.00 97.12 344 GLU A CA 1
ATOM 2601 C C . GLU A 1 344 ? 6.148 -8.058 17.834 1.00 97.12 344 GLU A C 1
ATOM 2603 O O . GLU A 1 344 ? 5.021 -7.557 17.956 1.00 97.12 344 GLU A O 1
ATOM 2608 N N . SER A 1 345 ? 7.258 -7.422 18.219 1.00 97.94 345 SER A N 1
ATOM 2609 C CA . SER A 1 345 ? 7.249 -6.023 18.643 1.00 97.94 345 SER A CA 1
ATOM 2610 C C . SER A 1 345 ? 7.011 -5.080 17.454 1.00 97.94 345 SER A C 1
ATOM 2612 O O . SER A 1 345 ? 7.234 -5.447 16.299 1.00 97.94 345 SER A O 1
ATOM 2614 N N . ALA A 1 346 ? 6.592 -3.842 17.733 1.00 97.06 346 ALA A N 1
ATOM 2615 C CA . ALA A 1 346 ? 6.437 -2.817 16.699 1.00 97.06 346 ALA A CA 1
ATOM 2616 C C . ALA A 1 346 ? 7.757 -2.551 15.951 1.00 97.06 346 ALA A C 1
ATOM 2618 O O . ALA A 1 346 ? 7.762 -2.456 14.728 1.00 97.06 346 ALA A O 1
ATOM 2619 N N . GLY A 1 347 ? 8.880 -2.506 16.681 1.00 96.12 347 GLY A N 1
ATOM 2620 C CA . GLY A 1 347 ? 10.206 -2.296 16.099 1.00 96.12 347 GLY A CA 1
ATOM 2621 C C . GLY A 1 347 ? 10.655 -3.450 15.202 1.00 96.12 347 GLY A C 1
ATOM 2622 O O . GLY A 1 347 ? 11.208 -3.204 14.135 1.00 96.12 347 GLY A O 1
ATOM 2623 N N . ASP A 1 348 ? 10.365 -4.698 15.585 1.00 95.81 348 ASP A N 1
ATOM 2624 C CA . ASP A 1 348 ? 10.686 -5.867 14.757 1.00 95.81 348 ASP A CA 1
ATOM 2625 C C . ASP A 1 348 ? 9.868 -5.888 13.461 1.00 95.81 348 ASP A C 1
ATOM 2627 O O . ASP A 1 348 ? 10.418 -6.176 12.398 1.00 95.81 348 ASP A O 1
ATOM 2631 N N . ALA A 1 349 ? 8.574 -5.556 13.539 1.00 95.75 349 ALA A N 1
ATOM 2632 C CA . ALA A 1 349 ? 7.706 -5.462 12.368 1.00 95.75 349 ALA A CA 1
ATOM 2633 C C . ALA A 1 349 ? 8.155 -4.331 11.426 1.00 95.75 349 ALA A C 1
ATOM 2635 O O . ALA A 1 349 ? 8.294 -4.555 10.223 1.00 95.75 349 ALA A O 1
ATOM 2636 N N . ALA A 1 350 ? 8.450 -3.147 11.974 1.00 93.69 350 ALA A N 1
ATOM 2637 C CA . ALA A 1 350 ? 8.952 -2.002 11.216 1.00 93.69 350 ALA A CA 1
ATOM 2638 C C . ALA A 1 350 ? 10.280 -2.321 10.523 1.00 93.69 350 ALA A C 1
ATOM 2640 O O . ALA A 1 350 ? 10.409 -2.107 9.321 1.00 93.69 350 ALA A O 1
ATOM 2641 N N . ALA A 1 351 ? 11.239 -2.904 11.247 1.00 89.06 351 ALA A N 1
ATOM 2642 C CA . ALA A 1 351 ? 12.525 -3.293 10.682 1.00 89.06 351 ALA A CA 1
ATOM 2643 C C . ALA A 1 351 ? 12.378 -4.356 9.583 1.00 89.06 351 ALA A C 1
ATOM 2645 O O . ALA A 1 351 ? 13.067 -4.277 8.570 1.00 89.06 351 ALA A O 1
ATOM 2646 N N . ALA A 1 352 ? 11.486 -5.336 9.764 1.00 88.81 352 ALA A N 1
ATOM 2647 C CA . ALA A 1 352 ? 11.263 -6.393 8.784 1.00 88.81 352 ALA A CA 1
ATOM 2648 C C . ALA A 1 352 ? 10.640 -5.867 7.485 1.00 88.81 352 ALA A C 1
ATOM 2650 O O . ALA A 1 352 ? 11.075 -6.264 6.411 1.00 88.81 352 ALA A O 1
ATOM 2651 N N . LEU A 1 353 ? 9.646 -4.978 7.561 1.00 87.75 353 LEU A N 1
ATOM 2652 C CA . LEU A 1 353 ? 9.037 -4.398 6.362 1.00 87.75 353 LEU A CA 1
ATOM 2653 C C . LEU A 1 353 ? 9.962 -3.372 5.693 1.00 87.75 353 LEU A C 1
ATOM 2655 O O . LEU A 1 353 ? 10.075 -3.358 4.470 1.00 87.75 353 LEU A O 1
ATOM 2659 N N . ALA A 1 354 ? 10.700 -2.581 6.476 1.00 82.75 354 ALA A N 1
ATOM 2660 C CA . ALA A 1 354 ? 11.654 -1.618 5.937 1.00 82.75 354 ALA A CA 1
ATOM 2661 C C . ALA A 1 354 ? 12.791 -2.277 5.134 1.00 82.75 354 ALA A C 1
ATOM 2663 O O . ALA A 1 354 ? 13.276 -1.669 4.185 1.00 82.75 354 ALA A O 1
ATOM 2664 N N . THR A 1 355 ? 13.220 -3.505 5.464 1.00 74.81 355 THR A N 1
ATOM 2665 C CA . THR A 1 355 ? 14.246 -4.208 4.669 1.00 74.81 355 THR A CA 1
ATOM 2666 C C . THR A 1 355 ? 13.720 -4.692 3.324 1.00 74.81 355 THR A C 1
ATOM 2668 O O . THR A 1 355 ? 14.412 -4.522 2.328 1.00 74.81 355 THR A O 1
ATOM 2671 N N . VAL A 1 356 ? 12.486 -5.213 3.262 1.00 70.56 356 VAL A N 1
ATOM 2672 C CA . VAL A 1 356 ? 11.851 -5.583 1.978 1.00 70.56 356 VAL A CA 1
ATOM 2673 C C . VAL A 1 356 ? 11.816 -4.399 1.029 1.00 70.56 356 VAL A C 1
ATOM 2675 O O . VAL A 1 356 ? 12.087 -4.514 -0.158 1.00 70.56 356 VAL A O 1
ATOM 2678 N N . ILE A 1 357 ? 11.490 -3.252 1.599 1.00 61.47 357 ILE A N 1
ATOM 2679 C CA . ILE A 1 357 ? 11.303 -2.011 0.880 1.00 61.47 357 ILE A CA 1
ATOM 2680 C C . ILE A 1 357 ? 12.621 -1.466 0.328 1.00 61.47 357 ILE A C 1
ATOM 2682 O O . ILE A 1 357 ? 12.639 -0.925 -0.776 1.00 61.47 357 ILE A O 1
ATOM 2686 N N . VAL A 1 358 ? 13.714 -1.578 1.086 1.00 56.50 358 VAL A N 1
ATOM 2687 C CA . VAL A 1 358 ? 15.027 -1.041 0.698 1.00 56.50 358 VAL A CA 1
ATOM 2688 C C . VAL A 1 358 ? 15.715 -1.908 -0.352 1.00 56.50 358 VAL A C 1
ATOM 2690 O O . VAL A 1 358 ? 16.353 -1.354 -1.244 1.00 56.50 358 VAL A O 1
ATOM 2693 N N . ASP A 1 359 ? 15.589 -3.229 -0.246 1.00 53.56 359 ASP A N 1
ATOM 2694 C CA . ASP A 1 359 ? 16.433 -4.151 -1.007 1.00 53.56 359 ASP A CA 1
ATOM 2695 C C . ASP A 1 359 ? 15.798 -4.612 -2.334 1.00 53.56 359 ASP A C 1
ATOM 2697 O O . ASP A 1 359 ? 16.522 -5.068 -3.211 1.00 53.56 359 ASP A O 1
ATOM 2701 N N . GLU A 1 360 ? 14.479 -4.460 -2.518 1.00 57.03 360 GLU A N 1
ATOM 2702 C CA . GLU A 1 360 ? 13.744 -5.027 -3.660 1.00 57.03 360 GLU A CA 1
ATOM 2703 C C . GLU A 1 360 ? 12.986 -3.929 -4.438 1.00 57.03 360 GLU A C 1
ATOM 2705 O O . GLU A 1 360 ? 11.966 -3.439 -3.946 1.00 57.03 360 GLU A O 1
ATOM 2710 N N . PRO A 1 361 ? 13.437 -3.513 -5.640 1.00 54.44 361 PRO A N 1
ATOM 2711 C CA . PRO A 1 361 ? 12.800 -2.429 -6.389 1.00 54.44 361 PRO A CA 1
ATOM 2712 C C . PRO A 1 361 ? 11.499 -2.848 -7.080 1.00 54.44 361 PRO A C 1
ATOM 2714 O O . PRO A 1 361 ? 10.663 -2.011 -7.360 1.00 54.44 361 PRO A O 1
ATOM 2717 N N . VAL A 1 362 ? 11.276 -4.135 -7.334 1.00 63.34 362 VAL A N 1
ATOM 2718 C CA . VAL A 1 362 ? 10.107 -4.584 -8.102 1.00 63.34 362 VAL A CA 1
ATOM 2719 C C . VAL A 1 362 ? 8.931 -4.874 -7.165 1.00 63.34 362 VAL A C 1
ATOM 2721 O O . VAL A 1 362 ? 9.036 -5.757 -6.312 1.00 63.34 362 VAL A O 1
ATOM 2724 N N . ALA A 1 363 ? 7.788 -4.204 -7.361 1.00 66.81 363 ALA A N 1
ATOM 2725 C CA . ALA A 1 363 ? 6.586 -4.345 -6.523 1.00 66.81 363 ALA A CA 1
ATOM 2726 C C . ALA A 1 363 ? 6.158 -5.811 -6.309 1.00 66.81 363 ALA A C 1
ATOM 2728 O O . ALA A 1 363 ? 5.898 -6.252 -5.190 1.00 66.81 363 ALA A O 1
ATOM 2729 N N . SER A 1 364 ? 6.178 -6.624 -7.367 1.00 64.94 364 SER A N 1
ATOM 2730 C CA . SER A 1 364 ? 5.826 -8.045 -7.276 1.00 64.94 364 SER A CA 1
ATOM 2731 C C . SER A 1 364 ? 6.791 -8.844 -6.379 1.00 64.94 364 SER A C 1
ATOM 2733 O O . SER A 1 364 ? 6.364 -9.719 -5.617 1.00 64.94 364 SER A O 1
ATOM 2735 N N . VAL A 1 365 ? 8.085 -8.504 -6.388 1.00 67.56 365 VAL A N 1
ATOM 2736 C CA . VAL A 1 365 ? 9.107 -9.111 -5.523 1.00 67.56 365 VAL A CA 1
ATOM 2737 C C . VAL A 1 365 ? 8.946 -8.647 -4.076 1.00 67.56 365 VAL A C 1
ATOM 2739 O O . VAL A 1 365 ? 9.064 -9.463 -3.157 1.00 67.56 365 VAL A O 1
ATOM 2742 N N . GLN A 1 366 ? 8.595 -7.380 -3.851 1.00 75.19 366 GLN A N 1
ATOM 2743 C CA . GLN A 1 366 ? 8.270 -6.871 -2.518 1.00 75.19 366 GLN A CA 1
ATOM 2744 C C . GLN A 1 366 ? 7.077 -7.608 -1.916 1.00 75.19 366 GLN A C 1
ATOM 2746 O O . GLN A 1 366 ? 7.171 -8.124 -0.802 1.00 75.19 366 GLN A O 1
ATOM 2751 N N . ILE A 1 367 ? 5.991 -7.745 -2.676 1.00 79.56 367 ILE A N 1
ATOM 2752 C CA . ILE A 1 367 ? 4.787 -8.474 -2.266 1.00 79.56 367 ILE A CA 1
ATOM 2753 C C . ILE A 1 367 ? 5.136 -9.916 -1.886 1.00 79.56 367 ILE A C 1
ATOM 2755 O O . ILE A 1 367 ? 4.811 -10.374 -0.784 1.00 79.56 367 ILE A O 1
ATOM 2759 N N . ALA A 1 368 ? 5.857 -10.632 -2.755 1.00 75.62 368 ALA A N 1
ATOM 2760 C CA . ALA A 1 368 ? 6.304 -11.995 -2.470 1.00 75.62 368 ALA A CA 1
ATOM 2761 C C . ALA A 1 368 ? 7.180 -12.055 -1.206 1.00 75.62 368 ALA A C 1
ATOM 2763 O O . ALA A 1 368 ? 7.065 -12.975 -0.386 1.00 75.62 368 ALA A O 1
ATOM 2764 N N . THR A 1 369 ? 8.023 -11.046 -0.997 1.00 78.38 369 THR A N 1
ATOM 2765 C CA . THR A 1 369 ? 8.897 -10.958 0.172 1.00 78.38 369 THR A CA 1
ATOM 2766 C C . THR A 1 369 ? 8.111 -10.694 1.456 1.00 78.38 369 THR A C 1
ATOM 2768 O O . THR A 1 369 ? 8.353 -11.403 2.437 1.00 78.38 369 THR A O 1
ATOM 2771 N N . ILE A 1 370 ? 7.129 -9.784 1.462 1.00 87.25 370 ILE A N 1
ATOM 2772 C CA . ILE A 1 370 ? 6.237 -9.525 2.609 1.00 87.25 370 ILE A CA 1
ATOM 2773 C C . ILE A 1 370 ? 5.452 -10.792 2.968 1.00 87.25 370 ILE A C 1
ATOM 2775 O O . ILE A 1 370 ? 5.454 -11.221 4.127 1.00 87.25 370 ILE A O 1
ATOM 2779 N N . ARG A 1 371 ? 4.848 -11.461 1.977 1.00 85.19 371 ARG A N 1
ATOM 2780 C CA . ARG A 1 371 ? 4.135 -12.740 2.174 1.00 85.19 371 ARG A CA 1
ATOM 2781 C C . ARG A 1 371 ? 5.069 -13.805 2.755 1.00 85.19 371 ARG A C 1
ATOM 2783 O O . ARG A 1 371 ? 4.718 -14.519 3.700 1.00 85.19 371 ARG A O 1
ATOM 2790 N N . GLY A 1 372 ? 6.299 -13.870 2.248 1.00 80.19 372 GLY A N 1
ATOM 2791 C CA . GLY A 1 372 ? 7.349 -14.740 2.761 1.00 80.19 372 GLY A CA 1
ATOM 2792 C C . GLY A 1 372 ? 7.770 -14.409 4.197 1.00 80.19 372 GLY A C 1
ATOM 2793 O O . GLY A 1 372 ? 8.011 -15.329 4.984 1.00 80.19 372 GLY A O 1
ATOM 2794 N N . LEU A 1 373 ? 7.853 -13.127 4.566 1.00 86.38 373 LEU A N 1
ATOM 2795 C CA . LEU A 1 373 ? 8.122 -12.700 5.939 1.00 86.38 373 LEU A CA 1
ATOM 2796 C C . LEU A 1 373 ? 6.998 -13.134 6.873 1.00 86.38 373 LEU A C 1
ATOM 2798 O O . LEU A 1 373 ? 7.298 -13.726 7.908 1.00 86.38 373 LEU A O 1
ATOM 2802 N N . ALA A 1 374 ? 5.734 -12.937 6.494 1.00 89.06 374 ALA A N 1
ATOM 2803 C CA . ALA A 1 374 ? 4.597 -13.375 7.299 1.00 89.06 374 ALA A CA 1
ATOM 2804 C C . ALA A 1 374 ? 4.644 -14.894 7.539 1.00 89.06 374 ALA A C 1
ATOM 2806 O O . ALA A 1 374 ? 4.555 -15.365 8.676 1.00 89.06 374 ALA A O 1
ATOM 2807 N N . SER A 1 375 ? 4.921 -15.677 6.494 1.00 86.00 375 SER A N 1
ATOM 2808 C CA . SER A 1 375 ? 5.047 -17.131 6.622 1.00 86.00 375 SER A CA 1
ATOM 2809 C C . SER A 1 375 ? 6.190 -17.539 7.562 1.00 86.00 375 SER A C 1
ATOM 2811 O O . SER A 1 375 ? 6.002 -18.378 8.445 1.00 86.00 375 SER A O 1
ATOM 2813 N N . ARG A 1 376 ? 7.374 -16.923 7.432 1.00 89.81 376 ARG A N 1
ATOM 2814 C CA . ARG A 1 376 ? 8.569 -17.300 8.212 1.00 89.81 376 ARG A CA 1
ATOM 2815 C C . ARG A 1 376 ? 8.555 -16.781 9.649 1.00 89.81 376 ARG A C 1
ATOM 2817 O O . ARG A 1 376 ? 8.936 -17.512 10.560 1.00 89.81 376 ARG A O 1
ATOM 2824 N N . ARG A 1 377 ? 8.171 -15.521 9.841 1.00 92.62 377 ARG A N 1
ATOM 2825 C CA . ARG A 1 377 ? 8.260 -14.806 11.124 1.00 92.62 377 ARG A CA 1
ATOM 2826 C C . ARG A 1 377 ? 6.986 -14.960 11.941 1.00 92.62 377 ARG A C 1
ATOM 2828 O O . ARG A 1 377 ? 7.049 -15.299 13.117 1.00 92.62 377 ARG A O 1
ATOM 2835 N N . LEU A 1 378 ? 5.836 -14.797 11.291 1.00 94.44 378 LEU A N 1
ATOM 2836 C CA . LEU A 1 378 ? 4.517 -14.832 11.929 1.00 94.44 378 LEU A CA 1
ATOM 2837 C C . LEU A 1 378 ? 3.872 -16.218 11.903 1.00 94.44 378 LEU A C 1
ATOM 2839 O O . LEU A 1 378 ? 2.801 -16.398 12.490 1.00 94.44 378 LEU A O 1
ATOM 2843 N N . ARG A 1 379 ? 4.522 -17.188 11.240 1.00 93.06 379 ARG A N 1
ATOM 2844 C CA . ARG A 1 379 ? 4.046 -18.567 11.050 1.00 93.06 379 ARG A CA 1
ATOM 2845 C C . ARG A 1 379 ? 2.637 -18.601 10.459 1.00 93.06 379 ARG A C 1
ATOM 2847 O O . ARG A 1 379 ? 1.789 -19.382 10.881 1.00 93.06 379 ARG A O 1
ATOM 2854 N N . THR A 1 380 ? 2.351 -17.699 9.524 1.00 93.31 380 THR A N 1
ATOM 2855 C CA . THR A 1 380 ? 1.039 -17.586 8.876 1.00 93.31 380 THR A CA 1
ATOM 2856 C C . THR A 1 380 ? 1.212 -17.212 7.417 1.00 93.31 380 THR A C 1
ATOM 2858 O O . THR A 1 380 ? 1.905 -16.251 7.097 1.00 93.31 380 THR A O 1
ATOM 2861 N N . SER A 1 381 ? 0.579 -17.977 6.532 1.00 92.38 381 SER A N 1
ATOM 2862 C CA . SER A 1 381 ? 0.500 -17.640 5.113 1.00 92.38 381 SER A CA 1
ATOM 2863 C C . SER A 1 381 ? -0.653 -16.669 4.886 1.00 92.38 381 SER A C 1
ATOM 2865 O O . SER A 1 381 ? -1.793 -16.986 5.219 1.00 92.38 381 SER A O 1
ATOM 2867 N N . MET A 1 382 ? -0.356 -15.502 4.315 1.00 91.19 382 MET A N 1
ATOM 2868 C CA . MET A 1 382 ? -1.374 -14.528 3.914 1.00 91.19 382 MET A CA 1
ATOM 2869 C C . MET A 1 382 ? -2.318 -15.111 2.854 1.00 91.19 382 MET A C 1
ATOM 2871 O O . MET A 1 382 ? -1.910 -15.931 2.026 1.00 91.19 382 MET A O 1
ATOM 2875 N N . HIS A 1 383 ? -3.568 -14.654 2.867 1.00 92.62 383 HIS A N 1
ATOM 2876 C CA . HIS A 1 383 ? -4.607 -15.062 1.927 1.00 92.62 383 HIS A CA 1
ATOM 2877 C C . HIS A 1 383 ? -4.199 -14.801 0.472 1.00 92.62 383 HIS A C 1
ATOM 2879 O O . HIS A 1 383 ? -3.515 -13.823 0.176 1.00 92.62 383 HIS A O 1
ATOM 2885 N N . SER A 1 384 ? -4.646 -15.643 -0.463 1.00 86.12 384 SER A N 1
ATOM 2886 C CA . SER A 1 384 ? -4.292 -15.580 -1.892 1.00 86.12 384 SER A CA 1
ATOM 2887 C C . SER A 1 384 ? -4.910 -14.410 -2.665 1.00 86.12 384 SER A C 1
ATOM 2889 O O . SER A 1 384 ? -4.793 -14.393 -3.886 1.00 86.12 384 SER A O 1
ATOM 2891 N N . TYR A 1 385 ? -5.576 -13.469 -1.985 1.00 87.50 385 TYR A N 1
ATOM 2892 C CA . TYR A 1 385 ? -6.057 -12.235 -2.608 1.00 87.50 385 TYR A CA 1
ATOM 2893 C C . TYR A 1 385 ? -4.860 -11.407 -3.095 1.00 87.50 385 TYR A C 1
ATOM 2895 O O . TYR A 1 385 ? -3.788 -11.456 -2.475 1.00 87.50 385 TYR A O 1
ATOM 2903 N N . ARG A 1 386 ? -5.041 -10.736 -4.234 1.00 84.12 386 ARG A N 1
ATOM 2904 C CA . ARG A 1 386 ? -3.991 -10.079 -5.020 1.00 84.12 386 ARG A CA 1
ATOM 2905 C C . ARG A 1 386 ? -4.501 -8.727 -5.530 1.00 84.12 386 ARG A C 1
ATOM 2907 O O . ARG A 1 386 ? -4.876 -8.650 -6.699 1.00 84.12 386 ARG A O 1
ATOM 2914 N N . PRO A 1 387 ? -4.583 -7.702 -4.664 1.00 83.12 387 PRO A N 1
ATOM 2915 C CA . PRO A 1 387 ? -5.067 -6.383 -5.070 1.00 83.12 387 PRO A CA 1
ATOM 2916 C C . PRO A 1 387 ? -4.212 -5.767 -6.179 1.00 83.12 387 PRO A C 1
ATOM 2918 O O . PRO A 1 387 ? -4.732 -5.080 -7.040 1.00 83.12 387 PRO A O 1
ATOM 2921 N N . GLU A 1 388 ? -2.926 -6.132 -6.254 1.00 81.19 388 GLU A N 1
ATOM 2922 C CA . GLU A 1 388 ? -1.988 -5.645 -7.273 1.00 81.19 388 GLU A CA 1
ATOM 2923 C C . GLU A 1 388 ? -2.337 -6.030 -8.724 1.00 81.19 388 GLU A C 1
ATOM 2925 O O . GLU A 1 388 ? -1.613 -5.682 -9.653 1.00 81.19 388 GLU A O 1
ATOM 2930 N N . ARG A 1 389 ? -3.377 -6.844 -8.924 1.00 77.38 389 ARG A N 1
ATOM 2931 C CA . ARG A 1 389 ? -3.864 -7.255 -10.246 1.00 77.38 389 ARG A CA 1
ATOM 2932 C C . ARG A 1 389 ? -5.134 -6.531 -10.662 1.00 77.38 389 ARG A C 1
ATOM 2934 O O . ARG A 1 389 ? -5.585 -6.746 -11.784 1.00 77.38 389 ARG A O 1
ATOM 2941 N N . HIS A 1 390 ? -5.731 -5.761 -9.762 1.00 77.06 390 HIS A N 1
ATOM 2942 C CA . HIS A 1 390 ? -6.926 -5.002 -10.066 1.00 77.06 390 HIS A CA 1
ATOM 2943 C C . HIS A 1 390 ? -6.508 -3.628 -10.564 1.00 77.06 390 HIS A C 1
ATOM 2945 O O . HIS A 1 390 ? -5.588 -3.021 -10.030 1.00 77.06 390 HIS A O 1
ATOM 2951 N N . GLU A 1 391 ? -7.179 -3.168 -11.609 1.00 72.38 391 GLU A N 1
ATOM 2952 C CA . GLU A 1 391 ? -7.206 -1.745 -11.909 1.00 72.38 391 GLU A CA 1
ATOM 2953 C C . GLU A 1 391 ? -8.299 -1.111 -11.048 1.00 72.38 391 GLU A C 1
ATOM 2955 O O . GLU A 1 391 ? -9.274 -1.779 -10.677 1.00 72.38 391 GLU A O 1
ATOM 2960 N N . ASP A 1 392 ? -8.152 0.176 -10.757 1.00 74.12 392 ASP A N 1
ATOM 2961 C CA . ASP A 1 392 ? -9.233 0.959 -10.186 1.00 74.12 392 ASP A CA 1
ATOM 2962 C C . ASP A 1 392 ? -10.434 0.938 -11.152 1.00 74.12 392 ASP A C 1
ATOM 2964 O O . ASP A 1 392 ? -10.321 1.248 -12.345 1.00 74.12 392 ASP A O 1
ATOM 2968 N N . VAL A 1 393 ? -11.594 0.514 -10.657 1.00 77.88 393 VAL A N 1
ATOM 2969 C CA . VAL A 1 393 ? -12.801 0.372 -11.479 1.00 77.88 393 VAL A CA 1
ATOM 2970 C C . VAL A 1 393 ? -14.012 0.986 -10.784 1.00 77.88 393 VAL A C 1
ATOM 2972 O O . VAL A 1 393 ? -14.055 1.058 -9.550 1.00 77.88 393 VAL A O 1
ATOM 2975 N N . PRO A 1 394 ? -15.038 1.418 -11.541 1.00 84.31 394 PRO A N 1
ATOM 2976 C CA . PRO A 1 394 ? -16.325 1.760 -10.954 1.00 84.31 394 PRO A CA 1
ATOM 2977 C C . PRO A 1 394 ? -16.834 0.615 -10.078 1.00 84.31 394 PRO A C 1
ATOM 2979 O O . PRO A 1 394 ? -16.696 -0.556 -10.430 1.00 84.31 394 PRO A O 1
ATOM 2982 N N . PHE A 1 395 ? -17.483 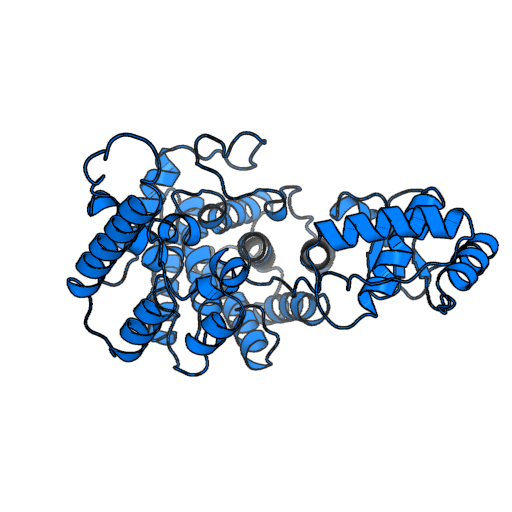0.932 -8.958 1.00 87.06 395 PHE A N 1
ATOM 2983 C CA . PHE A 1 395 ? -17.942 -0.098 -8.023 1.00 87.06 395 PHE A CA 1
ATOM 2984 C C . PHE A 1 395 ? -18.843 -1.180 -8.652 1.00 87.06 395 PHE A C 1
ATOM 2986 O O . PHE A 1 395 ? -18.873 -2.311 -8.170 1.00 87.06 395 PHE A O 1
ATOM 2993 N N . ASP A 1 396 ? -19.590 -0.851 -9.711 1.00 85.75 396 ASP A N 1
ATOM 2994 C CA . ASP A 1 396 ? -20.422 -1.835 -10.420 1.00 85.75 396 ASP A CA 1
ATOM 2995 C C . ASP A 1 396 ? -19.595 -2.911 -11.144 1.00 85.75 396 ASP A C 1
ATOM 2997 O O . ASP A 1 396 ? -20.073 -4.036 -11.278 1.00 85.75 396 ASP A O 1
ATOM 3001 N N . ASP A 1 397 ? -18.356 -2.592 -11.522 1.00 85.56 397 ASP A N 1
ATOM 3002 C CA . ASP A 1 397 ? -17.411 -3.484 -12.205 1.00 85.56 397 ASP A CA 1
ATOM 3003 C C . ASP A 1 397 ? -16.431 -4.146 -11.207 1.00 85.56 397 ASP A C 1
ATOM 3005 O O . ASP A 1 397 ? -15.748 -5.122 -11.515 1.00 85.56 397 ASP A O 1
ATOM 3009 N N . PHE A 1 398 ? -16.391 -3.670 -9.954 1.00 83.44 398 PHE A N 1
ATOM 3010 C CA . PHE A 1 398 ? -15.468 -4.144 -8.914 1.00 83.44 398 PHE A CA 1
ATOM 3011 C C . PHE A 1 398 ? -15.596 -5.648 -8.598 1.00 83.44 398 PHE A C 1
ATOM 3013 O O . PHE A 1 398 ? -14.645 -6.253 -8.107 1.00 83.44 398 PHE A O 1
ATOM 3020 N N . PHE A 1 399 ? -16.738 -6.284 -8.885 1.00 83.31 399 PHE A N 1
ATOM 3021 C CA . PHE A 1 399 ? -16.977 -7.714 -8.615 1.00 83.31 399 PHE A CA 1
ATOM 3022 C C . PHE A 1 399 ? -16.847 -8.632 -9.828 1.00 83.31 399 PHE A C 1
ATOM 3024 O O . PHE A 1 399 ? -17.264 -9.791 -9.747 1.00 83.31 399 PHE A O 1
ATOM 3031 N N . ASP A 1 400 ? -16.242 -8.165 -10.919 1.00 77.31 400 ASP A N 1
ATOM 3032 C CA . ASP A 1 400 ? -15.916 -9.034 -12.056 1.00 77.31 400 ASP A CA 1
ATOM 3033 C C . ASP A 1 400 ? -15.017 -10.219 -11.642 1.00 77.31 400 ASP A C 1
ATOM 3035 O O . ASP A 1 400 ? -15.014 -11.270 -12.288 1.00 77.31 400 ASP A O 1
ATOM 3039 N N . GLU A 1 401 ? -14.341 -10.105 -10.490 1.00 75.56 401 GLU A N 1
ATOM 3040 C CA . GLU A 1 401 ? -13.615 -11.186 -9.827 1.00 75.56 401 GLU A CA 1
ATOM 3041 C C . GLU A 1 401 ? -14.100 -11.447 -8.383 1.00 75.56 401 GLU A C 1
ATOM 3043 O O . GLU A 1 401 ? -14.510 -10.519 -7.676 1.00 75.56 401 GLU A O 1
ATOM 3048 N N . PRO A 1 402 ? -14.018 -12.700 -7.879 1.00 84.38 402 PRO A N 1
ATOM 3049 C CA . PRO A 1 402 ? -14.372 -13.021 -6.498 1.00 84.38 402 PRO A CA 1
ATOM 3050 C C . PRO A 1 402 ? -13.538 -12.238 -5.475 1.00 84.38 402 PRO A C 1
ATOM 3052 O O . PRO A 1 402 ? -12.323 -12.421 -5.367 1.00 84.38 402 PRO A O 1
ATOM 3055 N N . LYS A 1 403 ? -14.207 -11.421 -4.657 1.00 88.19 403 LYS A N 1
ATOM 3056 C CA . LYS A 1 403 ? -13.583 -10.682 -3.551 1.00 88.19 403 LYS A CA 1
ATOM 3057 C C . LYS A 1 403 ? -13.660 -11.472 -2.238 1.00 88.19 403 LYS A C 1
ATOM 3059 O O . LYS A 1 403 ? -14.640 -12.182 -2.001 1.00 88.19 403 LYS A O 1
ATOM 3064 N N . PRO A 1 404 ? -12.649 -11.366 -1.357 1.00 87.06 404 PRO A N 1
ATOM 3065 C CA . PRO A 1 404 ? -12.618 -12.116 -0.103 1.00 87.06 404 PRO A CA 1
ATOM 3066 C C . PRO A 1 404 ? -13.568 -11.534 0.959 1.00 87.06 404 PRO A C 1
ATOM 3068 O O . PRO A 1 404 ? -13.846 -12.181 1.971 1.00 87.06 404 PRO A O 1
ATOM 3071 N N . VAL A 1 405 ? -14.081 -10.324 0.720 1.00 91.38 405 VAL A N 1
ATOM 3072 C CA . VAL A 1 405 ? -15.075 -9.639 1.545 1.00 91.38 405 VAL A CA 1
ATOM 3073 C C . VAL A 1 405 ? -16.225 -9.184 0.651 1.00 91.38 405 VAL A C 1
ATOM 3075 O O . VAL A 1 405 ? -16.013 -8.683 -0.451 1.00 91.38 405 VAL A O 1
ATOM 3078 N N . ALA A 1 406 ? -17.457 -9.368 1.126 1.00 91.75 406 ALA A N 1
ATOM 3079 C CA . ALA A 1 406 ? -18.644 -8.898 0.426 1.00 91.75 406 ALA A CA 1
ATOM 3080 C C . ALA A 1 406 ? -18.785 -7.380 0.604 1.00 91.75 406 ALA A C 1
ATOM 3082 O O . ALA A 1 406 ? -19.288 -6.915 1.627 1.00 91.75 406 ALA A O 1
ATOM 3083 N N . ALA A 1 407 ? -18.353 -6.612 -0.393 1.00 92.19 407 ALA A N 1
ATOM 3084 C CA . ALA A 1 407 ? -18.651 -5.191 -0.466 1.00 92.19 407 ALA A CA 1
ATOM 3085 C C . ALA A 1 407 ? -20.027 -4.960 -1.120 1.00 92.19 407 ALA A C 1
ATOM 3087 O O . ALA A 1 407 ? -20.557 -5.787 -1.857 1.00 92.19 407 ALA A O 1
ATOM 3088 N N . THR A 1 408 ? -20.652 -3.831 -0.809 1.00 94.44 408 THR A N 1
ATOM 3089 C CA . THR A 1 408 ? -21.967 -3.438 -1.341 1.00 94.44 408 THR A CA 1
ATOM 3090 C C . THR A 1 408 ? -21.966 -1.936 -1.574 1.00 94.44 408 THR A C 1
ATOM 3092 O O . THR A 1 408 ? -21.141 -1.227 -0.997 1.00 94.44 408 THR A O 1
ATOM 3095 N N . ARG A 1 409 ? -22.926 -1.419 -2.347 1.00 93.44 409 ARG A N 1
ATOM 3096 C CA . ARG A 1 409 ? -23.037 0.027 -2.598 1.00 93.44 409 ARG A CA 1
ATOM 3097 C C . ARG A 1 409 ? -23.172 0.849 -1.307 1.00 93.44 409 ARG A C 1
ATOM 3099 O O . ARG A 1 409 ? -22.795 2.016 -1.275 1.00 93.44 409 ARG A O 1
ATOM 3106 N N . HIS A 1 410 ? -23.670 0.238 -0.230 1.00 94.00 410 HIS A N 1
ATOM 3107 C CA . HIS A 1 410 ? -23.681 0.853 1.095 1.00 94.00 410 HIS A CA 1
ATOM 3108 C C . HIS A 1 410 ? -22.273 1.257 1.557 1.00 94.00 410 HIS A C 1
ATOM 3110 O O . HIS A 1 410 ? -22.117 2.367 2.051 1.00 94.00 410 HIS A O 1
ATOM 3116 N N . HIS A 1 411 ? -21.262 0.417 1.326 1.00 95.19 411 HIS A N 1
ATOM 3117 C CA . HIS A 1 411 ? -19.877 0.697 1.706 1.00 95.19 411 HIS A CA 1
ATOM 3118 C C . HIS A 1 411 ? -19.297 1.872 0.912 1.00 95.19 411 HIS A C 1
ATOM 3120 O O . HIS A 1 411 ? -18.653 2.728 1.497 1.00 95.19 411 HIS A O 1
ATOM 3126 N N . VAL A 1 412 ? -19.593 1.995 -0.387 1.00 94.38 412 VAL A N 1
ATOM 3127 C CA . VAL A 1 412 ? -19.180 3.179 -1.170 1.00 94.38 412 VAL A CA 1
ATOM 3128 C C . VAL A 1 412 ? -19.812 4.451 -0.609 1.00 94.38 412 VAL A C 1
ATOM 3130 O O . VAL A 1 412 ? -19.121 5.426 -0.329 1.00 94.38 412 VAL A O 1
ATOM 3133 N N . ASN A 1 413 ? -21.126 4.430 -0.372 1.00 94.75 413 ASN A N 1
ATOM 3134 C CA . ASN A 1 413 ? -21.838 5.580 0.188 1.00 94.75 413 ASN A CA 1
ATOM 3135 C C . ASN A 1 413 ? -21.313 5.960 1.579 1.00 94.75 413 ASN A C 1
ATOM 3137 O O . ASN A 1 413 ? -21.203 7.144 1.902 1.00 94.75 413 ASN A O 1
ATOM 3141 N N . GLU A 1 414 ? -20.985 4.964 2.398 1.00 96.06 414 GLU A N 1
ATOM 3142 C CA . GLU A 1 414 ? -20.414 5.181 3.719 1.00 96.06 414 GLU A CA 1
ATOM 3143 C C . GLU A 1 414 ? -18.972 5.695 3.637 1.00 96.06 414 GLU A C 1
ATOM 3145 O O . GLU A 1 414 ? -18.627 6.626 4.359 1.00 96.06 414 GLU A O 1
ATOM 3150 N N . GLY A 1 415 ? -18.166 5.193 2.701 1.00 95.81 415 GLY A N 1
ATOM 3151 C CA . GLY A 1 415 ? -16.834 5.713 2.390 1.00 95.81 415 GLY A CA 1
ATOM 3152 C C . GLY A 1 415 ? -16.876 7.195 2.018 1.00 95.81 415 GLY A C 1
ATOM 3153 O O . GLY A 1 415 ? -16.171 7.997 2.624 1.00 95.81 415 GLY A O 1
ATOM 3154 N N . LEU A 1 416 ? -17.789 7.598 1.129 1.00 94.69 416 LEU A N 1
ATOM 3155 C CA . LEU A 1 416 ? -18.012 9.007 0.771 1.00 94.69 416 LEU A CA 1
ATOM 3156 C C . LEU A 1 416 ? -18.463 9.855 1.974 1.00 94.69 416 LEU A C 1
ATOM 3158 O O . LEU A 1 416 ? -18.031 10.999 2.153 1.00 94.69 416 LEU A O 1
ATOM 3162 N N . ARG A 1 417 ? -19.325 9.302 2.838 1.00 96.25 417 ARG A N 1
ATOM 3163 C CA . ARG A 1 417 ? -19.753 9.971 4.075 1.00 96.25 417 ARG A CA 1
ATOM 3164 C C . ARG A 1 417 ? -18.575 10.177 5.032 1.00 96.25 417 ARG A C 1
ATOM 3166 O O . ARG A 1 417 ? -18.461 11.253 5.628 1.00 96.25 417 ARG A O 1
ATOM 3173 N N . LEU A 1 418 ? -17.724 9.165 5.194 1.00 96.56 418 LEU A N 1
ATOM 3174 C CA . LEU A 1 418 ? -16.524 9.205 6.030 1.00 96.56 418 LEU A CA 1
ATOM 3175 C C . LEU A 1 418 ? -15.481 10.163 5.460 1.00 96.56 418 LEU A C 1
ATOM 3177 O O . LEU A 1 418 ? -14.949 10.965 6.219 1.00 96.56 418 LEU A O 1
ATOM 3181 N N . ALA A 1 419 ? -15.279 10.178 4.143 1.00 95.56 419 ALA A N 1
ATOM 3182 C CA . ALA A 1 419 ? -14.420 11.130 3.450 1.00 95.56 419 ALA A CA 1
ATOM 3183 C C . ALA A 1 419 ? -14.784 12.577 3.826 1.00 95.56 419 ALA A C 1
ATOM 3185 O O . ALA A 1 419 ? -13.968 13.333 4.360 1.00 95.56 419 ALA A O 1
ATOM 3186 N N . ARG A 1 420 ? -16.070 12.927 3.704 1.00 95.31 420 ARG A N 1
ATOM 3187 C CA . ARG A 1 420 ? -16.589 14.235 4.124 1.00 95.31 420 ARG A CA 1
ATOM 3188 C C . ARG A 1 420 ? -16.408 14.505 5.618 1.00 95.31 420 ARG A C 1
ATOM 3190 O O . ARG A 1 420 ? -16.120 15.637 6.004 1.00 95.31 420 ARG A O 1
ATOM 3197 N N . LEU A 1 421 ? -16.627 13.503 6.470 1.00 96.25 421 LEU A N 1
ATOM 3198 C CA . LEU A 1 421 ? -16.477 13.641 7.923 1.00 96.25 421 LEU A CA 1
ATOM 3199 C C . LEU A 1 421 ? -15.011 13.857 8.326 1.00 96.25 421 LEU A C 1
ATOM 3201 O O . LEU A 1 421 ? -14.724 14.590 9.271 1.00 96.25 421 LEU A O 1
ATOM 3205 N N . TRP A 1 422 ? -14.089 13.199 7.632 1.00 96.81 422 TRP A N 1
ATOM 3206 C CA . TRP A 1 422 ? -12.666 13.213 7.936 1.00 96.81 422 TRP A CA 1
ATOM 3207 C C . TRP A 1 422 ? -11.928 14.379 7.284 1.00 96.81 422 TRP A C 1
ATOM 3209 O O . TRP A 1 422 ? -10.840 14.713 7.754 1.00 96.81 422 TRP A O 1
ATOM 3219 N N . ASN A 1 423 ? -12.534 15.061 6.311 1.00 91.94 423 ASN A N 1
ATOM 3220 C CA . ASN A 1 423 ? -12.012 16.277 5.692 1.00 91.94 423 ASN A CA 1
ATOM 3221 C C . ASN A 1 423 ? -11.826 17.428 6.724 1.00 91.94 423 ASN A C 1
ATOM 3223 O O . ASN A 1 423 ? -12.781 17.803 7.419 1.00 91.94 423 ASN A O 1
ATOM 3227 N N . PRO A 1 424 ? -10.612 17.993 6.900 1.00 79.12 424 PRO A N 1
ATOM 3228 C CA . PRO A 1 424 ? -10.415 19.265 7.597 1.00 79.12 424 PRO A CA 1
ATOM 3229 C C . PRO A 1 424 ? -11.104 20.396 6.833 1.00 79.12 424 PRO A C 1
ATOM 3231 O O . PRO A 1 424 ? -10.652 20.782 5.759 1.00 79.12 424 PRO A O 1
ATOM 3234 N N . ARG A 1 425 ? -12.194 20.923 7.393 1.00 71.31 425 ARG A N 1
ATOM 3235 C CA . ARG A 1 425 ? -12.786 22.178 6.922 1.00 71.31 425 ARG A CA 1
ATOM 3236 C C . ARG A 1 425 ? -11.995 23.377 7.407 1.00 71.31 425 ARG A C 1
ATOM 3238 O O . ARG A 1 425 ? -11.546 23.326 8.577 1.00 71.31 425 ARG A O 1
#

Secondary structure (DSSP, 8-state):
--S-PEEPPHHHHHHHHHHHT---TT-EEE-SHHHHHHHHHHTSSEEEETTEEEESS---HHHHHHHHHHHHHTTSSS---HHHHHHHHHHHHHHHHTT------S--------SSSHHHHHHHHHHHHHHTT--HHHHHHHHHHHHHHHHBTTT-HHHHHTT-----HHHHHHHHTS-S--SHHHHHHHHHHHHHHHHHS-SSS--PPP----HHHHHHHHHHHHHTS--B-SBHHHHHHHHHHHHHHHTTSTTHHHHHHHHHHHHHHHHHTEETTTTEEPBTTTTTTTTSHHHHHH-HHHHHHTT---TT---HHHHHHHHHHHHHHHHHHHHH-TTSPPSS-HHHHHHHHHHHHHH--SHHHHHHHHHHHHHHHSS-PPPS--GGGPPPB-TTTTTSS--SS---HHHHHHHHHHHHHHS--

pLDDT: mean 77.0, std 20.99, range [32.38, 98.44]

Sequence (425 aa):
MPAHGAHLPAALRDRLERSFGADLSEVRVHRCGAARRIAEDLGTIACAVDGAILLGADVPAAVLAHEVVHLLQARLPGAAPVAAAEAEARHLAARALAGLPCRVAVPADAAQPLRWEEAGHYYTVYYVALACGMSNDDAMRIAFWAQFPDEVSELDAVKAGFAMPLTGPAALAQWAGSGFGIPDALEDMYVEVNNGIAGLYGGYGRIAPPVRVDTSQFQVNLDVQRGLHCLTGANWTVETNRRTQISLGAARREDHYFEFGLSLHAYGDSFAHRNHDSGHMYASILGHGPETKFTQIAGDEISRMAGAQHPDELSTPRRREFEGCVTGMHALFRTAYPNLTPRESAGDAAAALATVIVDEPVASVQIATIRGLASRRLRTSMHSYRPERHEDVPFDDFFDEPKPVAATRHHVNEGLRLARLWNPR

Foldseek 3Di:
DPPDFDADDPVLQVLLCLQAVDDLRQEGEDPDPLLLLLCVLLVHQWAADDSYIRGVDDDDSLVVQLRVLLVVLQVDPDADDQVVSNVLSNVSSVCSVVSHHDYRDHRHHLLFLPCLPLVNQLLLQLLLLLLLFHDLLLSNLLSLLLSVLQQALLLDLQNLLVLQPDPDPVVVVVVLPPPDDDDPVVLVVSQVRQVVVLVVPPPDDDRDDRPPPPVVSNVLSLLSCCQQQVQAQAQLVVQLVLLLVQLLVLLVDPPSSNSNSSSLNNNSNSLLQAQPVPNTGHHRSLSCCVVHCVCVVVHPVVCVVSSHDHSLPPDPVSLVSQLVSQLSSSVSSCSSCVPRDRLDHSNVSSVQLSVLSNPGGDNSSSSSSSQVCCCPRSVDGHDSDDSVPRHRDHPVCSVVDDDSDDDDVVSSVVSSVSSNVRHDD

Radius of gyration: 23.62 Å; chains: 1; bounding box: 53×59×60 Å